Protein AF-0000000067173099 (afdb_homodimer)

Sequence (634 aa):
MKAISVEQFGGPDVLELSEVPDPRPAPGEVLISIEASGVGYVDVMAREGHYHAFTEAGFVPGLEIAGVVSELGDGVDAGWLGRRVFAMPMTGGGYAEYVAVSSDQLIPLPDGVSARSAVALGMNALVAKIAVERMGSAPGESVYVRGAGGGIGIMAVQICNARGAHVTATTSSALRGERLRALGAEHVVDRHASGESDSRSYDLIVDTVAGPQLGSYVAKLKPNGRYILCGGVGGAPAEDFGRVLLENFHRSPTFSAFSLNSVENPAIVTTGTELFAGADRGAITPVVHCELPLADAASAHAELEAGRVFGKVVLIPMKAISVEQFGGPDVLELSEVPDPRPAPGEVLISIEASGVGYVDVMAREGHYHAFTEAGFVPGLEIAGVVSELGDGVDAGWLGRRVFAMPMTGGGYAEYVAVSSDQLIPLPDGVSARSAVALGMNALVAKIAVERMGSAPGESVYVRGAGGGIGIMAVQICNARGAHVTATTSSALRGERLRALGAEHVVDRHASGESDSRSYDLIVDTVAGPQLGSYVAKLKPNGRYILCGGVGGAPAEDFGRVLLENFHRSPTFSAFSLNSVENPAIVTTGTELFAGADRGAITPVVHCELPLADAASAHAELEAGRVFGKVVLIP

Organism: Mycolicibacterium smegmatis (strain ATCC 700084 / mc(2)155) (NCBI:txid246196)

Foldseek 3Di:
DWAWFQQDADALVSTAIDDDDDDDAAAQKFKFQFFKFWDDVLQVCLSNCNHPLRNHGTATATFKTWGAGDGHHPPDDPVRHGFIWIFGNVNGDRLGRMDMDGPLQTAGFDPQADGLLCRLCAPLLLLLQVQCVVLPQAAAFEEEEEPLQESNNVNNQLNSQLRHYAYEYEDQDPVSVVVSVVSRHPHYHYPPPPDDDPLAAGQEYEYAAEAQCNLVNQLRHAQQHEYEYAHHVRHHYHPCSVVSCVVCVVSPYYYYYDDCVVPDSVVSNVVSNVSSVCVSVVSHGRDEQDEDESRCSSVLSVCVNVVPGRTIYMYGD/DWAWFQQDADALVSTAIDDDDDDDAAAQKFKFQFFKFWDDVLQVCLSNCNHPLRNHGTATATFKTWGAGDGHHPPDDPVRHGFIWIFGNVNGDRLGRMDMDGPLQTAGFDPQQDGLLCRLCAPLLLLLQVQCVVLPQAAAFEEEEEPLQESNNVNNQLNSQLRHYAYEYEDQDPVSVVVSVVSRHPHYHYPPPPDDDPLAAGQEYEYAAEAQCNLVNQLRHAQQHEYEYAHHVRHHYHPCSVVSCVVCVVSPYYYYYDDCVVPDSVVSNVVSNVSSVCVSVVSHGRDEQDEDESRCSSVLSVCVNVVPGRTIYMYGD

Solvent-accessible surface area (backbone atoms only — not comparable to full-atom values): 31133 Å² total; per-residue (Å²): 69,57,27,34,35,30,70,44,64,46,64,45,82,39,51,36,72,40,80,44,81,72,79,72,38,48,73,44,14,24,23,28,43,39,54,18,20,28,60,51,68,68,45,54,30,36,44,52,53,72,27,88,80,34,84,63,60,64,43,34,48,27,46,26,29,10,26,29,27,71,44,73,12,57,89,45,69,73,81,48,61,70,34,45,30,35,38,61,40,76,82,32,33,30,41,22,40,54,36,58,42,57,55,78,54,53,21,67,50,50,90,74,48,49,38,64,44,42,37,28,31,45,69,28,36,49,50,27,51,53,49,45,56,73,71,59,75,45,62,72,35,36,32,36,32,39,49,24,48,32,40,39,23,43,34,34,39,34,53,43,29,74,49,44,27,47,26,34,28,44,28,91,43,71,69,57,33,54,53,40,41,75,48,38,25,73,38,72,43,55,73,76,59,80,71,82,70,79,81,64,59,21,45,31,36,44,28,40,29,52,6,57,61,38,47,67,56,59,71,30,42,34,70,60,8,36,36,37,31,63,48,44,81,54,41,60,45,36,53,58,33,38,51,49,54,57,75,40,26,56,29,18,39,33,42,31,30,48,35,71,78,54,51,57,55,69,57,50,32,53,52,47,36,50,50,44,52,35,33,54,73,63,75,47,81,57,38,68,53,47,78,39,51,47,80,41,48,27,58,52,47,49,43,54,74,68,67,72,54,50,29,20,45,34,30,31,90,68,56,29,34,36,30,70,44,62,46,63,45,83,39,52,35,72,40,81,43,82,71,78,71,38,48,72,44,13,24,24,29,42,39,54,17,19,27,59,52,68,68,45,54,30,36,44,52,53,70,25,87,81,33,84,63,59,64,43,33,49,26,46,26,28,10,25,29,26,72,44,74,12,56,90,46,69,73,81,48,62,68,35,46,31,35,40,60,40,77,84,32,33,31,40,22,40,54,38,60,42,56,56,79,54,54,22,67,50,49,90,75,48,49,38,64,43,41,35,29,30,45,69,28,37,50,50,27,51,54,49,45,56,73,71,60,73,44,63,70,36,37,32,36,30,40,49,25,47,33,39,39,23,43,34,35,38,34,54,43,30,74,50,45,27,47,26,33,28,45,28,90,43,69,70,57,35,54,53,40,40,76,49,39,26,73,39,71,44,55,73,75,60,82,70,82,70,78,82,64,60,21,46,32,35,43,29,40,30,52,7,57,61,38,48,68,57,59,72,30,42,34,68,61,7,38,36,38,31,62,47,44,82,54,41,60,46,35,54,58,34,39,51,48,54,58,74,40,26,58,30,18,38,32,42,31,30,48,35,70,77,54,52,57,56,69,58,50,33,54,50,46,37,50,51,43,52,34,35,54,72,63,75,46,80,59,38,69,52,47,80,39,51,47,79,42,49,25,58,52,49,48,43,54,73,68,68,71,54,51,29,20,43,34,30,31,92

Radius of gyration: 28.91 Å; Cα contacts (8 Å, |Δi|>4): 1625; chains: 2; bounding box: 58×81×70 Å

Nearest PDB structures (foldseek):
  4dup-assembly1_A  TM=9.008E-01  e=8.040E-29  Rhizobium etli CFN 42
  2j8z-assembly1_A-2  TM=8.956E-01  e=5.243E-28  Homo sapiens
  5bp4-assembly6_L  TM=8.425E-01  e=7.941E-26  Mycolicibacterium smegmatis MC2 155
  5bp4-assembly3_F  TM=8.409E-01  e=2.349E-24  Mycolicibacterium smegmatis MC2 155
  5bp4-assembly4_H  TM=8.399E-01  e=4.569E-24  Mycolicibacterium smegmatis MC2 155

Secondary structure (DSSP, 8-state):
-EEEEESS--SGGGEEEEE-PPP-PPTTEEEEEEEEEEE-HHHHHHHHT-STT--SS-B-----EEEEEEEE-TT--GGGTT-EEEE--TTS--SBSEEEEEGGG-EEPPTT--HHHHHHHHHHHHHHHHHHHHHT--TT-EEEEETTTSHHHHHHHHHHHHTT-EEEEEESSHHHHHHHHHHT-SEEEETT--S------EEEEEES--STTHHHHHTTEEEEEEEEE---TT-PPPTTHHHHHHHTGGG--EEEE--GGGS-HHHHHHHHHHHHHHHHTTSS---EEEEEEGGGHHHHHHHHHTT--SSEEEEE-/-EEEEESS-SSGGGEEEEE-PPP-PPTTEEEEEEEEEEE-HHHHHHHHT-STT--SS-B-----EEEEEEEE-TT--GGGTT-EEEE--TTS--SBSEEEEEGGG-EEPPTTS-HHHHHHHHHHHHHHHHHHHHHT--TT-EEEEETTTSHHHHHHHHHHHHTT-EEEEEESSHHHHHHHHHTT-SEEEETT--S------EEEEEES--STTHHHHHTTEEEEEEEEE---TT-PPPTTHHHHHHHTGGG--EEEE--GGGS-HHHHHHHHHHHHHHHHTTSS---EEEEEEGGGHHHHHHHHHTT--SSEEEEE-

Structure (mmCIF, N/CA/C/O backbone):
data_AF-0000000067173099-model_v1
#
loop_
_entity.id
_entity.type
_entity.pdbx_description
1 polymer Oxidoreductase
#
loop_
_atom_site.group_PDB
_atom_site.id
_atom_site.type_symbol
_atom_site.label_atom_id
_atom_site.label_alt_id
_atom_site.label_comp_id
_atom_site.label_asym_id
_atom_site.label_entity_id
_atom_site.label_seq_id
_atom_site.pdbx_PDB_ins_code
_atom_site.Cartn_x
_atom_site.Cartn_y
_atom_site.Cartn_z
_atom_site.occupancy
_atom_site.B_iso_or_equiv
_atom_site.auth_seq_id
_atom_site.auth_comp_id
_atom_site.auth_asym_id
_atom_site.auth_atom_id
_atom_site.pdbx_PDB_model_num
ATOM 1 N N . MET A 1 1 ? -12.492 39.031 21.172 1 96.94 1 MET A N 1
ATOM 2 C CA . MET A 1 1 ? -11.117 38.781 20.75 1 96.94 1 MET A CA 1
ATOM 3 C C . MET A 1 1 ? -10.969 39 19.25 1 96.94 1 MET A C 1
ATOM 5 O O . MET A 1 1 ? -11.961 38.969 18.516 1 96.94 1 MET A O 1
ATOM 9 N N . LYS A 1 2 ? -9.773 39.281 18.875 1 98.12 2 LYS A N 1
ATOM 10 C CA . LYS A 1 2 ? -9.477 39.344 17.453 1 98.12 2 LYS A CA 1
ATOM 11 C C . LYS A 1 2 ? -9.406 37.938 16.844 1 98.12 2 LYS A C 1
ATOM 13 O O . LYS A 1 2 ? -8.867 37 17.453 1 98.12 2 LYS A O 1
ATOM 18 N N . ALA A 1 3 ? -10.008 37.812 15.664 1 98.5 3 ALA A N 1
ATOM 19 C CA . ALA A 1 3 ? -9.961 36.562 14.906 1 98.5 3 ALA A CA 1
ATOM 20 C C . ALA A 1 3 ? -10.172 36.812 13.414 1 98.5 3 ALA A C 1
ATOM 22 O O . ALA A 1 3 ? -10.633 37.875 13.023 1 98.5 3 ALA A O 1
ATOM 23 N N . ILE A 1 4 ? -9.734 35.938 12.664 1 98.56 4 ILE A N 1
ATOM 24 C CA . ILE A 1 4 ? -10.055 35.938 11.234 1 98.56 4 ILE A CA 1
ATOM 25 C C . ILE A 1 4 ? -11.375 35.219 10.992 1 98.56 4 ILE A C 1
ATOM 27 O O . ILE A 1 4 ? -11.57 34.094 11.469 1 98.56 4 ILE A O 1
ATOM 31 N N . SER A 1 5 ? -12.219 35.844 10.273 1 96.94 5 SER A N 1
ATOM 32 C CA . SER A 1 5 ? -13.5 35.219 9.938 1 96.94 5 SER A CA 1
ATOM 33 C C . SER A 1 5 ? -13.617 34.969 8.438 1 96.94 5 SER A C 1
ATOM 35 O O . SER A 1 5 ? -13.148 35.781 7.629 1 96.94 5 SER A O 1
ATOM 37 N N . VAL A 1 6 ? -14.203 33.812 8.086 1 97.25 6 VAL A N 1
ATOM 38 C CA . VAL A 1 6 ? -14.602 33.469 6.715 1 97.25 6 VAL A CA 1
ATOM 39 C C . VAL A 1 6 ? -16.125 33.5 6.602 1 97.25 6 VAL A C 1
ATOM 41 O O . VAL A 1 6 ? -16.781 32.469 6.883 1 97.25 6 VAL A O 1
ATOM 44 N N . GLU A 1 7 ? -16.656 34.531 6.121 1 96.5 7 GLU A N 1
ATOM 45 C CA . GLU A 1 7 ? -18.109 34.688 6.07 1 96.5 7 GLU A CA 1
ATOM 46 C C . GLU A 1 7 ? -18.672 34.188 4.742 1 96.5 7 GLU A C 1
ATOM 48 O O . GLU A 1 7 ? -19.875 33.969 4.617 1 96.5 7 GLU A O 1
ATOM 53 N N . GLN A 1 8 ? -17.859 34.062 3.836 1 96.5 8 GLN A N 1
ATOM 54 C CA . GLN A 1 8 ? -18.156 33.469 2.537 1 96.5 8 GLN A CA 1
ATOM 55 C C . GLN A 1 8 ? -16.922 32.75 1.983 1 96.5 8 GLN A C 1
ATOM 57 O O . GLN A 1 8 ? -15.797 33.188 2.182 1 96.5 8 GLN A O 1
ATOM 62 N N . PHE A 1 9 ? -17.281 31.609 1.406 1 97 9 PHE A N 1
ATOM 63 C CA . PHE A 1 9 ? -16.172 30.906 0.771 1 97 9 PHE A CA 1
ATOM 64 C C . PHE A 1 9 ? -15.602 31.703 -0.39 1 97 9 PHE A C 1
ATOM 66 O O . PHE A 1 9 ? -16.328 32.5 -1.022 1 97 9 PHE A O 1
ATOM 73 N N . GLY A 1 10 ? -14.281 31.578 -0.67 1 96.5 10 GLY A N 1
ATOM 74 C CA . GLY A 1 10 ? -13.688 32.312 -1.771 1 96.5 10 GLY A CA 1
ATOM 75 C C . GLY A 1 10 ? -12.18 32.406 -1.69 1 96.5 10 GLY A C 1
ATOM 76 O O . GLY A 1 10 ? -11.531 31.516 -1.128 1 96.5 10 GLY A O 1
ATOM 77 N N . GLY A 1 11 ? -11.641 33.438 -2.367 1 96.94 11 GLY A N 1
ATOM 78 C CA . GLY A 1 11 ? -10.203 33.656 -2.371 1 96.94 11 GLY A CA 1
ATOM 79 C C . GLY A 1 11 ? -9.688 34.25 -1.078 1 96.94 11 GLY A C 1
ATOM 80 O O . GLY A 1 11 ? -10.43 34.375 -0.1 1 96.94 11 GLY A O 1
ATOM 81 N N . PRO A 1 12 ? -8.438 34.562 -1.061 1 97.62 12 PRO A N 1
ATOM 82 C CA . PRO A 1 12 ? -7.824 35.062 0.168 1 97.62 12 PRO A CA 1
ATOM 83 C C . PRO A 1 12 ? -8.539 36.312 0.712 1 97.62 12 PRO A C 1
ATOM 85 O O . PRO A 1 12 ? -8.523 36.562 1.922 1 97.62 12 PRO A O 1
ATOM 88 N N . ASP A 1 13 ? -9.148 37.062 -0.121 1 96.38 13 ASP A N 1
ATOM 89 C CA . ASP A 1 13 ? -9.773 38.312 0.243 1 96.38 13 ASP A CA 1
ATOM 90 C C . ASP A 1 13 ? -10.93 38.094 1.218 1 96.38 13 ASP A C 1
ATOM 92 O O . ASP A 1 13 ? -11.383 39.031 1.876 1 96.38 13 ASP A O 1
ATOM 96 N N . VAL A 1 14 ? -11.414 36.906 1.368 1 97.62 14 VAL A N 1
ATOM 97 C CA . VAL A 1 14 ? -12.555 36.656 2.234 1 97.62 14 VAL A CA 1
ATOM 98 C C . VAL A 1 14 ? -12.094 36.562 3.688 1 97.62 14 VAL A C 1
ATOM 100 O O . VAL A 1 14 ? -12.914 36.562 4.605 1 97.62 14 VAL A O 1
ATOM 103 N N . LEU A 1 15 ? -10.812 36.406 3.902 1 98.25 15 LEU A N 1
ATOM 104 C CA . LEU A 1 15 ? -10.258 36.375 5.25 1 98.25 15 LEU A CA 1
ATOM 105 C C . LEU A 1 15 ? -10.258 37.781 5.859 1 98.25 15 LEU A C 1
ATOM 107 O O . LEU A 1 15 ? -9.461 38.625 5.457 1 98.25 15 LEU A O 1
ATOM 111 N N . GLU A 1 16 ? -11.047 37.938 6.891 1 97.12 16 GLU A N 1
ATOM 112 C CA . GLU A 1 16 ? -11.203 39.281 7.453 1 97.12 16 GLU A CA 1
ATOM 113 C C . GLU A 1 16 ? -10.969 39.281 8.961 1 97.12 16 GLU A C 1
ATOM 115 O O . GLU A 1 16 ? -11.492 38.438 9.672 1 97.12 16 GLU A O 1
ATOM 120 N N . LEU A 1 17 ? -10.172 40.219 9.414 1 97.94 17 LEU A N 1
ATOM 121 C CA . LEU A 1 17 ? -10.016 40.406 10.852 1 97.94 17 LEU A CA 1
ATOM 122 C C . LEU A 1 17 ? -11.297 40.969 11.469 1 97.94 17 LEU A C 1
ATOM 124 O O . LEU A 1 17 ? -11.867 41.938 10.953 1 97.94 17 LEU A O 1
ATOM 128 N N . SER A 1 18 ? -11.719 40.312 12.438 1 96.38 18 SER A N 1
ATOM 129 C CA . SER A 1 18 ? -12.938 40.75 13.109 1 96.38 18 SER A CA 1
ATOM 130 C C . SER A 1 18 ? -12.836 40.562 14.617 1 96.38 18 SER A C 1
ATOM 132 O O . SER A 1 18 ? -11.898 39.906 15.109 1 96.38 18 SER A O 1
ATOM 134 N N . GLU A 1 19 ? -13.734 41.25 15.25 1 97.12 19 GLU A N 1
ATOM 135 C CA . GLU A 1 19 ? -13.891 41.031 16.688 1 97.12 19 GLU A CA 1
ATOM 136 C C . GLU A 1 19 ? -15.008 40.031 16.969 1 97.12 19 GLU A C 1
ATOM 138 O O . GLU A 1 19 ? -16.141 40.219 16.531 1 97.12 19 GLU A O 1
ATOM 143 N N . VAL A 1 20 ? -14.641 39 17.688 1 96.12 20 VAL A N 1
ATOM 144 C CA . VAL A 1 20 ? -15.617 37.969 18.031 1 96.12 20 VAL A CA 1
ATOM 145 C C . VAL A 1 20 ? -15.602 37.719 19.531 1 96.12 20 VAL A C 1
ATOM 147 O O . VAL A 1 20 ? -14.664 38.125 20.234 1 96.12 20 VAL A O 1
ATOM 150 N N . PRO A 1 21 ? -16.625 37.125 20.047 1 95.38 21 PRO A N 1
ATOM 151 C CA . PRO A 1 21 ? -16.641 36.875 21.5 1 95.38 21 PRO A CA 1
ATOM 152 C C . PRO A 1 21 ? -15.5 35.938 21.938 1 95.38 21 PRO A C 1
ATOM 154 O O . PRO A 1 21 ? -15.117 35.031 21.188 1 95.38 21 PRO A O 1
ATOM 157 N N . ASP A 1 22 ? -15.008 36.156 23.109 1 95.19 22 ASP A N 1
ATOM 158 C CA . ASP A 1 22 ? -14.023 35.25 23.672 1 95.19 22 ASP A CA 1
ATOM 159 C C . ASP A 1 22 ? -14.609 33.844 23.891 1 95.19 22 ASP A C 1
ATOM 161 O O . ASP A 1 22 ? -15.719 33.719 24.406 1 95.19 22 ASP A O 1
ATOM 165 N N . PRO A 1 23 ? -13.906 32.875 23.531 1 96.5 23 PRO A N 1
ATOM 166 C CA . PRO A 1 23 ? -14.391 31.531 23.844 1 96.5 23 PRO A CA 1
ATOM 167 C C . PRO A 1 23 ? -14.195 31.156 25.312 1 96.5 23 PRO A C 1
ATOM 169 O O . PRO A 1 23 ? -13.297 31.688 25.969 1 96.5 23 PRO A O 1
ATOM 172 N N . ARG A 1 24 ? -15.023 30.359 25.797 1 96.88 24 ARG A N 1
ATOM 173 C CA . ARG A 1 24 ? -14.898 29.75 27.109 1 96.88 24 ARG A CA 1
ATOM 174 C C . ARG A 1 24 ? -14.758 28.234 26.984 1 96.88 24 ARG A C 1
ATOM 176 O O . ARG A 1 24 ? -15.469 27.594 26.203 1 96.88 24 ARG A O 1
ATOM 183 N N . PRO A 1 25 ? -13.867 27.672 27.734 1 97.94 25 PRO A N 1
ATOM 184 C CA . PRO A 1 25 ? -13.711 26.219 27.625 1 97.94 25 PRO A CA 1
ATOM 185 C C . PRO A 1 25 ? -14.867 25.453 28.25 1 97.94 25 PRO A C 1
ATOM 187 O O . PRO A 1 25 ? -15.25 25.719 29.391 1 97.94 25 PRO A O 1
ATOM 190 N N . ALA A 1 26 ? -15.414 24.562 27.5 1 97.88 26 ALA A N 1
ATOM 191 C CA . ALA A 1 26 ? -16.406 23.625 28.031 1 97.88 26 ALA A CA 1
ATOM 192 C C . ALA A 1 26 ? -15.758 22.578 28.922 1 97.88 26 ALA A C 1
ATOM 194 O O . ALA A 1 26 ? -14.531 22.531 29.031 1 97.88 26 ALA A O 1
ATOM 195 N N . PRO A 1 27 ? -16.641 21.781 29.641 1 98.31 27 PRO A N 1
ATOM 196 C CA . PRO A 1 27 ? -16.047 20.656 30.375 1 98.31 27 PRO A CA 1
ATOM 197 C C . PRO A 1 27 ? -15.148 19.781 29.516 1 98.31 27 PRO A C 1
ATOM 199 O O . PRO A 1 27 ? -15.531 19.422 28.391 1 98.31 27 PRO A O 1
ATOM 202 N N . GLY A 1 28 ? -13.945 19.5 29.984 1 98.38 28 GLY A N 1
ATOM 203 C CA . GLY A 1 28 ? -13.016 18.656 29.234 1 98.38 28 GLY A CA 1
ATOM 204 C C . GLY A 1 28 ? -12.148 19.453 28.266 1 98.38 28 GLY A C 1
ATOM 205 O O . GLY A 1 28 ? -11.25 18.891 27.641 1 98.38 28 GLY A O 1
ATOM 206 N N . GLU A 1 29 ? -12.359 20.766 28.234 1 98.56 29 GLU A N 1
ATOM 207 C CA . GLU A 1 29 ? -11.625 21.609 27.312 1 98.56 29 GLU A CA 1
ATOM 208 C C . GLU A 1 29 ? -10.695 22.578 28.047 1 98.56 29 GLU A C 1
ATOM 210 O O . GLU A 1 29 ? -10.797 22.719 29.281 1 98.56 29 GLU A O 1
ATOM 215 N N . VAL A 1 30 ? -9.789 23.156 27.344 1 98.69 30 VAL A N 1
ATOM 216 C CA . VAL A 1 30 ? -8.945 24.234 27.844 1 98.69 30 VAL A CA 1
ATOM 217 C C . VAL A 1 30 ? -9.008 25.438 26.891 1 98.69 30 VAL A C 1
ATOM 219 O O . VAL A 1 30 ? -9.359 25.281 25.719 1 98.69 30 VAL A O 1
ATOM 222 N N . LEU A 1 31 ? -8.734 26.516 27.438 1 98.69 31 LEU A N 1
ATOM 223 C CA . LEU A 1 31 ? -8.516 27.703 26.625 1 98.69 31 LEU A CA 1
ATOM 224 C C . LEU A 1 31 ? -7.031 27.938 26.391 1 98.69 31 LEU A C 1
ATOM 226 O O . LEU A 1 31 ? -6.246 27.953 27.344 1 98.69 31 LEU A O 1
ATOM 230 N N . ILE A 1 32 ? -6.676 28.078 25.188 1 98.81 32 ILE A N 1
ATOM 231 C CA . ILE A 1 32 ? -5.281 28.328 24.859 1 98.81 32 ILE A CA 1
ATOM 232 C C . ILE A 1 32 ? -5.125 29.781 24.391 1 98.81 32 ILE A C 1
ATOM 234 O O . ILE A 1 32 ? -5.852 30.234 23.5 1 98.81 32 ILE A O 1
ATOM 238 N N . SER A 1 33 ? -4.27 30.516 25.047 1 98.88 33 SER A N 1
ATOM 239 C CA . SER A 1 33 ? -3.783 31.766 24.484 1 98.88 33 SER A CA 1
ATOM 240 C C . SER A 1 33 ? -2.793 31.516 23.344 1 98.88 33 SER A C 1
ATOM 242 O O . SER A 1 33 ? -1.66 31.094 23.578 1 98.88 33 SER A O 1
ATOM 244 N N . ILE A 1 34 ? -3.238 31.797 22.141 1 98.88 34 ILE A N 1
ATOM 245 C CA . ILE A 1 34 ? -2.467 31.406 20.969 1 98.88 34 ILE A CA 1
ATOM 246 C C . ILE A 1 34 ? -1.267 32.344 20.797 1 98.88 34 ILE A C 1
ATOM 248 O O . ILE A 1 34 ? -1.409 33.562 20.859 1 98.88 34 ILE A O 1
ATOM 252 N N . GLU A 1 35 ? -0.143 31.734 20.625 1 98.81 35 GLU A N 1
ATOM 253 C CA . GLU A 1 35 ? 1.074 32.5 20.344 1 98.81 35 GLU A CA 1
ATOM 254 C C . GLU A 1 35 ? 1.445 32.438 18.875 1 98.81 35 GLU A C 1
ATOM 256 O O . GLU A 1 35 ? 2.066 33.344 18.344 1 98.81 35 GLU A O 1
ATOM 261 N N . ALA A 1 36 ? 1.122 31.375 18.219 1 98.88 36 ALA A N 1
ATOM 262 C CA . ALA A 1 36 ? 1.413 31.172 16.797 1 98.88 36 ALA A CA 1
ATOM 263 C C . ALA A 1 36 ? 0.415 30.219 16.156 1 98.88 36 ALA A C 1
ATOM 265 O O . ALA A 1 36 ? -0.011 29.25 16.781 1 98.88 36 ALA A O 1
ATOM 266 N N . SER A 1 37 ? 0.015 30.469 14.961 1 98.75 37 SER A N 1
ATOM 267 C CA . SER A 1 37 ? -0.797 29.594 14.125 1 98.75 37 SER A CA 1
ATOM 268 C C . SER A 1 37 ? -0.082 29.25 12.82 1 98.75 37 SER A C 1
ATOM 270 O O . SER A 1 37 ? 0.483 30.141 12.172 1 98.75 37 SER A O 1
ATOM 272 N N . GLY A 1 38 ? -0.05 28 12.523 1 98.38 38 GLY A N 1
ATOM 273 C CA . GLY A 1 38 ? 0.516 27.594 11.242 1 98.38 38 GLY A CA 1
ATOM 274 C C . GLY A 1 38 ? -0.485 27.641 10.109 1 98.38 38 GLY A C 1
ATOM 275 O O . GLY A 1 38 ? -1.656 27.312 10.289 1 98.38 38 GLY A O 1
ATOM 276 N N . VAL A 1 39 ? 0.012 28.078 8.953 1 97.56 39 VAL A N 1
ATOM 277 C CA . VAL A 1 39 ? -0.835 28.141 7.77 1 97.56 39 VAL A CA 1
ATOM 278 C C . VAL A 1 39 ? -0.508 26.969 6.844 1 97.56 39 VAL A C 1
ATOM 280 O O . VAL A 1 39 ? 0.656 26.75 6.504 1 97.56 39 VAL A O 1
ATOM 283 N N . GLY A 1 40 ? -1.492 26.172 6.516 1 94.06 40 GLY A N 1
ATOM 284 C CA . GLY A 1 40 ? -1.327 25.047 5.598 1 94.06 40 GLY A CA 1
ATOM 285 C C . GLY A 1 40 ? -2.363 25.031 4.492 1 94.06 40 GLY A C 1
ATOM 286 O O . GLY A 1 40 ? -3.328 25.797 4.523 1 94.06 40 GLY A O 1
ATOM 287 N N . TYR A 1 41 ? -2.129 24.188 3.57 1 91.94 41 TYR A N 1
ATOM 288 C CA . TYR A 1 41 ? -3.043 24.125 2.436 1 91.94 41 TYR A CA 1
ATOM 289 C C . TYR A 1 41 ? -4.43 23.672 2.879 1 91.94 41 TYR A C 1
ATOM 291 O O . TYR A 1 41 ? -5.426 23.969 2.221 1 91.94 41 TYR A O 1
ATOM 299 N N . VAL A 1 42 ? -4.484 22.938 3.936 1 91.12 42 VAL A N 1
ATOM 300 C CA . VAL A 1 42 ? -5.773 22.531 4.484 1 91.12 42 VAL A CA 1
ATOM 301 C C . VAL A 1 42 ? -6.59 23.766 4.852 1 91.12 42 VAL A C 1
ATOM 303 O O . VAL A 1 42 ? -7.816 23.766 4.73 1 91.12 42 VAL A O 1
ATOM 306 N N . ASP A 1 43 ? -5.965 24.797 5.246 1 95.06 43 ASP A N 1
ATOM 307 C CA . ASP A 1 43 ? -6.648 26.062 5.543 1 95.06 43 ASP A CA 1
ATOM 308 C C . ASP A 1 43 ? -7.207 26.688 4.273 1 95.06 43 ASP A C 1
ATOM 310 O O . ASP A 1 43 ? -8.289 27.281 4.293 1 95.06 43 ASP A O 1
ATOM 314 N N . VAL A 1 44 ? -6.406 26.609 3.221 1 94.19 44 VAL A N 1
ATOM 315 C CA . VAL A 1 44 ? -6.848 27.109 1.924 1 94.19 44 VAL A CA 1
ATOM 316 C C . VAL A 1 44 ? -8.086 26.344 1.465 1 94.19 44 VAL A C 1
ATOM 318 O O . VAL A 1 44 ? -9.07 26.953 1.03 1 94.19 44 VAL A O 1
ATOM 321 N N . MET A 1 45 ? -8.039 25.047 1.633 1 90.81 45 MET A N 1
ATOM 322 C CA . MET A 1 45 ? -9.18 24.234 1.261 1 90.81 45 MET A CA 1
ATOM 323 C C . MET A 1 45 ? -10.406 24.594 2.086 1 90.81 45 MET A C 1
ATOM 325 O O . MET A 1 45 ? -11.523 24.641 1.563 1 90.81 45 MET A O 1
ATOM 329 N N . ALA A 1 46 ? -10.219 24.828 3.316 1 92.88 46 ALA A N 1
ATOM 330 C CA . ALA A 1 46 ? -11.312 25.234 4.203 1 92.88 46 ALA A CA 1
ATOM 331 C C . ALA A 1 46 ? -11.922 26.547 3.756 1 92.88 46 ALA A C 1
ATOM 333 O O . ALA A 1 46 ? -13.141 26.672 3.625 1 92.88 46 ALA A O 1
ATOM 334 N N . ARG A 1 47 ? -11.078 27.438 3.496 1 95.5 47 ARG A N 1
ATOM 335 C CA . ARG A 1 47 ? -11.516 28.766 3.086 1 95.5 47 ARG A CA 1
ATOM 336 C C . ARG A 1 47 ? -12.305 28.703 1.779 1 95.5 47 ARG A C 1
ATOM 338 O O . ARG A 1 47 ? -13.273 29.438 1.599 1 95.5 47 ARG A O 1
ATOM 345 N N . GLU A 1 48 ? -11.914 27.797 0.947 1 95.06 48 GLU A N 1
ATOM 346 C CA . GLU A 1 48 ? -12.539 27.656 -0.367 1 95.06 48 GLU A CA 1
ATOM 347 C C . GLU A 1 48 ? -13.805 26.812 -0.29 1 95.06 48 GLU A C 1
ATOM 349 O O . GLU A 1 48 ? -14.562 26.719 -1.261 1 95.06 48 GLU A O 1
ATOM 354 N N . GLY A 1 49 ? -14.016 26.141 0.755 1 91.31 49 GLY A N 1
ATOM 355 C CA . GLY A 1 49 ? -15.195 25.312 0.924 1 91.31 49 GLY A CA 1
ATOM 356 C C . GLY A 1 49 ? -14.984 23.875 0.465 1 91.31 49 GLY A C 1
ATOM 357 O O . GLY A 1 49 ? -15.938 23.188 0.115 1 91.31 49 GLY A O 1
ATOM 358 N N . HIS A 1 50 ? -13.75 23.453 0.43 1 85.56 50 HIS A N 1
ATOM 359 C CA . HIS A 1 50 ? -13.445 22.125 -0.093 1 85.56 50 HIS A CA 1
ATOM 360 C C . HIS A 1 50 ? -12.977 21.188 1.018 1 85.56 50 HIS A C 1
ATOM 362 O O . HIS A 1 50 ? -12.531 20.078 0.747 1 85.56 50 HIS A O 1
ATOM 368 N N . TYR A 1 51 ? -12.977 21.609 2.188 1 82.88 51 TYR A N 1
ATOM 369 C CA . TYR A 1 51 ? -12.594 20.766 3.318 1 82.88 51 TYR A CA 1
ATOM 370 C C . TYR A 1 51 ? -13.828 20.234 4.039 1 82.88 51 TYR A C 1
ATOM 372 O O . TYR A 1 51 ? -14.734 21 4.383 1 82.88 51 TYR A O 1
ATOM 380 N N . HIS A 1 52 ? -13.859 19 4.316 1 78.56 52 HIS A N 1
ATOM 381 C CA . HIS A 1 52 ? -15.062 18.281 4.742 1 78.56 52 HIS A CA 1
ATOM 382 C C . HIS A 1 52 ? -15.555 18.797 6.094 1 78.56 52 HIS A C 1
ATOM 384 O O . HIS A 1 52 ? -16.75 18.719 6.387 1 78.56 52 HIS A O 1
ATOM 390 N N . ALA A 1 53 ? -14.656 19.328 6.898 1 78.25 53 ALA A N 1
ATOM 391 C CA . ALA A 1 53 ? -15.055 19.75 8.234 1 78.25 53 ALA A CA 1
ATOM 392 C C . ALA A 1 53 ? -15.719 21.125 8.195 1 78.25 53 ALA A C 1
ATOM 394 O O . ALA A 1 53 ? -16.344 21.547 9.172 1 78.25 53 ALA A O 1
ATOM 395 N N . PHE A 1 54 ? -15.555 21.812 7.074 1 85.31 54 PHE A N 1
ATOM 396 C CA . PHE A 1 54 ? -16.141 23.156 6.938 1 85.31 54 PHE A CA 1
ATOM 397 C C . PHE A 1 54 ? -17.141 23.188 5.793 1 85.31 54 PHE A C 1
ATOM 399 O O . PHE A 1 54 ? -16.781 23.5 4.656 1 85.31 54 PHE A O 1
ATOM 406 N N . THR A 1 55 ? -18.344 22.969 6.125 1 83.38 55 THR A N 1
ATOM 407 C CA . THR A 1 55 ? -19.375 22.844 5.098 1 83.38 55 THR A CA 1
ATOM 408 C C . THR A 1 55 ? -20.141 24.156 4.938 1 83.38 55 THR A C 1
ATOM 410 O O . THR A 1 55 ? -20.828 24.359 3.936 1 83.38 55 THR A O 1
ATOM 413 N N . GLU A 1 56 ? -20.031 25 5.91 1 90.19 56 GLU A N 1
ATOM 414 C CA . GLU A 1 56 ? -20.703 26.312 5.859 1 90.19 56 GLU A CA 1
ATOM 415 C C . GLU A 1 56 ? -19.734 27.422 6.242 1 90.19 56 GLU A C 1
ATOM 417 O O . GLU A 1 56 ? -18.812 27.219 7.043 1 90.19 56 GLU A O 1
ATOM 422 N N . ALA A 1 57 ? -20.016 28.578 5.625 1 93.12 57 ALA A N 1
ATOM 423 C CA . ALA A 1 57 ? -19.234 29.75 6.004 1 93.12 57 ALA A CA 1
ATOM 424 C C . ALA A 1 57 ? -19.594 30.219 7.41 1 93.12 57 ALA A C 1
ATOM 426 O O . ALA A 1 57 ? -20.453 29.625 8.07 1 93.12 57 ALA A O 1
ATOM 427 N N . GLY A 1 58 ? -18.797 31.188 7.809 1 93.25 58 GLY A N 1
ATOM 428 C CA . GLY A 1 58 ? -19.031 31.688 9.148 1 93.25 58 GLY A CA 1
ATOM 429 C C . GLY A 1 58 ? -18.203 30.984 10.203 1 93.25 58 GLY A C 1
ATOM 430 O O . GLY A 1 58 ? -18.734 30.516 11.211 1 93.25 58 GLY A O 1
ATOM 431 N N . PHE A 1 59 ? -16.984 30.859 9.914 1 94.94 59 PHE A N 1
ATOM 432 C CA . PHE A 1 59 ? -16.109 30.188 10.859 1 94.94 59 PHE A CA 1
ATOM 433 C C . PHE A 1 59 ? -14.766 30.906 10.969 1 94.94 59 PHE A C 1
ATOM 435 O O . PHE A 1 59 ? -14.469 31.797 10.172 1 94.94 59 PHE A O 1
ATOM 442 N N . VAL A 1 60 ? -14.031 30.594 11.984 1 96.88 60 VAL A N 1
ATOM 443 C CA . VAL A 1 60 ? -12.648 31.016 12.156 1 96.88 60 VAL A CA 1
ATOM 444 C C . VAL A 1 60 ? -11.711 29.891 11.711 1 96.88 60 VAL A C 1
ATOM 446 O O . VAL A 1 60 ? -11.719 28.797 12.289 1 96.88 60 VAL A O 1
ATOM 449 N N . PRO A 1 61 ? -10.883 30.109 10.688 1 97 61 PRO A N 1
ATOM 450 C CA . PRO A 1 61 ? -9.969 29.062 10.211 1 97 61 PRO A CA 1
ATOM 451 C C . PRO A 1 61 ? -8.766 28.875 11.133 1 97 61 PRO A C 1
ATOM 453 O O . PRO A 1 61 ? -8.695 29.484 12.203 1 97 61 PRO A O 1
ATOM 456 N N . GLY A 1 62 ? -7.867 28 10.672 1 97.25 62 GLY A N 1
ATOM 457 C CA . GLY A 1 62 ? -6.672 27.672 11.43 1 97.25 62 GLY A CA 1
ATOM 458 C C . GLY A 1 62 ? -6.754 26.328 12.125 1 97.25 62 GLY A C 1
ATOM 459 O O . GLY A 1 62 ? -7.543 26.156 13.055 1 97.25 62 GLY A O 1
ATOM 460 N N . LEU A 1 63 ? -5.883 25.453 11.773 1 96.69 63 LEU A N 1
ATOM 461 C CA . LEU A 1 63 ? -6.004 24.078 12.25 1 96.69 63 LEU A CA 1
ATOM 462 C C . LEU A 1 63 ? -4.758 23.672 13.023 1 96.69 63 LEU A C 1
ATOM 464 O O . LEU A 1 63 ? -4.629 22.5 13.414 1 96.69 63 LEU A O 1
ATOM 468 N N . GLU A 1 64 ? -3.895 24.531 13.258 1 97.31 64 GLU A N 1
ATOM 469 C CA . GLU A 1 64 ? -2.625 24.25 13.922 1 97.31 64 GLU A CA 1
ATOM 470 C C . GLU A 1 64 ? -2.166 25.438 14.766 1 97.31 64 GLU A C 1
ATOM 472 O O . GLU A 1 64 ? -1.947 26.531 14.234 1 97.31 64 GLU A O 1
ATOM 477 N N . ILE A 1 65 ? -1.969 25.156 16.078 1 98.69 65 ILE A N 1
ATOM 478 C CA . ILE A 1 65 ? -1.632 26.297 16.938 1 98.69 65 ILE A CA 1
ATOM 479 C C . ILE A 1 65 ? -0.634 25.844 18 1 98.69 65 ILE A C 1
ATOM 481 O O . ILE A 1 65 ? -0.503 24.656 18.281 1 98.69 65 ILE A O 1
ATOM 485 N N . ALA A 1 66 ? 0.063 26.812 18.516 1 98.88 66 ALA A N 1
ATOM 486 C CA . ALA A 1 66 ? 0.867 26.688 19.734 1 98.88 66 ALA A CA 1
ATOM 487 C C . ALA A 1 66 ? 0.656 27.875 20.656 1 98.88 66 ALA A C 1
ATOM 489 O O . ALA A 1 66 ? 0.467 29 20.188 1 98.88 66 ALA A O 1
ATOM 490 N N . GLY A 1 67 ? 0.632 27.625 21.875 1 98.75 67 GLY A N 1
ATOM 491 C CA . GLY A 1 67 ? 0.419 28.672 22.859 1 98.75 67 GLY A CA 1
ATOM 492 C C . GLY A 1 67 ? 0.448 28.172 24.281 1 98.75 67 GLY A C 1
ATOM 493 O O . GLY A 1 67 ? 1.151 27.219 24.609 1 98.75 67 GLY A O 1
ATOM 494 N N . VAL A 1 68 ? -0.284 28.938 25.109 1 98.81 68 VAL A N 1
ATOM 495 C CA . VAL A 1 68 ? -0.271 28.656 26.547 1 98.81 68 VAL A CA 1
ATOM 496 C C . VAL A 1 68 ? -1.696 28.406 27.031 1 98.81 68 VAL A C 1
ATOM 498 O O . VAL A 1 68 ? -2.619 29.141 26.672 1 98.81 68 VAL A O 1
ATOM 501 N N . VAL A 1 69 ? -1.821 27.375 27.844 1 98.88 69 VAL A N 1
ATOM 502 C CA . VAL A 1 69 ? -3.123 27.125 28.453 1 98.88 69 VAL A CA 1
ATOM 503 C C . VAL A 1 69 ? -3.441 28.219 29.469 1 98.88 69 VAL A C 1
ATOM 505 O O . VAL A 1 69 ? -2.713 28.406 30.453 1 98.88 69 VAL A O 1
ATOM 508 N N . SER A 1 70 ? -4.547 28.875 29.266 1 98.69 70 SER A N 1
ATOM 509 C CA . SER A 1 70 ? -4.84 30.047 30.094 1 98.69 70 SER A CA 1
ATOM 510 C C . SER A 1 70 ? -6.039 29.797 31.016 1 98.69 70 SER A C 1
ATOM 512 O O . SER A 1 70 ? -6.199 30.453 32.031 1 98.69 70 SER A O 1
ATOM 514 N N . GLU A 1 71 ? -6.918 28.922 30.594 1 98.56 71 GLU A N 1
ATOM 515 C CA . GLU A 1 71 ? -8.086 28.562 31.391 1 98.56 71 GLU A CA 1
ATOM 516 C C . GLU A 1 71 ? -8.406 27.078 31.25 1 98.56 71 GLU A C 1
ATOM 518 O O . GLU A 1 71 ? -8.109 26.469 30.219 1 98.56 71 GLU A O 1
ATOM 523 N N . LEU A 1 72 ? -9.008 26.516 32.312 1 98.56 72 LEU A N 1
ATOM 524 C CA . LEU A 1 72 ? -9.391 25.109 32.344 1 98.56 72 LEU A CA 1
ATOM 525 C C . LEU A 1 72 ? -10.906 24.969 32.438 1 98.56 72 LEU A C 1
ATOM 527 O O . LEU A 1 72 ? -11.562 25.703 33.156 1 98.56 72 LEU A O 1
ATOM 531 N N . GLY A 1 73 ? -11.398 24.125 31.609 1 98.38 73 GLY A N 1
ATOM 532 C CA . GLY A 1 73 ? -12.773 23.703 31.844 1 98.38 73 GLY A CA 1
ATOM 533 C C . GLY A 1 73 ? -12.906 22.688 32.969 1 98.38 73 GLY A C 1
ATOM 534 O O . GLY A 1 73 ? -11.906 22.203 33.5 1 98.38 73 GLY A O 1
ATOM 535 N N . ASP A 1 74 ? -14.188 22.375 33.25 1 97.94 74 ASP A N 1
ATOM 536 C CA . ASP A 1 74 ? -14.461 21.438 34.312 1 97.94 74 ASP A CA 1
ATOM 537 C C . ASP A 1 74 ? -13.852 20.078 34.031 1 97.94 74 ASP A C 1
ATOM 539 O O . ASP A 1 74 ? -13.922 19.578 32.906 1 97.94 74 ASP A O 1
ATOM 543 N N . GLY A 1 75 ? -13.18 19.531 35.031 1 98.06 75 GLY A N 1
ATOM 544 C CA . GLY A 1 75 ? -12.695 18.172 34.938 1 98.06 75 GLY A CA 1
ATOM 545 C C . GLY A 1 75 ? -11.312 18.047 34.344 1 98.06 75 GLY A C 1
ATOM 546 O O . GLY A 1 75 ? -10.758 16.953 34.25 1 98.06 75 GLY A O 1
ATOM 547 N N . VAL A 1 76 ? -10.75 19.109 33.906 1 98.31 76 VAL A N 1
ATOM 548 C CA . VAL A 1 76 ? -9.43 19.078 33.281 1 98.31 76 VAL A CA 1
ATOM 549 C C . VAL A 1 76 ? -8.344 19.109 34.344 1 98.31 76 VAL A C 1
ATOM 551 O O . VAL A 1 76 ? -8.477 19.828 35.344 1 98.31 76 VAL A O 1
ATOM 554 N N . ASP A 1 77 ? -7.312 18.328 34.219 1 98.06 77 ASP A N 1
ATOM 555 C CA . ASP A 1 77 ? -6.16 18.297 35.125 1 98.06 77 ASP A CA 1
ATOM 556 C C . ASP A 1 77 ? -5.574 19.703 35.312 1 98.06 77 ASP A C 1
ATOM 558 O O . ASP A 1 77 ? -5.199 20.359 34.344 1 98.06 77 ASP A O 1
ATOM 562 N N . ALA A 1 78 ? -5.379 20.188 36.5 1 97.94 78 ALA A N 1
ATOM 563 C CA . ALA A 1 78 ? -4.887 21.516 36.812 1 97.94 78 ALA A CA 1
ATOM 564 C C . ALA A 1 78 ? -3.451 21.703 36.344 1 97.94 78 ALA A C 1
ATOM 566 O O . ALA A 1 78 ? -2.992 22.844 36.188 1 97.94 78 ALA A O 1
ATOM 567 N N . GLY A 1 79 ? -2.75 20.625 36.125 1 98 79 GLY A N 1
ATOM 568 C CA . GLY A 1 79 ? -1.366 20.688 35.688 1 98 79 GLY A CA 1
ATOM 569 C C . GLY A 1 79 ? -1.207 21.297 34.312 1 98 79 GLY A C 1
ATOM 570 O O . GLY A 1 79 ? -0.1 21.672 33.906 1 98 79 GLY A O 1
ATOM 571 N N . TRP A 1 80 ? -2.277 21.438 33.562 1 98.5 80 TRP A N 1
ATOM 572 C CA . TRP A 1 80 ? -2.219 22 32.219 1 98.5 80 TRP A CA 1
ATOM 573 C C . TRP A 1 80 ? -2.146 23.531 32.281 1 98.5 80 TRP A C 1
ATOM 575 O O . TRP A 1 80 ? -1.723 24.172 31.312 1 98.5 80 TRP A O 1
ATOM 585 N N . LEU A 1 81 ? -2.615 24.141 33.375 1 98.69 81 LEU A N 1
ATOM 586 C CA . LEU A 1 81 ? -2.66 25.594 33.438 1 98.69 81 LEU A CA 1
ATOM 587 C C . LEU A 1 81 ? -1.259 26.188 33.344 1 98.69 81 LEU A C 1
ATOM 589 O O . LEU A 1 81 ? -0.358 25.781 34.094 1 98.69 81 LEU A O 1
ATOM 593 N N . GLY A 1 82 ? -1.086 27.062 32.406 1 98.56 82 GLY A N 1
ATOM 594 C CA . GLY A 1 82 ? 0.185 27.75 32.25 1 98.56 82 GLY 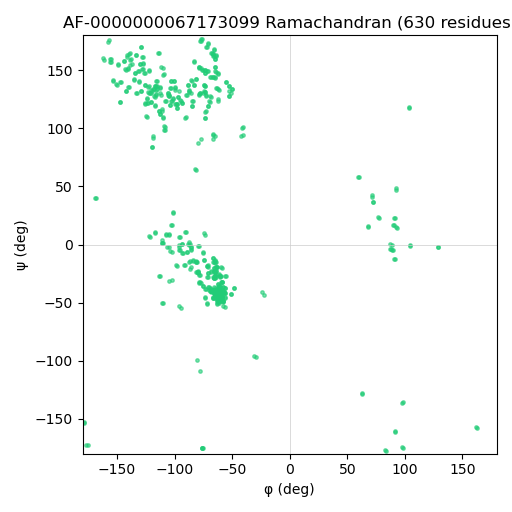A CA 1
ATOM 595 C C . GLY A 1 82 ? 1.174 26.984 31.375 1 98.56 82 GLY A C 1
ATOM 596 O O . GLY A 1 82 ? 2.242 27.5 31.047 1 98.56 82 GLY A O 1
ATOM 597 N N . ARG A 1 83 ? 0.826 25.812 30.938 1 98.44 83 ARG A N 1
ATOM 598 C CA . ARG A 1 83 ? 1.733 25 30.141 1 98.44 83 ARG A CA 1
ATOM 599 C C . ARG A 1 83 ? 1.726 25.438 28.672 1 98.44 83 ARG A C 1
ATOM 601 O O . ARG A 1 83 ? 0.675 25.797 28.141 1 98.44 83 ARG A O 1
ATOM 608 N N . ARG A 1 84 ? 2.881 25.406 28.047 1 98.75 84 ARG A N 1
ATOM 609 C CA . ARG A 1 84 ? 2.986 25.594 26.609 1 98.75 84 ARG A CA 1
ATOM 610 C C . ARG A 1 84 ? 2.596 24.328 25.859 1 98.75 84 ARG A C 1
ATOM 612 O O . ARG A 1 84 ? 3.064 23.234 26.188 1 98.75 84 ARG A O 1
ATOM 619 N N . VAL A 1 85 ? 1.69 24.5 24.844 1 98.88 85 VAL A N 1
ATOM 620 C CA . VAL A 1 85 ? 1.163 23.297 24.188 1 98.88 85 VAL A CA 1
ATOM 621 C C . VAL A 1 85 ? 1.055 23.547 22.688 1 98.88 85 VAL A C 1
ATOM 623 O O . VAL A 1 85 ? 1.053 24.703 22.234 1 98.88 85 VAL A O 1
ATOM 626 N N . PHE A 1 86 ? 1.168 22.531 21.969 1 98.81 86 PHE A N 1
ATOM 627 C CA . PHE A 1 86 ? 0.751 22.438 20.578 1 98.81 86 PHE A CA 1
ATOM 628 C C . PHE A 1 86 ? -0.589 21.719 20.469 1 98.81 86 PHE A C 1
ATOM 630 O O . PHE A 1 86 ? -0.857 20.781 21.203 1 98.81 86 PHE A O 1
ATOM 637 N N . ALA A 1 87 ? -1.411 22.188 19.594 1 98.5 87 ALA A N 1
ATOM 638 C CA . ALA A 1 87 ? -2.703 21.547 19.359 1 98.5 87 ALA A CA 1
ATOM 639 C C . ALA A 1 87 ? -3.145 21.734 17.906 1 98.5 87 ALA A C 1
ATOM 641 O O . ALA A 1 87 ? -2.686 22.641 17.219 1 98.5 87 ALA A O 1
ATOM 642 N N . MET A 1 88 ? -3.967 20.812 17.469 1 97.5 88 MET A N 1
ATOM 643 C CA . MET A 1 88 ? -4.547 20.859 16.125 1 97.5 88 MET A CA 1
ATOM 644 C C . MET A 1 88 ? -6.07 20.922 16.188 1 97.5 88 MET A C 1
ATOM 646 O O . MET A 1 88 ? -6.742 19.891 16.125 1 97.5 88 MET A O 1
ATOM 650 N N . PRO A 1 89 ? -6.57 22.141 16.359 1 94.25 89 PRO A N 1
ATOM 651 C CA . PRO A 1 89 ? -8.031 22.266 16.344 1 94.25 89 PRO A CA 1
ATOM 652 C C . PRO A 1 89 ? -8.633 21.953 14.977 1 94.25 89 PRO A C 1
ATOM 654 O O . PRO A 1 89 ? -8.867 22.859 14.18 1 94.25 89 PRO A O 1
ATOM 657 N N . MET A 1 90 ? -9.047 20.797 14.742 1 86.69 90 MET A N 1
ATOM 658 C CA . MET A 1 90 ? -9.438 20.312 13.422 1 86.69 90 MET A CA 1
ATOM 659 C C . MET A 1 90 ? -10.789 20.875 13.016 1 86.69 90 MET A C 1
ATOM 661 O O . MET A 1 90 ? -11.188 20.766 11.852 1 86.69 90 MET A O 1
ATOM 665 N N . THR A 1 91 ? -11.477 21.578 13.914 1 86.5 91 THR A N 1
ATOM 666 C CA . THR A 1 91 ? -12.727 22.25 13.57 1 86.5 91 THR A CA 1
ATOM 667 C C . THR A 1 91 ? -12.508 23.766 13.445 1 86.5 91 THR A C 1
ATOM 669 O O . THR A 1 91 ? -13.469 24.531 13.375 1 86.5 91 THR A O 1
ATOM 672 N N . GLY A 1 92 ? -11.297 24.125 13.484 1 93.44 92 GLY A N 1
ATOM 673 C CA . GLY A 1 92 ? -10.969 25.531 13.281 1 93.44 92 GLY A CA 1
ATOM 674 C C . GLY A 1 92 ? -10.766 26.297 14.578 1 93.44 92 GLY A C 1
ATOM 675 O O . GLY A 1 92 ? -10.641 25.688 15.648 1 93.44 92 GLY A O 1
ATOM 676 N N . GLY A 1 93 ? -10.578 27.641 14.406 1 96.12 93 GLY A N 1
ATOM 677 C CA . GLY A 1 93 ? -10.445 28.531 15.547 1 96.12 93 GLY A CA 1
ATOM 678 C C . GLY A 1 93 ? -9.016 28.984 15.781 1 96.12 93 GLY A C 1
ATOM 679 O O . GLY A 1 93 ? -8.758 29.812 16.656 1 96.12 93 GLY A O 1
ATOM 680 N N . GLY A 1 94 ? -8.133 28.516 14.984 1 98.12 94 GLY A N 1
ATOM 681 C CA . GLY A 1 94 ? -6.723 28.766 15.242 1 98.12 94 GLY A CA 1
ATOM 682 C C . GLY A 1 94 ? -6.27 30.156 14.836 1 98.12 94 GLY A C 1
ATOM 683 O O . GLY A 1 94 ? -5.25 30.656 15.312 1 98.12 94 GLY A O 1
ATOM 684 N N . TYR A 1 95 ? -6.957 30.75 13.875 1 98.62 95 TYR A N 1
ATOM 685 C CA . TYR A 1 95 ? -6.637 32.125 13.484 1 98.62 95 TYR A CA 1
ATOM 686 C C . TYR A 1 95 ? -7.289 33.125 14.422 1 98.62 95 TYR A C 1
ATOM 688 O O . TYR A 1 95 ? -8.141 33.906 14 1 98.62 95 TYR A O 1
ATOM 696 N N . ALA A 1 96 ? -6.867 33.094 15.656 1 98.75 96 ALA A N 1
ATOM 697 C CA . ALA A 1 96 ? -7.457 33.938 16.703 1 98.75 96 ALA A CA 1
ATOM 698 C C . ALA A 1 96 ? -6.48 34.156 17.859 1 98.75 96 ALA A C 1
ATOM 700 O O . ALA A 1 96 ? -5.367 33.625 17.844 1 98.75 96 ALA A O 1
ATOM 701 N N . GLU A 1 97 ? -6.883 34.938 18.781 1 98.81 97 GLU A N 1
ATOM 702 C CA . GLU A 1 97 ? -6.074 35.188 19.969 1 98.81 97 GLU A CA 1
ATOM 703 C C . GLU A 1 97 ? -6.207 34.031 20.953 1 98.81 97 GLU A C 1
ATOM 705 O O . GLU A 1 97 ? -5.266 33.688 21.688 1 98.81 97 GLU A O 1
ATOM 710 N N . TYR A 1 98 ? -7.434 33.406 20.969 1 98.56 98 TYR A N 1
ATOM 711 C CA . TYR A 1 98 ? -7.727 32.312 21.875 1 98.56 98 TYR A CA 1
ATOM 712 C C . TYR A 1 98 ? -8.516 31.219 21.156 1 98.56 98 TYR A C 1
ATOM 714 O O . TYR A 1 98 ? -9.25 31.5 20.203 1 98.56 98 TYR A O 1
ATOM 722 N N . VAL A 1 99 ? -8.406 30 21.641 1 98.38 99 VAL A N 1
ATOM 723 C CA . VAL A 1 99 ? -9.219 28.906 21.125 1 98.38 99 VAL A CA 1
ATOM 724 C C . VAL A 1 99 ? -9.469 27.875 22.219 1 98.38 99 VAL A C 1
ATOM 726 O O . VAL A 1 99 ? -8.594 27.609 23.047 1 98.38 99 VAL A O 1
ATOM 729 N N . ALA A 1 100 ? -10.648 27.391 22.312 1 98.25 100 ALA A N 1
ATOM 730 C CA . ALA A 1 100 ? -10.969 26.281 23.203 1 98.25 100 ALA A CA 1
ATOM 731 C C . ALA A 1 100 ? -10.781 24.938 22.484 1 98.25 100 ALA A C 1
ATOM 733 O O . ALA A 1 100 ? -11.266 24.75 21.375 1 98.25 100 ALA A O 1
ATOM 734 N N . VAL A 1 101 ? -10.031 24.047 23.141 1 97.75 101 VAL A N 1
ATOM 735 C CA . VAL A 1 101 ? -9.812 22.734 22.547 1 97.75 101 VAL A CA 1
ATOM 736 C C . VAL A 1 101 ? -9.914 21.656 23.625 1 97.75 101 VAL A C 1
ATOM 738 O O . VAL A 1 101 ? -9.766 21.953 24.812 1 97.75 101 VAL A O 1
ATOM 741 N N . SER A 1 102 ? -10.164 20.438 23.172 1 97.75 102 SER A N 1
ATOM 742 C CA . SER A 1 102 ? -10.203 19.328 24.125 1 97.75 102 SER A CA 1
ATOM 743 C C . SER A 1 102 ? -8.836 19.094 24.75 1 97.75 102 SER A C 1
ATOM 745 O O . SER A 1 102 ? -7.805 19.188 24.078 1 97.75 102 SER A O 1
ATOM 747 N N . SER A 1 103 ? -8.852 18.734 26.016 1 97.81 103 SER A N 1
ATOM 748 C CA . SER A 1 103 ? -7.598 18.531 26.734 1 97.81 103 SER A CA 1
ATOM 749 C C . SER A 1 103 ? -6.883 17.266 26.266 1 97.81 103 SER A C 1
ATOM 751 O O . SER A 1 103 ? -5.676 17.125 26.438 1 97.81 103 SER A O 1
ATOM 753 N N . ASP A 1 104 ? -7.586 16.375 25.609 1 96 104 ASP A N 1
ATOM 754 C CA . ASP A 1 104 ? -7.008 15.109 25.172 1 96 104 ASP A CA 1
ATOM 755 C C . ASP A 1 104 ? -6.172 15.281 23.906 1 96 104 ASP A C 1
ATOM 757 O O . ASP A 1 104 ? -5.48 14.352 23.484 1 96 104 ASP A O 1
ATOM 761 N N . GLN A 1 105 ? -6.117 16.484 23.391 1 95.44 105 GLN A N 1
ATOM 762 C CA . GLN A 1 105 ? -5.367 16.688 22.156 1 95.44 105 GLN A CA 1
ATOM 763 C C . GLN A 1 105 ? -4.105 17.516 22.406 1 95.44 105 GLN A C 1
ATOM 765 O O . GLN A 1 105 ? -3.361 17.812 21.469 1 95.44 105 GLN A O 1
ATOM 770 N N . LEU A 1 106 ? -3.895 17.859 23.625 1 98.38 106 LEU A N 1
ATOM 771 C CA . LEU A 1 106 ? -2.783 18.734 23.969 1 98.38 106 LEU A CA 1
ATOM 772 C C . LEU A 1 106 ? -1.454 17.984 23.875 1 98.38 106 LEU A C 1
ATOM 774 O O . LEU A 1 106 ? -1.315 16.891 24.438 1 98.38 106 LEU A O 1
ATOM 778 N N . ILE A 1 107 ? -0.522 18.547 23.234 1 98.69 107 ILE A N 1
ATOM 779 C CA . ILE A 1 107 ? 0.853 18.062 23.203 1 98.69 107 ILE A CA 1
ATOM 780 C C . ILE A 1 107 ? 1.769 19.062 23.906 1 98.69 107 ILE A C 1
ATOM 782 O O . ILE A 1 107 ? 1.928 20.203 23.438 1 98.69 107 ILE A O 1
ATOM 786 N N . PRO A 1 108 ? 2.344 18.688 24.969 1 98.62 108 PRO A N 1
ATOM 787 C CA . PRO A 1 108 ? 3.217 19.625 25.688 1 98.62 108 PRO A CA 1
ATOM 788 C C . PRO A 1 108 ? 4.473 19.984 24.891 1 98.62 108 PRO A C 1
ATOM 790 O O . PRO A 1 108 ? 5.035 19.125 24.203 1 98.62 108 PRO A O 1
ATOM 793 N N . LEU A 1 109 ? 4.887 21.188 25.016 1 98.69 109 LEU A N 1
ATOM 794 C CA . LEU A 1 109 ? 6.09 21.641 24.328 1 98.69 109 LEU A CA 1
ATOM 795 C C . LEU A 1 109 ? 7.266 21.734 25.297 1 98.69 109 LEU A C 1
ATOM 797 O O . LEU A 1 109 ? 7.125 22.266 26.406 1 98.69 109 LEU A O 1
ATOM 801 N N . PRO A 1 110 ? 8.398 21.234 24.891 1 98.19 110 PRO A N 1
ATOM 802 C CA . PRO A 1 110 ? 9.594 21.484 25.688 1 98.19 110 PRO A CA 1
ATOM 803 C C . PRO A 1 110 ? 10.008 22.953 25.688 1 98.19 110 PRO A C 1
ATOM 805 O O . PRO A 1 110 ? 9.602 23.703 24.797 1 98.19 110 PRO A O 1
ATOM 808 N N . ASP A 1 111 ? 10.836 23.312 26.594 1 96.12 111 ASP A N 1
ATOM 809 C CA . ASP A 1 111 ? 11.211 24.719 26.797 1 96.12 111 ASP A CA 1
ATOM 810 C C . ASP A 1 111 ? 11.977 25.266 25.594 1 96.12 111 ASP A C 1
ATOM 812 O O . ASP A 1 111 ? 11.867 26.453 25.281 1 96.12 111 ASP A O 1
ATOM 816 N N . GLY A 1 112 ? 12.633 24.406 24.953 1 97.19 112 GLY A N 1
ATOM 817 C CA . GLY A 1 112 ? 13.508 24.859 23.875 1 97.19 112 GLY A CA 1
ATOM 818 C C . GLY A 1 112 ? 12.797 25 22.547 1 97.19 112 GLY A C 1
ATOM 819 O O . GLY A 1 112 ? 13.391 25.438 21.562 1 97.19 112 GLY A O 1
ATOM 820 N N . VAL A 1 113 ? 11.539 24.734 22.5 1 98.25 113 VAL A N 1
ATOM 821 C CA . VAL A 1 113 ? 10.789 24.812 21.25 1 98.25 113 VAL A CA 1
ATOM 822 C C . VAL A 1 113 ? 9.82 26 21.297 1 98.25 113 VAL A C 1
ATOM 824 O O . VAL A 1 113 ? 8.828 25.953 22.031 1 98.25 113 VAL A O 1
ATOM 827 N N . SER A 1 114 ? 10.086 27.031 20.562 1 98.5 114 SER A N 1
ATOM 828 C CA . SER A 1 114 ? 9.219 28.203 20.516 1 98.5 114 SER A CA 1
ATOM 829 C C . SER A 1 114 ? 7.883 27.875 19.859 1 98.5 114 SER A C 1
ATOM 831 O O . SER A 1 114 ? 7.742 26.844 19.203 1 98.5 114 SER A O 1
ATOM 833 N N . ALA A 1 115 ? 6.93 28.719 20.031 1 98.69 115 ALA A N 1
ATOM 834 C CA . ALA A 1 115 ? 5.617 28.516 19.422 1 98.69 115 ALA A CA 1
ATOM 835 C C . ALA A 1 115 ? 5.715 28.5 17.906 1 98.69 115 ALA A C 1
ATOM 837 O O . ALA A 1 115 ? 5.086 27.672 17.25 1 98.69 115 ALA A O 1
ATOM 838 N N . ARG A 1 116 ? 6.512 29.438 17.375 1 98.06 116 ARG A N 1
ATOM 839 C CA . ARG A 1 116 ? 6.672 29.469 15.922 1 98.06 116 ARG A CA 1
ATOM 840 C C . ARG A 1 116 ? 7.312 28.188 15.414 1 98.06 116 ARG A C 1
ATOM 842 O O . ARG A 1 116 ? 6.922 27.656 14.375 1 98.06 116 ARG A O 1
ATOM 849 N N . SER A 1 117 ? 8.312 27.672 16.156 1 98.25 117 SER A N 1
ATOM 850 C CA . SER A 1 117 ? 8.953 26.422 15.781 1 98.25 117 SER A CA 1
ATOM 851 C C . SER A 1 117 ? 7.977 25.25 15.883 1 98.25 117 SER A C 1
ATOM 853 O O . SER A 1 117 ? 8 24.344 15.047 1 98.25 117 SER A O 1
ATOM 855 N N . ALA A 1 118 ? 7.125 25.297 16.859 1 98.75 118 ALA A N 1
ATOM 856 C CA . ALA A 1 118 ? 6.164 24.219 17.094 1 98.75 118 ALA A CA 1
ATOM 857 C C . ALA A 1 118 ? 5.203 24.094 15.914 1 98.75 118 ALA A C 1
ATOM 859 O O . ALA A 1 118 ? 4.949 22.984 15.43 1 98.75 118 ALA A O 1
ATOM 860 N N . VAL A 1 119 ? 4.707 25.203 15.375 1 98.62 119 VAL A N 1
ATOM 861 C CA . VAL A 1 119 ? 3.738 25.109 14.289 1 98.62 119 VAL A CA 1
ATOM 862 C C . VAL A 1 119 ? 4.461 24.844 12.977 1 98.62 119 VAL A C 1
ATOM 864 O O . VAL A 1 119 ? 3.867 24.312 12.031 1 98.62 119 VAL A O 1
ATOM 867 N N . ALA A 1 120 ? 5.758 25.203 12.914 1 98 120 ALA A N 1
ATOM 868 C CA . ALA A 1 120 ? 6.547 24.891 11.719 1 98 120 ALA A CA 1
ATOM 869 C C . ALA A 1 120 ? 6.836 23.391 11.633 1 98 120 ALA A C 1
ATOM 871 O O . ALA A 1 120 ? 7.004 22.859 10.539 1 98 120 ALA A O 1
ATOM 872 N N . LEU A 1 121 ? 6.895 22.688 12.75 1 97.44 121 LEU A N 1
ATOM 873 C CA . LEU A 1 121 ? 7.188 21.25 12.828 1 97.44 121 LEU A CA 1
ATOM 874 C C . LEU A 1 121 ? 5.898 20.438 12.867 1 97.44 121 LEU A C 1
ATOM 876 O O . LEU A 1 121 ? 5.727 19.5 12.086 1 97.44 121 LEU A O 1
ATOM 880 N N . GLY A 1 122 ? 5 20.734 13.805 1 95.88 122 GLY A N 1
ATOM 881 C CA . GLY A 1 122 ? 3.861 20.016 14.344 1 95.88 122 GLY A CA 1
ATOM 882 C C . GLY A 1 122 ? 3.223 19.062 13.344 1 95.88 122 GLY A C 1
ATOM 883 O O . GLY A 1 122 ? 3.676 17.938 13.18 1 95.88 122 GLY A O 1
ATOM 884 N N . MET A 1 123 ? 2.18 19.562 12.734 1 96.81 123 MET A N 1
ATOM 885 C CA . MET A 1 123 ? 1.369 18.719 11.852 1 96.81 123 MET A CA 1
ATOM 886 C C . MET A 1 123 ? 2.221 18.125 10.742 1 96.81 123 MET A C 1
ATOM 888 O O . MET A 1 123 ? 2.1 16.938 10.43 1 96.81 123 MET A O 1
ATOM 892 N N . ASN A 1 124 ? 3.146 18.891 10.172 1 97.81 124 ASN A N 1
ATOM 893 C CA . ASN A 1 124 ? 3.977 18.453 9.055 1 97.81 124 ASN A CA 1
ATOM 894 C C . ASN A 1 124 ? 4.887 17.297 9.453 1 97.81 124 ASN A C 1
ATOM 896 O O . ASN A 1 124 ? 4.973 16.297 8.742 1 97.81 124 ASN A O 1
ATOM 900 N N . ALA A 1 125 ? 5.512 17.438 10.586 1 98.25 125 ALA A N 1
ATOM 901 C CA . ALA A 1 125 ? 6.41 16.391 11.055 1 98.25 125 ALA A CA 1
ATOM 902 C C . ALA A 1 125 ? 5.633 15.125 11.438 1 98.25 125 ALA A C 1
ATOM 904 O O . ALA A 1 125 ? 6.102 14.008 11.203 1 98.25 125 ALA A O 1
ATOM 905 N N . LEU A 1 126 ? 4.488 15.352 12.055 1 98.19 126 LEU A N 1
ATOM 906 C CA . LEU A 1 126 ? 3.635 14.227 12.406 1 98.19 126 LEU A CA 1
ATOM 907 C C . LEU A 1 126 ? 3.254 13.422 11.164 1 98.19 126 LEU A C 1
ATOM 909 O O . LEU A 1 126 ? 3.418 12.195 11.141 1 98.19 126 LEU A O 1
ATOM 913 N N . VAL A 1 127 ? 2.805 14.086 10.125 1 97.81 127 VAL A N 1
ATOM 914 C CA . VAL A 1 127 ? 2.391 13.438 8.883 1 97.81 127 VAL A CA 1
ATOM 915 C C . VAL A 1 127 ? 3.58 12.703 8.266 1 97.81 127 VAL A C 1
ATOM 917 O O . VAL A 1 127 ? 3.492 11.516 7.949 1 97.81 127 VAL A O 1
ATOM 920 N N . ALA A 1 128 ? 4.684 13.383 8.141 1 98.25 128 ALA A N 1
ATOM 921 C CA . ALA A 1 128 ? 5.863 12.805 7.508 1 98.25 128 ALA A CA 1
ATOM 922 C C . ALA A 1 128 ? 6.355 11.586 8.273 1 98.25 128 ALA A C 1
ATOM 924 O O . ALA A 1 128 ? 6.629 10.539 7.676 1 98.25 128 ALA A O 1
ATOM 925 N N . LYS A 1 129 ? 6.453 11.727 9.578 1 98.25 129 LYS A N 1
ATOM 926 C CA . LYS A 1 129 ? 7 10.648 10.391 1 98.25 129 LYS A CA 1
ATOM 927 C C . LYS A 1 129 ? 6.121 9.398 10.312 1 98.25 129 LYS A C 1
ATOM 929 O O . LYS A 1 129 ? 6.617 8.305 10.055 1 98.25 129 LYS A O 1
ATOM 934 N N . ILE A 1 130 ? 4.84 9.602 10.539 1 97.94 130 ILE A N 1
ATOM 935 C CA . ILE A 1 130 ? 3.938 8.453 10.555 1 97.94 130 ILE A CA 1
ATOM 936 C C . ILE A 1 130 ? 3.877 7.82 9.172 1 97.94 130 ILE A C 1
ATOM 938 O O . ILE A 1 130 ? 3.883 6.594 9.039 1 97.94 130 ILE A O 1
ATOM 942 N N . ALA A 1 131 ? 3.85 8.625 8.133 1 97.94 131 ALA A N 1
ATOM 943 C CA . ALA A 1 131 ? 3.818 8.117 6.762 1 97.94 131 ALA A CA 1
ATOM 944 C C . ALA A 1 131 ? 5.059 7.281 6.457 1 97.94 131 ALA A C 1
ATOM 946 O O . ALA A 1 131 ? 4.949 6.164 5.945 1 97.94 131 ALA A O 1
ATOM 947 N N . VAL A 1 132 ? 6.227 7.805 6.789 1 97.5 132 VAL A N 1
ATOM 948 C CA . VAL A 1 132 ? 7.488 7.129 6.5 1 97.5 132 VAL A CA 1
ATOM 949 C C . VAL A 1 132 ? 7.578 5.836 7.305 1 97.5 132 VAL A C 1
ATOM 951 O O . VAL A 1 132 ? 8.016 4.805 6.785 1 97.5 132 VAL A O 1
ATOM 954 N N . GLU A 1 133 ? 7.148 5.895 8.516 1 96.12 133 GLU A N 1
ATOM 955 C CA . GLU A 1 133 ? 7.168 4.703 9.359 1 96.12 133 GLU A CA 1
ATOM 956 C C . GLU A 1 133 ? 6.223 3.633 8.828 1 96.12 133 GLU A C 1
ATOM 958 O O . GLU A 1 133 ? 6.555 2.445 8.828 1 96.12 133 GLU A O 1
ATOM 963 N N . ARG A 1 134 ? 5.09 4.062 8.391 1 94.94 134 ARG A N 1
ATOM 964 C CA . ARG A 1 134 ? 4.105 3.146 7.82 1 94.94 134 ARG A CA 1
ATOM 965 C C . ARG A 1 134 ? 4.684 2.398 6.621 1 94.94 134 ARG A C 1
ATOM 967 O O . ARG A 1 134 ? 4.34 1.239 6.383 1 94.94 134 ARG A O 1
ATOM 974 N N . MET A 1 135 ? 5.566 3.029 5.871 1 96.06 135 MET A N 1
ATOM 975 C CA . MET A 1 135 ? 6.125 2.441 4.656 1 96.06 135 MET A CA 1
ATOM 976 C C . MET A 1 135 ? 7.375 1.628 4.973 1 96.06 135 MET A C 1
ATOM 978 O O . MET A 1 135 ? 7.938 0.974 4.094 1 96.06 135 MET A O 1
ATOM 982 N N . GLY A 1 136 ? 7.879 1.643 6.211 1 91.44 136 GLY A N 1
ATOM 983 C CA . GLY A 1 136 ? 9.008 0.833 6.645 1 91.44 136 GLY A CA 1
ATOM 984 C C . GLY A 1 136 ? 10.336 1.307 6.078 1 91.44 136 GLY A C 1
ATOM 985 O O . GLY A 1 136 ? 11.164 0.495 5.66 1 91.44 136 GLY A O 1
ATOM 986 N N . SER A 1 137 ? 10.523 2.521 5.945 1 86.56 137 SER A N 1
ATOM 987 C CA . SER A 1 137 ? 11.8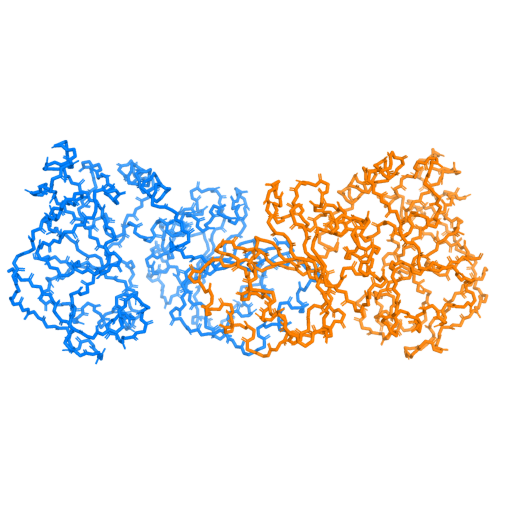05 3.039 5.477 1 86.56 137 SER A CA 1
ATOM 988 C C . SER A 1 137 ? 12.961 2.494 6.309 1 86.56 137 SER A C 1
ATOM 990 O O . SER A 1 137 ? 12.875 2.441 7.535 1 86.56 137 SER A O 1
ATOM 992 N N . ALA A 1 138 ? 13.992 2.105 5.66 1 90.75 138 ALA A N 1
ATOM 993 C CA . ALA A 1 138 ? 15.141 1.473 6.305 1 90.75 138 ALA A CA 1
ATOM 994 C C . ALA A 1 138 ? 16.453 2.137 5.879 1 90.75 138 ALA A C 1
ATOM 996 O O . ALA A 1 138 ? 16.516 2.781 4.832 1 90.75 138 ALA A O 1
ATOM 997 N N . PRO A 1 139 ? 17.406 1.96 6.797 1 96.75 139 PRO A N 1
ATOM 998 C CA . PRO A 1 139 ? 18.703 2.496 6.41 1 96.75 139 PRO A CA 1
ATOM 999 C C . PRO A 1 139 ? 19.203 1.942 5.074 1 96.75 139 PRO A C 1
ATOM 1001 O O . PRO A 1 139 ? 19 0.762 4.777 1 96.75 139 PRO A O 1
ATOM 1004 N N . GLY A 1 140 ? 19.781 2.844 4.316 1 97.69 140 GLY A N 1
ATOM 1005 C CA . GLY A 1 140 ? 20.391 2.424 3.061 1 97.69 140 GLY A CA 1
ATOM 1006 C C . GLY A 1 140 ? 19.422 2.504 1.885 1 97.69 140 GLY A C 1
ATOM 1007 O O . GLY A 1 140 ? 19.859 2.455 0.729 1 97.69 140 GLY A O 1
ATOM 1008 N N . GLU A 1 141 ? 18.141 2.68 2.07 1 97.75 141 GLU A N 1
ATOM 1009 C CA . GLU A 1 141 ? 17.172 2.754 0.982 1 97.75 141 GLU A CA 1
ATOM 1010 C C . GLU A 1 141 ? 17.266 4.082 0.241 1 97.75 141 GLU A C 1
ATOM 1012 O O . GLU A 1 141 ? 17.625 5.105 0.833 1 97.75 141 GLU A O 1
ATOM 1017 N N . SER A 1 142 ? 16.984 4.023 -1.025 1 97.81 142 SER A N 1
ATOM 1018 C CA . SER A 1 142 ? 16.844 5.23 -1.829 1 97.81 142 SER A CA 1
ATOM 1019 C C . SER A 1 142 ? 15.43 5.797 -1.718 1 97.81 142 SER A C 1
ATOM 1021 O O . SER A 1 142 ? 14.453 5.09 -1.968 1 97.81 142 SER A O 1
ATOM 1023 N N . VAL A 1 143 ? 15.359 7.07 -1.296 1 98.06 143 VAL A N 1
ATOM 1024 C CA . VAL A 1 143 ? 14.07 7.719 -1.092 1 98.06 143 VAL A CA 1
ATOM 1025 C C . VAL A 1 143 ? 13.977 8.977 -1.955 1 98.06 143 VAL A C 1
ATOM 1027 O O . VAL A 1 143 ? 14.922 9.758 -2.023 1 98.06 143 VAL A O 1
ATOM 1030 N N . TYR A 1 144 ? 12.891 9.125 -2.695 1 97 144 TYR A N 1
ATOM 1031 C CA . TYR A 1 144 ? 12.586 10.352 -3.434 1 97 144 TYR A CA 1
ATOM 1032 C C . TYR A 1 144 ? 11.484 11.141 -2.74 1 97 144 TYR A C 1
ATOM 1034 O O . TYR A 1 144 ? 10.43 10.594 -2.414 1 97 144 TYR A O 1
ATOM 1042 N N . VAL A 1 145 ? 11.727 12.406 -2.51 1 97.12 145 VAL A N 1
ATOM 1043 C CA . VAL A 1 145 ? 10.719 13.266 -1.911 1 97.12 145 VAL A CA 1
ATOM 1044 C C . VAL A 1 145 ? 10.25 14.305 -2.934 1 97.12 145 VAL A C 1
ATOM 1046 O O . VAL A 1 145 ? 11 15.211 -3.299 1 97.12 145 VAL A O 1
ATOM 1049 N N . ARG A 1 146 ? 9.023 14.172 -3.332 1 94.38 146 ARG A N 1
ATOM 1050 C CA . ARG A 1 146 ? 8.383 15.164 -4.191 1 94.38 146 ARG A CA 1
ATOM 1051 C C . ARG A 1 146 ? 7.723 16.266 -3.367 1 94.38 146 ARG A C 1
ATOM 1053 O O . ARG A 1 146 ? 7.027 15.977 -2.389 1 94.38 146 ARG A O 1
ATOM 1060 N N . GLY A 1 147 ? 7.902 17.5 -3.824 1 93.75 147 GLY A N 1
ATOM 1061 C CA . GLY A 1 147 ? 7.438 18.609 -3.012 1 93.75 147 GLY A CA 1
ATOM 1062 C C . GLY A 1 147 ? 8.273 18.844 -1.765 1 93.75 147 GLY A C 1
ATOM 1063 O O . GLY A 1 147 ? 7.73 19.125 -0.693 1 93.75 147 GLY A O 1
ATOM 1064 N N . ALA A 1 148 ? 9.562 18.75 -1.859 1 95.44 148 ALA A N 1
ATOM 1065 C CA . ALA A 1 148 ? 10.5 18.703 -0.734 1 95.44 148 ALA A CA 1
ATOM 1066 C C . ALA A 1 148 ? 10.586 20.062 -0.043 1 95.44 148 ALA A C 1
ATOM 1068 O O . ALA A 1 148 ? 11.023 20.156 1.107 1 95.44 148 ALA A O 1
ATOM 1069 N N . GLY A 1 149 ? 10.188 21.094 -0.701 1 94.44 149 GLY A N 1
ATOM 1070 C CA . GLY A 1 149 ? 10.305 22.438 -0.125 1 94.44 149 GLY A CA 1
ATOM 1071 C C . GLY A 1 149 ? 9.117 22.828 0.731 1 94.44 149 GLY A C 1
ATOM 1072 O O . GLY A 1 149 ? 9.18 23.797 1.478 1 94.44 149 GLY A O 1
ATOM 1073 N N . GLY A 1 150 ? 8.047 22.062 0.611 1 94.38 150 GLY A N 1
ATOM 1074 C CA . GLY A 1 150 ? 6.875 22.328 1.432 1 94.38 150 GLY A CA 1
ATOM 1075 C C . GLY A 1 150 ? 7.027 21.844 2.861 1 94.38 150 GLY A C 1
ATOM 1076 O O . GLY A 1 150 ? 8.055 21.266 3.221 1 94.38 150 GLY A O 1
ATOM 1077 N N . GLY A 1 151 ? 6.043 22.109 3.68 1 95.25 151 GLY A N 1
ATOM 1078 C CA . GLY A 1 151 ? 6.086 21.75 5.09 1 95.25 151 GLY A CA 1
ATOM 1079 C C . GLY A 1 151 ? 6.316 20.281 5.328 1 95.25 151 GLY A C 1
ATOM 1080 O O . GLY A 1 151 ? 7.277 19.891 5.996 1 95.25 151 GLY A O 1
ATOM 1081 N N . ILE A 1 152 ? 5.504 19.453 4.727 1 97.06 152 ILE A N 1
ATOM 1082 C CA . ILE A 1 152 ? 5.621 18.016 4.918 1 97.06 152 ILE A CA 1
ATOM 1083 C C . ILE A 1 152 ? 6.891 17.5 4.238 1 97.06 152 ILE A C 1
ATOM 1085 O O . ILE A 1 152 ? 7.594 16.641 4.773 1 97.06 152 ILE A O 1
ATOM 1089 N N . GLY A 1 153 ? 7.199 18.047 3.066 1 96.94 153 GLY A N 1
ATOM 1090 C CA . GLY A 1 153 ? 8.367 17.625 2.309 1 96.94 153 GLY A CA 1
ATOM 1091 C C . GLY A 1 153 ? 9.672 17.844 3.053 1 96.94 153 GLY A C 1
ATOM 1092 O O . GLY A 1 153 ? 10.516 16.953 3.104 1 96.94 153 GLY A O 1
ATOM 1093 N N . ILE A 1 154 ? 9.812 19 3.629 1 9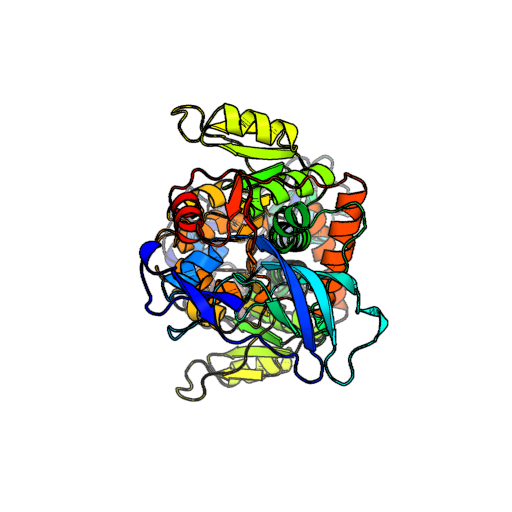7.56 154 ILE A N 1
ATOM 1094 C CA . ILE A 1 154 ? 11.023 19.328 4.379 1 97.56 154 ILE A CA 1
ATOM 1095 C C . ILE A 1 154 ? 11.195 18.359 5.543 1 97.56 154 ILE A C 1
ATOM 1097 O O . ILE A 1 154 ? 12.312 17.906 5.828 1 97.56 154 ILE A O 1
ATOM 1101 N N . MET A 1 155 ? 10.094 18.031 6.191 1 98.19 155 MET A N 1
ATOM 1102 C CA . MET A 1 155 ? 10.148 17.078 7.305 1 98.19 155 MET A CA 1
ATOM 1103 C C . MET A 1 155 ? 10.484 15.68 6.812 1 98.19 155 MET A C 1
ATOM 1105 O O . MET A 1 155 ? 11.258 14.961 7.449 1 98.19 155 MET A O 1
ATOM 1109 N N . ALA A 1 156 ? 9.938 15.281 5.684 1 98.06 156 ALA A N 1
ATOM 1110 C CA . ALA A 1 156 ? 10.211 13.969 5.109 1 98.06 156 ALA A CA 1
ATOM 1111 C C . ALA A 1 156 ? 11.695 13.82 4.781 1 98.06 156 ALA A C 1
ATOM 1113 O O . ALA A 1 156 ? 12.289 12.766 5.039 1 98.06 156 ALA A O 1
ATOM 1114 N N . VAL A 1 157 ? 12.305 14.883 4.203 1 98.12 157 VAL A N 1
ATOM 1115 C CA . VAL A 1 157 ? 13.727 14.859 3.885 1 98.12 157 VAL A CA 1
ATOM 1116 C C . VAL A 1 157 ? 14.539 14.602 5.152 1 98.12 157 VAL A C 1
ATOM 1118 O O . VAL A 1 157 ? 15.375 13.695 5.188 1 98.12 157 VAL A O 1
ATOM 1121 N N . GLN A 1 158 ? 14.242 15.32 6.16 1 98.38 158 GLN A N 1
ATOM 1122 C CA . GLN A 1 158 ? 15 15.219 7.402 1 98.38 158 GLN A CA 1
ATOM 1123 C C . GLN A 1 158 ? 14.797 13.852 8.055 1 98.38 158 GLN A C 1
ATOM 1125 O O . GLN A 1 158 ? 15.758 13.227 8.508 1 98.38 158 GLN A O 1
ATOM 1130 N N . ILE A 1 159 ? 13.562 13.398 8.133 1 98.06 159 ILE A N 1
ATOM 1131 C CA . ILE A 1 159 ? 13.219 12.164 8.82 1 98.06 159 ILE A CA 1
ATOM 1132 C C . ILE A 1 159 ? 13.836 10.977 8.086 1 98.06 159 ILE A C 1
ATOM 1134 O O . ILE A 1 159 ? 14.414 10.086 8.711 1 98.06 159 ILE A O 1
ATOM 1138 N N . CYS A 1 160 ? 13.719 10.93 6.742 1 98.19 160 CYS A N 1
ATOM 1139 C CA . CYS A 1 160 ? 14.312 9.844 5.969 1 98.19 160 CYS A CA 1
ATOM 1140 C C . CYS A 1 160 ? 15.828 9.844 6.105 1 98.19 160 CYS A C 1
ATOM 1142 O O . CYS A 1 160 ? 16.438 8.781 6.242 1 98.19 160 CYS A O 1
ATOM 1144 N N . ASN A 1 161 ? 16.422 11.039 6.074 1 98 161 ASN A N 1
ATOM 1145 C CA . ASN A 1 161 ? 17.859 11.141 6.285 1 98 161 ASN A CA 1
ATOM 1146 C C . ASN A 1 161 ? 18.266 10.609 7.656 1 98 161 ASN A C 1
ATOM 1148 O O . ASN A 1 161 ? 19.219 9.844 7.773 1 98 161 ASN A O 1
ATOM 1152 N N . ALA A 1 162 ? 17.578 10.992 8.664 1 97.06 162 ALA A N 1
ATOM 1153 C CA . ALA A 1 162 ? 17.859 10.57 10.031 1 97.06 162 ALA A CA 1
ATOM 1154 C C . ALA A 1 162 ? 17.75 9.055 10.164 1 97.06 162 ALA A C 1
ATOM 1156 O O . ALA A 1 162 ? 18.422 8.453 11.008 1 97.06 162 ALA A O 1
ATOM 1157 N N . ARG A 1 163 ? 16.969 8.453 9.344 1 96.81 163 ARG A N 1
ATOM 1158 C CA . ARG A 1 163 ? 16.781 7.008 9.367 1 96.81 163 ARG A CA 1
ATOM 1159 C C . ARG A 1 163 ? 17.844 6.297 8.547 1 96.81 163 ARG A C 1
ATOM 1161 O O . ARG A 1 163 ? 17.828 5.074 8.414 1 96.81 163 ARG A O 1
ATOM 1168 N N . GLY A 1 164 ? 18.703 7.07 7.938 1 97.62 164 GLY A N 1
ATOM 1169 C CA . GLY A 1 164 ? 19.828 6.496 7.234 1 97.62 164 GLY A CA 1
ATOM 1170 C C . GLY A 1 164 ? 19.562 6.262 5.758 1 97.62 164 GLY A C 1
ATOM 1171 O O . GLY A 1 164 ? 20.297 5.527 5.094 1 97.62 164 GLY A O 1
ATOM 1172 N N . ALA A 1 165 ? 18.516 6.828 5.191 1 97.88 165 ALA A N 1
ATOM 1173 C CA . ALA A 1 165 ? 18.188 6.668 3.777 1 97.88 165 ALA A CA 1
ATOM 1174 C C . ALA A 1 165 ? 18.984 7.645 2.914 1 97.88 165 ALA A C 1
ATOM 1176 O O . ALA A 1 165 ? 19.484 8.656 3.41 1 97.88 165 ALA A O 1
ATOM 1177 N N . HIS A 1 166 ? 19.125 7.316 1.652 1 97.62 166 HIS A N 1
ATOM 1178 C CA . HIS A 1 166 ? 19.656 8.227 0.639 1 97.62 166 HIS A CA 1
ATOM 1179 C C . HIS A 1 166 ? 18.531 9.016 -0.022 1 97.62 166 HIS A C 1
ATOM 1181 O O . HIS A 1 166 ? 17.781 8.469 -0.836 1 97.62 166 HIS A O 1
ATOM 1187 N N . VAL A 1 167 ? 18.469 10.289 0.272 1 97.94 167 VAL A N 1
ATOM 1188 C CA . VAL A 1 167 ? 17.297 11.078 -0.088 1 97.94 167 VAL A CA 1
ATOM 1189 C C . VAL A 1 167 ? 17.594 11.906 -1.337 1 97.94 167 VAL A C 1
ATOM 1191 O O . VAL A 1 167 ? 18.594 12.617 -1.394 1 97.94 167 VAL A O 1
ATOM 1194 N N . THR A 1 168 ? 16.781 11.773 -2.34 1 96.69 168 THR A N 1
ATOM 1195 C CA . THR A 1 168 ? 16.734 12.641 -3.512 1 96.69 168 THR A CA 1
ATOM 1196 C C . THR A 1 168 ? 15.523 13.57 -3.445 1 96.69 168 THR A C 1
ATOM 1198 O O . THR A 1 168 ? 14.414 13.125 -3.162 1 96.69 168 THR A O 1
ATOM 1201 N N . ALA A 1 169 ? 15.742 14.828 -3.604 1 95 169 ALA A N 1
ATOM 1202 C CA . ALA A 1 169 ? 14.672 15.82 -3.584 1 95 169 ALA A CA 1
ATOM 1203 C C . ALA A 1 169 ? 14.641 16.625 -4.887 1 95 169 ALA A C 1
ATOM 1205 O O . ALA A 1 169 ? 15.672 16.797 -5.539 1 95 169 ALA A O 1
ATOM 1206 N N . THR A 1 170 ? 13.422 17.031 -5.211 1 86.75 170 THR A N 1
ATOM 1207 C CA . THR A 1 170 ? 13.273 17.922 -6.355 1 86.75 170 THR A CA 1
ATOM 1208 C C . THR A 1 170 ? 13.047 19.359 -5.898 1 86.75 170 THR A C 1
ATOM 1210 O O . THR A 1 170 ? 12.375 19.609 -4.891 1 86.75 170 THR A O 1
ATOM 1213 N N . THR A 1 171 ? 13.68 20.281 -6.652 1 85.94 171 THR A N 1
ATOM 1214 C CA . THR A 1 171 ? 13.57 21.688 -6.285 1 85.94 171 THR A CA 1
ATOM 1215 C C . THR A 1 171 ? 13.258 22.547 -7.512 1 85.94 171 THR A C 1
ATOM 1217 O O . THR A 1 171 ? 13.328 22.062 -8.641 1 85.94 171 THR A O 1
ATOM 1220 N N . SER A 1 172 ? 12.812 23.703 -7.234 1 84.19 172 SER A N 1
ATOM 1221 C CA . SER A 1 172 ? 12.484 24.641 -8.305 1 84.19 172 SER A CA 1
ATOM 1222 C C . SER A 1 172 ? 13.57 25.688 -8.477 1 84.19 172 SER A C 1
ATOM 1224 O O . SER A 1 172 ? 13.484 26.547 -9.359 1 84.19 172 SER A O 1
ATOM 1226 N N . SER A 1 173 ? 14.578 25.734 -7.598 1 86.5 173 SER A N 1
ATOM 1227 C CA . SER A 1 173 ? 15.664 26.703 -7.695 1 86.5 173 SER A CA 1
ATOM 1228 C C . SER A 1 173 ? 16.922 26.203 -7 1 86.5 173 SER A C 1
ATOM 1230 O O . SER A 1 173 ? 16.844 25.328 -6.137 1 86.5 173 SER A O 1
ATOM 1232 N N . ALA A 1 174 ? 18 26.797 -7.402 1 87.5 174 ALA A N 1
ATOM 1233 C CA . ALA A 1 174 ? 19.281 26.406 -6.816 1 87.5 174 ALA A CA 1
ATOM 1234 C C . ALA A 1 174 ? 19.328 26.719 -5.328 1 87.5 174 ALA A C 1
ATOM 1236 O O . ALA A 1 174 ? 19.875 25.953 -4.535 1 87.5 174 ALA A O 1
ATOM 1237 N N . LEU A 1 175 ? 18.797 27.844 -5.02 1 91.06 175 LEU A N 1
ATOM 1238 C CA . LEU A 1 175 ? 18.797 28.25 -3.619 1 91.06 175 LEU A CA 1
ATOM 1239 C C . LEU A 1 175 ? 18.016 27.281 -2.758 1 91.06 175 LEU A C 1
ATOM 1241 O O . LEU A 1 175 ? 18.469 26.875 -1.684 1 91.06 175 LEU A O 1
ATOM 1245 N N . ARG A 1 176 ? 16.891 26.891 -3.17 1 92.75 176 ARG A N 1
ATOM 1246 C CA . ARG A 1 176 ? 16.078 25.906 -2.457 1 92.75 176 ARG A CA 1
ATOM 1247 C C . ARG A 1 176 ? 16.812 24.578 -2.369 1 92.75 176 ARG A C 1
ATOM 1249 O O . ARG A 1 176 ? 16.719 23.875 -1.356 1 92.75 176 ARG A O 1
ATOM 1256 N N . GLY A 1 177 ? 17.516 24.297 -3.451 1 93.94 177 GLY A N 1
ATOM 1257 C CA . GLY A 1 177 ? 18.297 23.078 -3.459 1 93.94 177 GLY A CA 1
ATOM 1258 C C . GLY A 1 177 ? 19.375 23.047 -2.396 1 93.94 177 GLY A C 1
ATOM 1259 O O . GLY A 1 177 ? 19.578 22.016 -1.735 1 93.94 177 GLY A O 1
ATOM 1260 N N . GLU A 1 178 ? 20.062 24.109 -2.275 1 95.81 178 GLU A N 1
ATOM 1261 C CA . GLU A 1 178 ? 21.094 24.219 -1.249 1 95.81 178 GLU A CA 1
ATOM 1262 C C . GLU A 1 178 ? 20.516 24.031 0.147 1 95.81 178 GLU A C 1
ATOM 1264 O O . GLU A 1 178 ? 21.094 23.359 0.996 1 95.81 178 GLU A O 1
ATOM 1269 N N . ARG A 1 179 ? 19.375 24.594 0.313 1 96.5 179 ARG A N 1
ATOM 1270 C CA . ARG A 1 179 ? 18.719 24.469 1.61 1 96.5 179 ARG A CA 1
ATOM 1271 C C . ARG A 1 179 ? 18.312 23.031 1.874 1 96.5 179 ARG A C 1
ATOM 1273 O O . ARG A 1 179 ? 18.422 22.531 3 1 96.5 179 ARG A O 1
ATOM 1280 N N . LEU A 1 180 ? 17.844 22.375 0.886 1 97.5 180 LEU A N 1
ATOM 1281 C CA . LEU A 1 180 ? 17.438 20.984 1.026 1 97.5 180 LEU A CA 1
ATOM 1282 C C . LEU A 1 180 ? 18.625 20.094 1.328 1 97.5 180 LEU A C 1
ATOM 1284 O O . LEU A 1 180 ? 18.531 19.156 2.125 1 97.5 180 LEU A O 1
ATOM 1288 N N . ARG A 1 181 ? 19.781 20.359 0.691 1 97.5 181 ARG A N 1
ATOM 1289 C CA . ARG A 1 181 ? 21 19.609 0.998 1 97.5 181 ARG A CA 1
ATOM 1290 C C . ARG A 1 181 ? 21.391 19.781 2.463 1 97.5 181 ARG A C 1
ATOM 1292 O O . ARG A 1 181 ? 21.75 18.812 3.129 1 97.5 181 ARG A O 1
ATOM 1299 N N . ALA A 1 182 ? 21.234 20.984 2.902 1 97.44 182 ALA A N 1
ATOM 1300 C CA . ALA A 1 182 ? 21.578 21.266 4.293 1 97.44 182 ALA A CA 1
ATOM 1301 C C . ALA A 1 182 ? 20.641 20.516 5.246 1 97.44 182 ALA A C 1
ATOM 1303 O O . ALA A 1 182 ? 21.016 20.234 6.387 1 97.44 182 ALA A O 1
ATOM 1304 N N . LEU A 1 183 ? 19.484 20.172 4.758 1 97.69 183 LEU A N 1
ATOM 1305 C CA . LEU A 1 183 ? 18.5 19.5 5.594 1 97.69 183 LEU A CA 1
ATOM 1306 C C . LEU A 1 183 ? 18.609 17.984 5.449 1 97.69 183 LEU A C 1
ATOM 1308 O O . LEU A 1 183 ? 17.906 17.234 6.125 1 97.69 183 LEU A O 1
ATOM 1312 N N . GLY A 1 184 ? 19.438 17.531 4.504 1 97.69 184 GLY A N 1
ATOM 1313 C CA . GLY A 1 184 ? 19.703 16.094 4.492 1 97.69 184 GLY A CA 1
ATOM 1314 C C . GLY A 1 184 ? 19.484 15.461 3.135 1 97.69 184 GLY A C 1
ATOM 1315 O O . GLY A 1 184 ? 19.688 14.258 2.969 1 97.69 184 GLY A O 1
ATOM 1316 N N . ALA A 1 185 ? 19.062 16.203 2.16 1 97.5 185 ALA A N 1
ATOM 1317 C CA . ALA A 1 185 ? 18.922 15.648 0.816 1 97.5 185 ALA A CA 1
ATOM 1318 C C . ALA A 1 185 ? 20.297 15.391 0.192 1 97.5 185 ALA A C 1
ATOM 1320 O O . ALA A 1 185 ? 21.062 16.328 -0.054 1 97.5 185 ALA A O 1
ATOM 1321 N N . GLU A 1 186 ? 20.516 14.211 -0.089 1 95.75 186 GLU A N 1
ATOM 1322 C CA . GLU A 1 186 ? 21.797 13.844 -0.688 1 95.75 186 GLU A CA 1
ATOM 1323 C C . GLU A 1 186 ? 21.875 14.297 -2.143 1 95.75 186 GLU A C 1
ATOM 1325 O O . GLU A 1 186 ? 22.906 14.82 -2.58 1 95.75 186 GLU A O 1
ATOM 1330 N N . HIS A 1 187 ? 20.812 14.039 -2.863 1 93.56 187 HIS A N 1
ATOM 1331 C CA . HIS A 1 187 ? 20.703 14.445 -4.262 1 93.56 187 HIS A CA 1
ATOM 1332 C C . HIS A 1 187 ? 19.547 15.414 -4.473 1 93.56 187 HIS A C 1
ATOM 1334 O O . HIS A 1 187 ? 18.469 15.219 -3.914 1 93.56 187 HIS A O 1
ATOM 1340 N N . VAL A 1 188 ? 19.828 16.484 -5.211 1 93.06 188 VAL A N 1
ATOM 1341 C CA . VAL A 1 188 ? 18.797 17.484 -5.516 1 93.06 188 VAL A CA 1
ATOM 1342 C C . VAL A 1 188 ? 18.672 17.641 -7.027 1 93.06 188 VAL A C 1
ATOM 1344 O O . VAL A 1 188 ? 19.656 17.922 -7.711 1 93.06 188 VAL A O 1
ATOM 1347 N N . VAL A 1 189 ? 17.453 17.391 -7.469 1 86.31 189 VAL A N 1
ATOM 1348 C CA . VAL A 1 189 ? 17.172 17.484 -8.898 1 86.31 189 VAL A CA 1
ATOM 1349 C C . VAL A 1 189 ? 16.375 18.75 -9.18 1 86.31 189 VAL A C 1
ATOM 1351 O O . VAL A 1 189 ? 15.375 19.031 -8.508 1 86.31 189 VAL A O 1
ATOM 1354 N N . ASP A 1 190 ? 16.828 19.484 -10.148 1 80.5 190 ASP A N 1
ATOM 1355 C CA . ASP A 1 190 ? 16.109 20.688 -10.562 1 80.5 190 ASP A CA 1
ATOM 1356 C C . ASP A 1 190 ? 15.008 20.344 -11.562 1 80.5 190 ASP A C 1
ATOM 1358 O O . ASP A 1 190 ? 15.297 19.859 -12.664 1 80.5 190 ASP A O 1
ATOM 1362 N N . ARG A 1 191 ? 13.805 20.609 -11.266 1 73.81 191 ARG A N 1
ATOM 1363 C CA . ARG A 1 191 ? 12.656 20.219 -12.078 1 73.81 191 ARG A CA 1
ATOM 1364 C C . ARG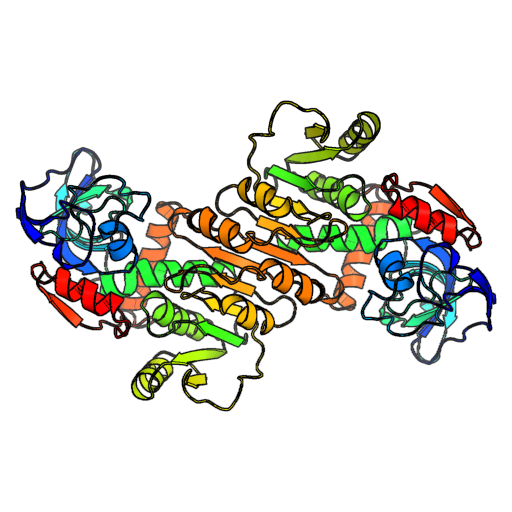 A 1 191 ? 12.664 20.938 -13.422 1 73.81 191 ARG A C 1
ATOM 1366 O O . ARG A 1 191 ? 12 20.5 -14.367 1 73.81 191 ARG A O 1
ATOM 1373 N N . HIS A 1 192 ? 13.219 22.141 -13.547 1 67.88 192 HIS A N 1
ATOM 1374 C CA . HIS A 1 192 ? 13.242 22.922 -14.773 1 67.88 192 HIS A CA 1
ATOM 1375 C C . HIS A 1 192 ? 14.438 22.547 -15.641 1 67.88 192 HIS A C 1
ATOM 1377 O O . HIS A 1 192 ? 14.531 22.969 -16.797 1 67.88 192 HIS A O 1
ATOM 1383 N N . ALA A 1 193 ? 15.352 22.016 -15.055 1 57.78 193 ALA A N 1
ATOM 1384 C CA . ALA A 1 193 ? 16.531 21.672 -15.844 1 57.78 193 ALA A CA 1
ATOM 1385 C C . ALA A 1 193 ? 16.219 20.609 -16.891 1 57.78 193 ALA A C 1
ATOM 1387 O O . ALA A 1 193 ? 15.531 19.625 -16.594 1 57.78 193 ALA A O 1
ATOM 1388 N N . SER A 1 194 ? 15.891 20.969 -18.078 1 52.59 194 SER A N 1
ATOM 1389 C CA . SER A 1 194 ? 15.508 20.219 -19.281 1 52.59 194 SER A CA 1
ATOM 1390 C C . SER A 1 194 ? 16.062 18.797 -19.25 1 52.59 194 SER A C 1
ATOM 1392 O O . SER A 1 194 ? 15.594 17.938 -19.984 1 52.59 194 SER A O 1
ATOM 1394 N N . GLY A 1 195 ? 17.25 18.609 -18.828 1 48.56 195 GLY A N 1
ATOM 1395 C CA . GLY A 1 195 ? 18.078 17.5 -19.281 1 48.56 195 GLY A CA 1
ATOM 1396 C C . GLY A 1 195 ? 17.703 16.188 -18.625 1 48.56 195 GLY A C 1
ATOM 1397 O O . GLY A 1 195 ? 16.641 15.633 -18.906 1 48.56 195 GLY A O 1
ATOM 1398 N N . GLU A 1 196 ? 18.562 15.617 -17.688 1 50.81 196 GLU A N 1
ATOM 1399 C CA . GLU A 1 196 ? 18.875 14.234 -17.344 1 50.81 196 GLU A CA 1
ATOM 1400 C C . GLU A 1 196 ? 17.766 13.617 -16.5 1 50.81 196 GLU A C 1
ATOM 1402 O O . GLU A 1 196 ? 17.453 14.117 -15.414 1 50.81 196 GLU A O 1
ATOM 1407 N N . SER A 1 197 ? 16.891 13.047 -17.141 1 57.34 197 SER A N 1
ATOM 1408 C CA . SER A 1 197 ? 15.898 12.195 -16.484 1 57.34 197 SER A CA 1
ATOM 1409 C C . SER A 1 197 ? 16.531 11.344 -15.383 1 57.34 197 SER A C 1
ATOM 1411 O O . SER A 1 197 ? 17.562 10.719 -15.602 1 57.34 197 SER A O 1
ATOM 1413 N N . ASP A 1 198 ? 16.328 11.828 -14.141 1 64.69 198 ASP A N 1
ATOM 1414 C CA . ASP A 1 198 ? 16.766 10.938 -13.062 1 64.69 198 ASP A CA 1
ATOM 1415 C C . ASP A 1 198 ? 16.422 9.484 -13.375 1 64.69 198 ASP A C 1
ATOM 1417 O O . ASP A 1 198 ? 15.258 9.117 -13.461 1 64.69 198 ASP A O 1
ATOM 1421 N N . SER A 1 199 ? 17.328 8.789 -13.93 1 76.56 199 SER A N 1
ATOM 1422 C CA . SER A 1 199 ? 17.156 7.387 -14.297 1 76.56 199 SER A CA 1
ATOM 1423 C C . SER A 1 199 ? 17.188 6.48 -13.07 1 76.56 199 SER A C 1
ATOM 1425 O O . SER A 1 199 ? 17.125 5.258 -13.195 1 76.56 199 SER A O 1
ATOM 1427 N N . ARG A 1 200 ? 17.188 7.121 -11.961 1 87.19 200 ARG A N 1
ATOM 1428 C CA . ARG A 1 200 ? 17.25 6.328 -10.734 1 87.19 200 ARG A CA 1
ATOM 1429 C C . ARG A 1 200 ? 15.898 5.715 -10.406 1 87.19 200 ARG A C 1
ATOM 1431 O O . ARG A 1 200 ? 14.859 6.262 -10.789 1 87.19 200 ARG A O 1
ATOM 1438 N N . SER A 1 201 ? 15.945 4.633 -9.75 1 95.44 201 SER A N 1
ATOM 1439 C CA . SER A 1 201 ? 14.781 3.992 -9.148 1 95.44 201 SER A CA 1
ATOM 1440 C C . SER A 1 201 ? 14.82 4.07 -7.629 1 95.44 201 SER A C 1
ATOM 1442 O O . SER A 1 201 ? 15.891 4.23 -7.039 1 95.44 201 SER A O 1
ATOM 1444 N N . TYR A 1 202 ? 13.711 4.062 -7.086 1 97.25 202 TYR A N 1
ATOM 1445 C CA . TYR A 1 202 ? 13.641 4.352 -5.656 1 97.25 202 TYR A CA 1
ATOM 1446 C C . TYR A 1 202 ? 12.906 3.246 -4.91 1 97.25 202 TYR A C 1
ATOM 1448 O O . TYR A 1 202 ? 11.969 2.648 -5.441 1 97.25 202 TYR A O 1
ATOM 1456 N N . ASP A 1 203 ? 13.336 3.018 -3.664 1 98.25 203 ASP A N 1
ATOM 1457 C CA . ASP A 1 203 ? 12.641 2.1 -2.771 1 98.25 203 ASP A CA 1
ATOM 1458 C C . ASP A 1 203 ? 11.352 2.729 -2.238 1 98.25 203 ASP A C 1
ATOM 1460 O O . ASP A 1 203 ? 10.359 2.031 -2.021 1 98.25 203 ASP A O 1
ATOM 1464 N N . LEU A 1 204 ? 11.422 4.02 -2.014 1 98.5 204 LEU A N 1
ATOM 1465 C CA . LEU A 1 204 ? 10.312 4.766 -1.436 1 98.5 204 LEU A CA 1
ATOM 1466 C C . LEU A 1 204 ? 10.195 6.145 -2.074 1 98.5 204 LEU A C 1
ATOM 1468 O O . LEU A 1 204 ? 11.195 6.828 -2.279 1 98.5 204 LEU A O 1
ATOM 1472 N N . ILE A 1 205 ? 9 6.5 -2.459 1 98.06 205 ILE A N 1
ATOM 1473 C CA . ILE A 1 205 ? 8.688 7.859 -2.896 1 98.06 205 ILE A CA 1
ATOM 1474 C C . ILE A 1 205 ? 7.664 8.484 -1.952 1 98.06 205 ILE A C 1
ATOM 1476 O O . ILE A 1 205 ? 6.586 7.922 -1.738 1 98.06 205 ILE A O 1
ATOM 1480 N N . VAL A 1 206 ? 8.008 9.547 -1.318 1 98.06 206 VAL A N 1
ATOM 1481 C CA . VAL A 1 206 ? 7.105 10.367 -0.518 1 98.06 206 VAL A CA 1
ATOM 1482 C C . VAL A 1 206 ? 6.621 11.562 -1.342 1 98.06 206 VAL A C 1
ATOM 1484 O O . VAL A 1 206 ? 7.426 12.391 -1.776 1 98.06 206 VAL A O 1
ATOM 1487 N N . ASP A 1 207 ? 5.328 11.648 -1.504 1 97.12 207 ASP A N 1
ATOM 1488 C CA . ASP A 1 207 ? 4.777 12.625 -2.436 1 97.12 207 ASP A CA 1
ATOM 1489 C C . ASP A 1 207 ? 3.744 13.516 -1.75 1 97.12 207 ASP A C 1
ATOM 1491 O O . ASP A 1 207 ? 2.736 13.023 -1.237 1 97.12 207 ASP A O 1
ATOM 1495 N N . THR A 1 208 ? 3.977 14.797 -1.764 1 95.38 208 THR A N 1
ATOM 1496 C CA . THR A 1 208 ? 3.023 15.742 -1.198 1 95.38 208 THR A CA 1
ATOM 1497 C C . THR A 1 208 ? 2.312 16.516 -2.305 1 95.38 208 THR A C 1
ATOM 1499 O O . THR A 1 208 ? 1.526 17.422 -2.025 1 95.38 208 THR A O 1
ATOM 1502 N N . VAL A 1 209 ? 2.5 16.156 -3.545 1 92.75 209 VAL A N 1
ATOM 1503 C CA . VAL A 1 209 ? 2.064 16.953 -4.68 1 92.75 209 VAL A CA 1
ATOM 1504 C C . VAL A 1 209 ? 0.898 16.266 -5.387 1 92.75 209 VAL A C 1
ATOM 1506 O O . VAL A 1 209 ? -0.161 16.875 -5.578 1 92.75 209 VAL A O 1
ATOM 1509 N N . ALA A 1 210 ? 1.062 14.922 -5.727 1 93.81 210 ALA A N 1
ATOM 1510 C CA . ALA A 1 210 ? 0.158 14.156 -6.578 1 93.81 210 ALA A CA 1
ATOM 1511 C C . ALA A 1 210 ? 0.117 14.727 -7.992 1 93.81 210 ALA A C 1
ATOM 1513 O O . ALA A 1 210 ? 1.149 14.828 -8.656 1 93.81 210 ALA A O 1
ATOM 1514 N N . GLY A 1 211 ? -1.109 15.016 -8.531 1 92.62 211 GLY A N 1
ATOM 1515 C CA . GLY A 1 211 ? -1.238 15.648 -9.836 1 92.62 211 GLY A CA 1
ATOM 1516 C C . GLY A 1 211 ? -1.144 14.672 -10.992 1 92.62 211 GLY A C 1
ATOM 1517 O O . GLY A 1 211 ? -0.977 13.469 -10.781 1 92.62 211 GLY A O 1
ATOM 1518 N N . PRO A 1 212 ? -1.19 15.18 -12.18 1 92.69 212 PRO A N 1
ATOM 1519 C CA . PRO A 1 212 ? -1.277 14.344 -13.383 1 92.69 212 PRO A CA 1
ATOM 1520 C C . PRO A 1 212 ? -0.005 13.539 -13.633 1 92.69 212 PRO A C 1
ATOM 1522 O O . PRO A 1 212 ? -0.047 12.508 -14.312 1 92.69 212 PRO A O 1
ATOM 1525 N N . GLN A 1 213 ? 1.118 13.977 -13.117 1 91.06 213 GLN A N 1
ATOM 1526 C CA . GLN A 1 213 ? 2.387 13.312 -13.383 1 91.06 213 GLN A CA 1
ATOM 1527 C C . GLN A 1 213 ? 2.639 12.188 -12.375 1 91.06 213 GLN A C 1
ATOM 1529 O O . GLN A 1 213 ? 3.664 11.508 -12.445 1 91.06 213 GLN A O 1
ATOM 1534 N N . LEU A 1 214 ? 1.774 11.977 -11.484 1 93.75 214 LEU A N 1
ATOM 1535 C CA . LEU A 1 214 ? 1.938 11.016 -10.398 1 93.75 214 LEU A CA 1
ATOM 1536 C C . LEU A 1 214 ? 2.352 9.648 -10.938 1 93.75 214 LEU A C 1
ATOM 1538 O O . LEU A 1 214 ? 3.271 9.023 -10.406 1 93.75 214 LEU A O 1
ATOM 1542 N N . GLY A 1 215 ? 1.746 9.172 -12.031 1 92.44 215 GLY A N 1
ATOM 1543 C CA . GLY A 1 215 ? 2.025 7.871 -12.609 1 92.44 215 GLY A CA 1
ATOM 1544 C C . GLY A 1 215 ? 3.465 7.711 -13.062 1 92.44 215 GLY A C 1
ATOM 1545 O O . GLY A 1 215 ? 4.039 6.629 -12.953 1 92.44 215 GLY A O 1
ATOM 1546 N N . SER A 1 216 ? 4.055 8.789 -13.578 1 91.38 216 SER A N 1
ATOM 1547 C CA . SER A 1 216 ? 5.434 8.734 -14.047 1 91.38 216 SER A CA 1
ATOM 1548 C C . SER A 1 216 ? 6.398 8.477 -12.898 1 91.38 216 SER A C 1
ATOM 1550 O O . SER A 1 216 ? 7.465 7.887 -13.086 1 91.38 216 SER A O 1
ATOM 1552 N N . TYR A 1 217 ? 6.066 8.898 -11.7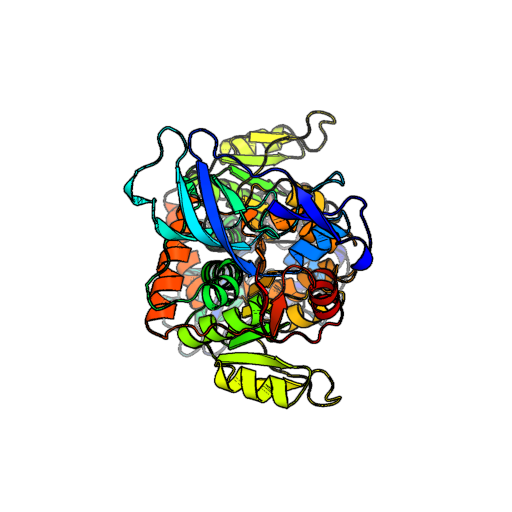03 1 92.94 217 TYR A N 1
ATOM 1553 C CA . TYR A 1 217 ? 6.898 8.648 -10.531 1 92.94 217 TYR A CA 1
ATOM 1554 C C . TYR A 1 217 ? 6.719 7.223 -10.023 1 92.94 217 TYR A C 1
ATOM 1556 O O . TYR A 1 217 ? 7.664 6.605 -9.539 1 92.94 217 TYR A O 1
ATOM 1564 N N . VAL A 1 218 ? 5.535 6.688 -10.18 1 93.94 218 VAL A N 1
ATOM 1565 C CA . VAL A 1 218 ? 5.297 5.297 -9.805 1 93.94 218 VAL A CA 1
ATOM 1566 C C . VAL A 1 218 ? 6.191 4.379 -10.633 1 93.94 218 VAL A C 1
ATOM 1568 O O . VAL A 1 218 ? 6.723 3.391 -10.117 1 93.94 218 VAL A O 1
ATOM 1571 N N . ALA A 1 219 ? 6.359 4.738 -11.852 1 92.62 219 ALA A N 1
ATOM 1572 C CA . ALA A 1 219 ? 7.168 3.941 -12.773 1 92.62 219 ALA A CA 1
ATOM 1573 C C . ALA A 1 219 ? 8.633 3.943 -12.352 1 92.62 219 ALA A C 1
ATOM 1575 O O . ALA A 1 219 ? 9.43 3.137 -12.844 1 92.62 219 ALA A O 1
ATOM 1576 N N . LYS A 1 220 ? 9.039 4.801 -11.414 1 94.44 220 LYS A N 1
ATOM 1577 C CA . LYS A 1 220 ? 10.422 4.906 -10.961 1 94.44 220 LYS A CA 1
ATOM 1578 C C . LYS A 1 220 ? 10.664 4.035 -9.727 1 94.44 220 LYS A C 1
ATOM 1580 O O . LYS A 1 220 ? 11.773 3.988 -9.203 1 94.44 220 LYS A O 1
ATOM 1585 N N . LEU A 1 221 ? 9.68 3.35 -9.281 1 96.94 221 LEU A N 1
ATOM 1586 C CA . LEU A 1 221 ? 9.828 2.49 -8.109 1 96.94 221 LEU A CA 1
ATOM 1587 C C . LEU A 1 221 ? 10.633 1.24 -8.453 1 96.94 221 LEU A C 1
ATOM 1589 O O . LEU A 1 221 ? 10.453 0.661 -9.531 1 96.94 221 LEU A O 1
ATOM 1593 N N . LYS A 1 222 ? 11.547 0.878 -7.594 1 97 222 LYS A N 1
ATOM 1594 C CA . LYS A 1 222 ? 12.172 -0.44 -7.645 1 97 222 LYS A CA 1
ATOM 1595 C C . LYS A 1 222 ? 11.148 -1.544 -7.387 1 97 222 LYS A C 1
ATOM 1597 O O . LYS A 1 222 ? 10.039 -1.274 -6.926 1 97 222 LYS A O 1
ATOM 1602 N N . PRO A 1 223 ? 11.523 -2.803 -7.762 1 96 223 PRO A N 1
ATOM 1603 C CA . PRO A 1 223 ? 10.656 -3.898 -7.32 1 96 223 PRO A CA 1
ATOM 1604 C C . PRO A 1 223 ? 10.344 -3.838 -5.828 1 96 223 PRO A C 1
ATOM 1606 O O . PRO A 1 223 ? 11.227 -3.555 -5.016 1 96 223 PRO A O 1
ATOM 1609 N N . ASN A 1 224 ? 9.055 -4.02 -5.543 1 96.81 224 ASN A N 1
ATOM 1610 C CA . ASN A 1 224 ? 8.547 -3.955 -4.18 1 96.81 224 ASN A CA 1
ATOM 1611 C C . ASN A 1 224 ? 8.625 -2.539 -3.615 1 96.81 224 ASN A C 1
ATOM 1613 O O . ASN A 1 224 ? 8.609 -2.35 -2.398 1 96.81 224 ASN A O 1
ATOM 1617 N N . GLY A 1 225 ? 8.82 -1.574 -4.523 1 97.56 225 GLY A N 1
ATOM 1618 C CA . GLY A 1 225 ? 8.859 -0.184 -4.098 1 97.56 225 GLY A CA 1
ATOM 1619 C C . GLY A 1 225 ? 7.547 0.309 -3.531 1 97.56 225 GLY A C 1
ATOM 1620 O O . GLY A 1 225 ? 6.492 -0.275 -3.797 1 97.56 225 GLY A O 1
ATOM 1621 N N . ARG A 1 226 ? 7.621 1.39 -2.766 1 97.88 226 ARG A N 1
ATOM 1622 C CA . ARG A 1 226 ? 6.461 1.968 -2.092 1 97.88 226 ARG A CA 1
ATOM 1623 C C . ARG A 1 226 ? 6.309 3.445 -2.436 1 97.88 226 ARG A C 1
ATOM 1625 O O . ARG A 1 226 ? 7.305 4.168 -2.549 1 97.88 226 ARG A O 1
ATOM 1632 N N . TYR A 1 227 ? 5.121 3.801 -2.664 1 97.69 227 TYR A N 1
ATOM 1633 C CA . TYR A 1 227 ? 4.723 5.176 -2.938 1 97.69 227 TYR A CA 1
ATOM 1634 C C . TYR A 1 227 ? 3.711 5.664 -1.907 1 97.69 227 TYR A C 1
ATOM 1636 O O . TYR A 1 227 ? 2.633 5.082 -1.762 1 97.69 227 TYR A O 1
ATOM 1644 N N . ILE A 1 228 ? 3.994 6.754 -1.201 1 98.12 228 ILE A N 1
ATOM 1645 C CA . ILE A 1 228 ? 3.047 7.246 -0.205 1 98.12 228 ILE A CA 1
ATOM 1646 C C . ILE A 1 228 ? 2.693 8.703 -0.501 1 98.12 228 ILE A C 1
ATOM 1648 O O . ILE A 1 228 ? 3.58 9.547 -0.637 1 98.12 228 ILE A O 1
ATOM 1652 N N . LEU A 1 229 ? 1.43 8.906 -0.601 1 97 229 LEU A N 1
ATOM 1653 C CA . LEU A 1 229 ? 0.875 10.234 -0.817 1 97 229 LEU A CA 1
ATOM 1654 C C . LEU A 1 229 ? 0.499 10.891 0.507 1 97 229 LEU A C 1
ATOM 1656 O O . LEU A 1 229 ? -0.325 10.359 1.256 1 97 229 LEU A O 1
ATOM 1660 N N . CYS A 1 230 ? 1.059 12.016 0.792 1 96.19 230 CYS A N 1
ATOM 1661 C CA . CYS A 1 230 ? 0.821 12.727 2.045 1 96.19 230 CYS A CA 1
ATOM 1662 C C . CYS A 1 230 ? 0.163 14.078 1.789 1 96.19 230 CYS A C 1
ATOM 1664 O O . CYS A 1 230 ? 0.1 14.922 2.684 1 96.19 230 CYS A O 1
ATOM 1666 N N . GLY A 1 231 ? -0.267 14.32 0.66 1 91.62 231 GLY A N 1
ATO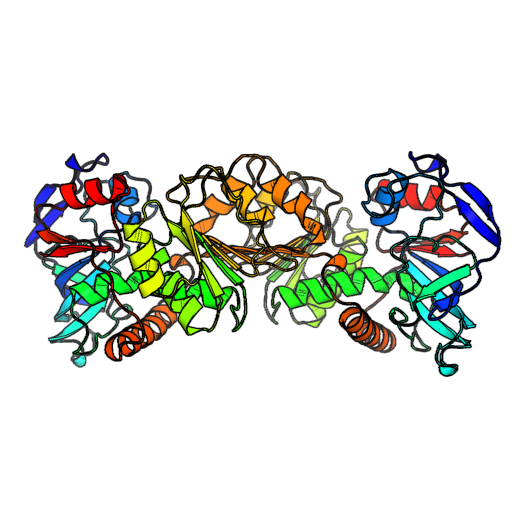M 1667 C CA . GLY A 1 231 ? -0.905 15.539 0.184 1 91.62 231 GLY A CA 1
ATOM 1668 C C . GLY A 1 231 ? -1.378 15.438 -1.255 1 91.62 231 GLY A C 1
ATOM 1669 O O . GLY A 1 231 ? -1.392 14.352 -1.837 1 91.62 231 GLY A O 1
ATOM 1670 N N . GLY A 1 232 ? -1.85 16.594 -1.827 1 88.56 232 GLY A N 1
ATOM 1671 C CA . GLY A 1 232 ? -2.391 16.547 -3.176 1 88.56 232 GLY A CA 1
ATOM 1672 C C . GLY A 1 232 ? -2.627 17.922 -3.762 1 88.56 232 GLY A C 1
ATOM 1673 O O . GLY A 1 232 ? -3.652 18.172 -4.402 1 88.56 232 GLY A O 1
ATOM 1674 N N . VAL A 1 233 ? -1.652 18.766 -3.457 1 84.25 233 VAL A N 1
ATOM 1675 C CA . VAL A 1 233 ? -1.826 20.156 -3.879 1 84.25 233 VAL A CA 1
ATOM 1676 C C . VAL A 1 233 ? -1.868 20.234 -5.402 1 84.25 233 VAL A C 1
ATOM 1678 O O . VAL A 1 233 ? -2.465 21.156 -5.969 1 84.25 233 VAL A O 1
ATOM 1681 N N . GLY A 1 234 ? -1.294 19.219 -6.055 1 86.12 234 GLY A N 1
ATOM 1682 C CA . GLY A 1 234 ? -1.242 19.203 -7.508 1 86.12 234 GLY A CA 1
ATOM 1683 C C . GLY A 1 234 ? -2.49 18.609 -8.148 1 86.12 234 GLY A C 1
ATOM 1684 O O . GLY A 1 234 ? -2.602 18.562 -9.367 1 86.12 234 GLY A O 1
ATOM 1685 N N . GLY A 1 235 ? -3.398 18.125 -7.312 1 86.44 235 GLY A N 1
ATOM 1686 C CA . GLY A 1 235 ? -4.648 17.578 -7.832 1 86.44 235 GLY A CA 1
ATOM 1687 C C . GLY A 1 235 ? -4.594 16.094 -8.109 1 86.44 235 GLY A C 1
ATOM 1688 O O . GLY A 1 235 ? -3.719 15.398 -7.598 1 86.44 235 GLY A O 1
ATOM 1689 N N . ALA A 1 236 ? -5.582 15.664 -8.953 1 87.5 236 ALA A N 1
ATOM 1690 C CA . ALA A 1 236 ? -5.77 14.242 -9.211 1 87.5 236 ALA A CA 1
ATOM 1691 C C . ALA A 1 236 ? -4.742 13.719 -10.211 1 87.5 236 ALA A C 1
ATOM 1693 O O . ALA A 1 236 ? -4.242 14.477 -11.047 1 87.5 236 ALA A O 1
ATOM 1694 N N . PRO A 1 237 ? -4.449 12.43 -10.078 1 91.19 237 PRO A N 1
ATOM 1695 C CA . PRO A 1 237 ? -3.633 11.82 -11.133 1 91.19 237 PRO A CA 1
ATOM 1696 C C . PRO A 1 237 ? -4.344 11.781 -12.477 1 91.19 237 PRO A C 1
ATOM 1698 O O . PRO A 1 237 ? -5.559 11.984 -12.547 1 91.19 237 PRO A O 1
ATOM 1701 N N . ALA A 1 238 ? -3.559 11.484 -13.477 1 92.19 238 ALA A N 1
ATOM 1702 C CA . ALA A 1 238 ? -4.129 11.312 -14.812 1 92.19 238 ALA A CA 1
ATOM 1703 C C . ALA A 1 238 ? -5.043 10.094 -14.867 1 92.19 238 ALA A C 1
ATOM 1705 O O . ALA A 1 238 ? -4.965 9.211 -14.008 1 92.19 238 ALA A O 1
ATOM 1706 N N . GLU A 1 239 ? -5.879 10.008 -15.859 1 91.25 239 GLU A N 1
ATOM 1707 C CA . GLU A 1 239 ? -6.902 8.977 -15.984 1 91.25 239 GLU A CA 1
ATOM 1708 C C . GLU A 1 239 ? -6.27 7.598 -16.172 1 91.25 239 GLU A C 1
ATOM 1710 O O . GLU A 1 239 ? -6.883 6.582 -15.836 1 91.25 239 GLU A O 1
ATOM 1715 N N . ASP A 1 240 ? -5.102 7.543 -16.625 1 90 240 ASP A N 1
ATOM 1716 C CA . ASP A 1 240 ? -4.473 6.258 -16.922 1 90 240 ASP A CA 1
ATOM 1717 C C . ASP A 1 240 ? -3.705 5.734 -15.719 1 90 240 ASP A C 1
ATOM 1719 O O . ASP A 1 240 ? -2.98 4.738 -15.82 1 90 240 ASP A O 1
ATOM 1723 N N . PHE A 1 241 ? -3.883 6.355 -14.562 1 91.75 241 PHE A N 1
ATOM 1724 C CA . PHE A 1 241 ? -3.129 5.98 -13.367 1 91.75 241 PHE A CA 1
ATOM 1725 C C . PHE A 1 241 ? -3.316 4.504 -13.055 1 91.75 241 PHE A C 1
ATOM 1727 O O . PHE A 1 241 ? -2.348 3.795 -12.766 1 91.75 241 PHE A O 1
ATOM 1734 N N . GLY A 1 242 ? -4.531 4.023 -13.102 1 88.94 242 GLY A N 1
ATOM 1735 C CA . GLY A 1 242 ? -4.785 2.609 -12.867 1 88.94 242 GLY A CA 1
ATOM 1736 C C . GLY A 1 242 ? -4.023 1.7 -13.812 1 88.94 242 GLY A C 1
ATOM 1737 O O . GLY A 1 242 ? -3.514 0.656 -13.406 1 88.94 242 GLY A O 1
ATOM 1738 N N . ARG A 1 243 ? -3.941 2.061 -15.031 1 88.31 243 ARG A N 1
ATOM 1739 C CA . ARG A 1 243 ? -3.201 1.297 -16.031 1 88.31 243 ARG A CA 1
ATOM 1740 C C . ARG A 1 243 ? -1.711 1.271 -15.703 1 88.31 243 ARG A C 1
ATOM 1742 O O . ARG A 1 243 ? -1.052 0.242 -15.875 1 88.31 243 ARG A O 1
ATOM 1749 N N . VAL A 1 244 ? -1.241 2.365 -15.242 1 90.19 244 VAL A N 1
ATOM 1750 C CA . VAL A 1 244 ? 0.169 2.461 -14.883 1 90.19 244 VAL A CA 1
ATOM 1751 C C . VAL A 1 244 ? 0.482 1.48 -13.758 1 90.19 244 VAL A C 1
ATOM 1753 O O . VAL A 1 244 ? 1.499 0.784 -13.797 1 90.19 244 VAL A O 1
ATOM 1756 N N . LEU A 1 245 ? -0.382 1.408 -12.805 1 89.75 245 LEU A N 1
ATOM 1757 C CA . LEU A 1 245 ? -0.178 0.481 -11.695 1 89.75 245 LEU A CA 1
ATOM 1758 C C . LEU A 1 245 ? -0.16 -0.961 -12.188 1 89.75 245 LEU A C 1
ATOM 1760 O O . LEU A 1 245 ? 0.693 -1.752 -11.781 1 89.75 245 LEU A O 1
ATOM 1764 N N . LEU A 1 246 ? -0.99 -1.279 -13.133 1 87.88 246 LEU A N 1
ATOM 1765 C CA . LEU A 1 246 ? -1.076 -2.639 -13.656 1 87.88 246 LEU A CA 1
ATOM 1766 C C . LEU A 1 246 ? 0.131 -2.961 -14.523 1 87.88 246 LEU A C 1
ATOM 1768 O O . LEU A 1 246 ? 0.61 -4.098 -14.539 1 87.88 246 LEU A O 1
ATOM 1772 N N . GLU A 1 247 ? 0.529 -1.956 -15.273 1 88.44 247 GLU A N 1
ATOM 1773 C CA . GLU A 1 247 ? 1.706 -2.146 -16.109 1 88.44 247 GLU A CA 1
ATOM 1774 C C . GLU A 1 247 ? 2.941 -2.457 -15.273 1 88.44 247 GLU A C 1
ATOM 1776 O O . GLU A 1 247 ? 3.887 -3.084 -15.758 1 88.44 247 GLU A O 1
ATOM 1781 N N . ASN A 1 248 ? 2.9 -2.023 -14.07 1 92.25 248 ASN A N 1
ATOM 1782 C CA . ASN A 1 248 ? 4.027 -2.268 -13.18 1 92.25 248 ASN A CA 1
ATOM 1783 C C . ASN A 1 248 ? 3.727 -3.395 -12.195 1 92.25 248 ASN A C 1
ATOM 1785 O O . ASN A 1 248 ? 4.469 -3.602 -11.234 1 92.25 248 ASN A O 1
ATOM 1789 N N . PHE A 1 249 ? 2.742 -4.168 -12.484 1 92.19 249 PHE A N 1
ATOM 1790 C CA . PHE A 1 249 ? 2.236 -5.211 -11.602 1 92.19 249 PHE A CA 1
ATOM 1791 C C . PHE A 1 249 ? 3.346 -6.184 -11.219 1 92.19 249 PHE A C 1
ATOM 1793 O O . PHE A 1 249 ? 3.506 -6.52 -10.039 1 92.19 249 PHE A O 1
ATOM 1800 N N . HIS A 1 250 ? 4.191 -6.559 -12.164 1 91.56 250 HIS A N 1
ATOM 1801 C CA . HIS A 1 250 ? 5.211 -7.586 -11.953 1 91.56 250 HIS A CA 1
ATOM 1802 C C . HIS A 1 250 ? 6.254 -7.129 -10.938 1 91.56 250 HIS A C 1
ATOM 1804 O O . HIS A 1 250 ? 6.992 -7.953 -10.398 1 91.56 250 HIS A O 1
ATOM 1810 N N . ARG A 1 251 ? 6.289 -5.84 -10.648 1 95.25 251 ARG A N 1
ATOM 1811 C CA . ARG A 1 251 ? 7.262 -5.297 -9.703 1 95.25 251 ARG A CA 1
ATOM 1812 C C . ARG A 1 251 ? 6.668 -5.18 -8.305 1 95.25 251 ARG A C 1
ATOM 1814 O O . ARG A 1 251 ? 7.352 -4.766 -7.367 1 95.25 251 ARG A O 1
ATOM 1821 N N . SER A 1 252 ? 5.453 -5.465 -8.164 1 97.19 252 SER A N 1
ATOM 1822 C CA . SER A 1 252 ? 4.758 -5.492 -6.883 1 97.19 252 SER A CA 1
ATOM 1823 C C . SER A 1 252 ? 4.809 -4.133 -6.191 1 97.19 252 SER A C 1
ATOM 1825 O O . SER A 1 252 ? 5.191 -4.039 -5.023 1 97.19 252 SER A O 1
ATOM 1827 N N . PRO A 1 253 ? 4.293 -3.096 -6.883 1 96.69 253 PRO A N 1
ATOM 1828 C CA . PRO A 1 253 ? 4.281 -1.775 -6.246 1 96.69 253 PRO A CA 1
ATOM 1829 C C . PRO A 1 253 ? 3.225 -1.656 -5.148 1 96.69 253 PRO A C 1
ATOM 1831 O O . PRO A 1 253 ? 2.193 -2.332 -5.207 1 96.69 253 PRO A O 1
ATOM 1834 N N . THR A 1 254 ? 3.51 -0.833 -4.172 1 96.81 254 THR A N 1
ATOM 1835 C CA . THR A 1 254 ? 2.541 -0.426 -3.162 1 96.81 254 THR A CA 1
ATOM 1836 C C . THR A 1 254 ? 2.301 1.08 -3.217 1 96.81 254 THR A C 1
ATOM 1838 O O . THR A 1 254 ? 3.252 1.864 -3.268 1 96.81 254 THR A O 1
ATOM 1841 N N . PHE A 1 255 ? 1.082 1.43 -3.307 1 96.38 255 PHE A N 1
ATOM 1842 C CA . PHE A 1 255 ? 0.655 2.824 -3.266 1 96.38 255 PHE A CA 1
ATOM 1843 C C . PHE A 1 255 ? -0.217 3.086 -2.043 1 96.38 255 PHE A C 1
ATOM 1845 O O . PHE A 1 255 ? -1.192 2.371 -1.805 1 96.38 255 PHE A O 1
ATOM 1852 N N . SER A 1 256 ? 0.131 4.152 -1.267 1 96.62 256 SER A N 1
ATOM 1853 C CA . SER A 1 256 ? -0.64 4.492 -0.075 1 96.62 256 SER A CA 1
ATOM 1854 C C . SER A 1 256 ? -0.921 5.992 -0.007 1 96.62 256 SER A C 1
ATOM 1856 O O . SER A 1 256 ? -0.163 6.797 -0.552 1 96.62 256 SER A O 1
ATOM 1858 N N . ALA A 1 257 ? -2.031 6.289 0.542 1 96.12 257 ALA A N 1
ATOM 1859 C CA . ALA A 1 257 ? -2.314 7.645 1.005 1 96.12 257 ALA A CA 1
ATOM 1860 C C . ALA A 1 257 ? -2.342 7.711 2.529 1 96.12 257 ALA A C 1
ATOM 1862 O O . ALA A 1 257 ? -2.777 6.762 3.189 1 96.12 257 ALA A O 1
ATOM 1863 N N . PHE A 1 258 ? -1.902 8.82 3.074 1 97.25 258 PHE A N 1
ATOM 1864 C CA . PHE A 1 258 ? -1.903 8.938 4.527 1 97.25 258 PHE A CA 1
ATOM 1865 C C . PHE A 1 258 ? -2.5 10.266 4.965 1 97.25 258 PHE A C 1
ATOM 1867 O O . PHE A 1 258 ? -2.109 11.32 4.457 1 97.25 258 PHE A O 1
ATOM 1874 N N . SER A 1 259 ? -3.389 10.188 5.863 1 95.62 259 SER A N 1
ATOM 1875 C CA . SER A 1 259 ? -4 11.32 6.539 1 95.62 259 SER A CA 1
ATOM 1876 C C . SER A 1 259 ? -3.99 11.141 8.055 1 95.62 259 SER A C 1
ATOM 1878 O O . SER A 1 259 ? -4.266 10.047 8.555 1 95.62 259 SER A O 1
ATOM 1880 N N . LEU A 1 260 ? -3.736 12.164 8.727 1 94.94 260 LEU A N 1
ATOM 1881 C CA . LEU A 1 260 ? -3.764 12.102 10.188 1 94.94 260 LEU A CA 1
ATOM 1882 C C . LEU A 1 260 ? -5.164 11.773 10.688 1 94.94 260 LEU A C 1
ATOM 1884 O O . LEU A 1 260 ? -5.336 11.359 11.836 1 94.94 260 LEU A O 1
ATOM 1888 N N . ASN A 1 261 ? -6.156 11.992 9.828 1 92.19 261 ASN A N 1
ATOM 1889 C CA . ASN A 1 261 ? -7.535 11.688 10.195 1 92.19 261 ASN A CA 1
ATOM 1890 C C . ASN A 1 261 ? -7.711 10.211 10.539 1 92.19 261 ASN A C 1
ATOM 1892 O O . ASN A 1 261 ? -8.672 9.836 11.211 1 92.19 261 ASN A O 1
ATOM 1896 N N . SER A 1 262 ? -6.805 9.438 10.102 1 95.25 262 SER A N 1
ATOM 1897 C CA . SER A 1 262 ? -6.926 7.996 10.289 1 95.25 262 SER A CA 1
ATOM 1898 C C . SER A 1 262 ? -6.156 7.535 11.523 1 95.25 262 SER A C 1
ATOM 1900 O O . SER A 1 262 ? -6.031 6.336 11.766 1 95.25 262 SER A O 1
ATOM 1902 N N . VAL A 1 263 ? -5.613 8.445 12.305 1 96.06 263 VAL A N 1
ATOM 1903 C CA . VAL A 1 263 ? -4.797 8.117 13.469 1 96.06 263 VAL A CA 1
ATOM 1904 C C . VAL A 1 263 ? -5.527 8.539 14.742 1 96.06 263 VAL A C 1
ATOM 1906 O O . VAL A 1 263 ? -6.055 9.648 14.828 1 96.06 263 VAL A O 1
ATOM 1909 N N . GLU A 1 264 ? -5.52 7.707 15.688 1 95.31 264 GLU A N 1
ATOM 1910 C CA . GLU A 1 264 ? -6.172 8.016 16.953 1 95.31 264 GLU A CA 1
ATOM 1911 C C . GLU A 1 264 ? -5.387 9.07 17.734 1 95.31 264 GLU A C 1
ATOM 1913 O O . GLU A 1 264 ? -4.156 9.07 17.719 1 95.31 264 GLU A O 1
ATOM 1918 N N . ASN A 1 265 ? -6.066 9.844 18.484 1 95.31 265 ASN A N 1
ATOM 1919 C CA . ASN A 1 265 ? -5.504 10.992 19.172 1 95.31 265 ASN A CA 1
ATOM 1920 C C . ASN A 1 265 ? -4.367 10.586 20.109 1 95.31 265 ASN A C 1
ATOM 1922 O O . ASN A 1 265 ? -3.322 11.234 20.141 1 95.31 265 ASN A O 1
ATOM 1926 N N . PRO A 1 266 ? -4.539 9.5 20.906 1 96.94 266 PRO A N 1
ATOM 1927 C CA . PRO A 1 266 ? -3.439 9.148 21.797 1 96.94 266 PRO A CA 1
ATOM 1928 C C . PRO A 1 266 ? -2.127 8.891 21.062 1 96.94 266 PRO A C 1
ATOM 1930 O O . PRO A 1 266 ? -1.057 9.258 21.547 1 96.94 266 PRO A O 1
ATOM 1933 N N . ALA A 1 267 ? -2.24 8.297 19.891 1 97 267 ALA A N 1
ATOM 1934 C CA . ALA A 1 267 ? -1.045 8.047 19.094 1 97 267 ALA A CA 1
ATOM 1935 C C . ALA A 1 267 ? -0.457 9.359 18.562 1 97 267 ALA A C 1
ATOM 1937 O O . ALA A 1 267 ? 0.765 9.516 18.516 1 97 267 ALA A O 1
ATOM 1938 N N . ILE A 1 268 ? -1.29 10.266 18.203 1 97.69 268 ILE A N 1
ATOM 1939 C CA . ILE A 1 268 ? -0.853 11.578 17.734 1 97.69 268 ILE A CA 1
ATOM 1940 C C . ILE A 1 268 ? -0.111 12.305 18.859 1 97.69 268 ILE A C 1
ATOM 1942 O O . ILE A 1 268 ? 0.984 12.836 18.641 1 97.69 268 ILE A O 1
ATOM 1946 N N . VAL A 1 269 ? -0.671 12.273 20.031 1 98.06 269 VAL A N 1
ATOM 1947 C CA . VAL A 1 269 ? -0.091 12.977 21.188 1 98.06 269 VAL A CA 1
ATOM 1948 C C . VAL A 1 269 ? 1.263 12.367 21.531 1 98.06 269 VAL A C 1
ATOM 1950 O O . VAL A 1 269 ? 2.244 13.086 21.734 1 98.06 269 VAL A O 1
ATOM 1953 N N . THR A 1 270 ? 1.324 11.047 21.531 1 98.06 270 THR A N 1
ATOM 1954 C CA . THR A 1 270 ? 2.566 10.352 21.859 1 98.06 270 THR A CA 1
ATOM 1955 C C . THR A 1 270 ? 3.645 10.672 20.828 1 98.06 270 THR A C 1
ATOM 1957 O O . THR A 1 270 ? 4.762 11.047 21.188 1 98.06 270 THR A O 1
ATOM 1960 N N . THR A 1 271 ? 3.283 10.562 19.594 1 98.12 271 THR A N 1
ATOM 1961 C CA . THR A 1 271 ? 4.23 10.812 18.516 1 98.12 271 THR A CA 1
ATOM 1962 C C . THR A 1 271 ? 4.676 12.273 18.5 1 98.12 271 THR A C 1
ATOM 1964 O O . THR A 1 271 ? 5.859 12.57 18.328 1 98.12 271 THR A O 1
ATOM 1967 N N . GLY A 1 272 ? 3.723 13.172 18.672 1 98.31 272 GLY A N 1
ATOM 1968 C CA . GLY A 1 272 ? 4.047 14.594 18.719 1 98.31 272 GLY A CA 1
ATOM 1969 C C . GLY A 1 272 ? 4.988 14.945 19.859 1 98.31 272 GLY A C 1
ATOM 1970 O O . GLY A 1 272 ? 5.922 15.727 19.672 1 98.31 272 GLY A O 1
ATOM 1971 N N . THR A 1 273 ? 4.734 14.352 20.984 1 98.31 273 THR A N 1
ATOM 1972 C CA . THR A 1 273 ? 5.59 14.586 22.156 1 98.31 273 THR A CA 1
ATOM 1973 C C . THR A 1 273 ? 7.027 14.156 21.859 1 98.31 273 THR A C 1
ATOM 1975 O O . THR A 1 273 ? 7.973 14.883 22.172 1 98.31 273 THR A O 1
ATOM 1978 N N . GLU A 1 274 ? 7.137 13.055 21.219 1 97.69 274 GLU A N 1
ATOM 1979 C CA . GLU A 1 274 ? 8.461 12.562 20.844 1 97.69 274 GLU A CA 1
ATOM 1980 C C . GLU A 1 274 ? 9.125 13.477 19.828 1 97.69 274 GLU A C 1
ATOM 1982 O O . GLU A 1 274 ? 10.328 13.734 19.922 1 97.69 274 GLU A O 1
ATOM 1987 N N . LEU A 1 275 ? 8.406 13.922 18.906 1 98.06 275 LEU A N 1
ATOM 1988 C CA . LEU A 1 275 ? 8.938 14.781 17.859 1 98.06 275 LEU A CA 1
ATOM 1989 C C . LEU A 1 275 ? 9.445 16.094 18.438 1 98.06 275 LEU A C 1
ATOM 1991 O O . LEU A 1 275 ? 10.539 16.547 18.078 1 98.06 275 LEU A O 1
ATOM 1995 N N . PHE A 1 276 ? 8.688 16.672 19.328 1 98.5 276 PHE A N 1
ATOM 1996 C CA . PHE A 1 276 ? 9.094 17.938 19.906 1 98.5 276 PHE A CA 1
ATOM 1997 C C . PHE A 1 276 ? 10.289 17.766 20.828 1 98.5 276 PHE A C 1
ATOM 1999 O O . PHE A 1 276 ? 11.156 18.625 20.922 1 98.5 276 PHE A O 1
ATOM 2006 N N . ALA A 1 277 ? 10.312 16.656 21.531 1 97.94 277 ALA A N 1
ATOM 2007 C CA . ALA A 1 277 ? 11.5 16.344 22.328 1 97.94 277 ALA A CA 1
ATOM 2008 C C . ALA A 1 277 ? 12.742 16.234 21.453 1 97.94 277 ALA A C 1
ATOM 2010 O O . ALA A 1 277 ? 13.812 16.719 21.812 1 97.94 277 ALA A O 1
ATOM 2011 N N . GLY A 1 278 ? 12.586 15.594 20.344 1 97.06 278 GLY A N 1
ATOM 2012 C CA . GLY A 1 278 ? 13.672 15.508 19.375 1 97.06 278 GLY A CA 1
ATOM 2013 C C . GLY A 1 278 ? 14.102 16.859 18.828 1 97.06 278 GLY A C 1
ATOM 2014 O O . GLY A 1 278 ? 15.297 17.125 18.672 1 97.06 278 GLY A O 1
ATOM 2015 N N . ALA A 1 279 ? 13.148 17.641 18.547 1 97.25 279 ALA A N 1
ATOM 2016 C CA . ALA A 1 279 ? 13.453 18.984 18.062 1 97.25 279 ALA A CA 1
ATOM 2017 C C . ALA A 1 279 ? 14.234 19.781 19.094 1 97.25 279 ALA A C 1
ATOM 2019 O O . ALA A 1 279 ? 15.156 20.531 18.75 1 97.25 279 ALA A O 1
ATOM 2020 N N . ASP A 1 280 ? 13.828 19.594 20.281 1 97.44 280 ASP A N 1
ATOM 2021 C CA . ASP A 1 280 ? 14.5 20.281 21.391 1 97.44 280 ASP A CA 1
ATOM 2022 C C . ASP A 1 280 ? 15.969 19.875 21.469 1 97.44 280 ASP A C 1
ATOM 2024 O O . ASP A 1 280 ? 16.812 20.672 21.875 1 97.44 280 ASP A O 1
ATOM 2028 N N . ARG A 1 281 ? 16.281 18.703 21.016 1 97 281 ARG A N 1
ATOM 2029 C CA . ARG A 1 281 ? 17.641 18.188 21.047 1 97 281 ARG A CA 1
ATOM 2030 C C . ARG A 1 281 ? 18.344 18.422 19.719 1 97 281 ARG A C 1
ATOM 2032 O O . ARG A 1 281 ? 19.469 17.969 19.516 1 97 281 ARG A O 1
ATOM 2039 N N . GLY A 1 282 ? 17.672 18.969 18.797 1 95.94 282 GLY A N 1
ATOM 2040 C CA . GLY A 1 282 ? 18.281 19.344 17.531 1 95.94 282 GLY A CA 1
ATOM 2041 C C . GLY A 1 282 ? 18.203 18.25 16.484 1 95.94 282 GLY A C 1
ATOM 2042 O O . GLY A 1 282 ? 18.859 18.328 15.445 1 95.94 282 GLY A O 1
ATOM 2043 N N . ALA A 1 283 ? 17.328 17.266 16.688 1 95.94 283 ALA A N 1
ATOM 2044 C CA . ALA A 1 283 ? 17.25 16.125 15.766 1 95.94 283 ALA A CA 1
ATOM 2045 C C . ALA A 1 283 ? 16.438 16.484 14.523 1 95.94 283 ALA A C 1
ATOM 2047 O O . ALA A 1 283 ? 16.562 15.836 13.484 1 95.94 283 ALA A O 1
ATOM 2048 N N . ILE A 1 284 ? 15.586 17.453 14.648 1 97.06 284 ILE A N 1
ATOM 2049 C CA . ILE A 1 284 ? 14.773 17.938 13.539 1 97.06 284 ILE A CA 1
ATOM 2050 C C . ILE A 1 284 ? 14.68 19.469 13.586 1 97.06 284 ILE A C 1
ATOM 2052 O O . ILE A 1 284 ? 14.477 20.047 14.648 1 97.06 284 ILE A O 1
ATOM 2056 N N . THR A 1 285 ? 14.844 20.047 12.43 1 97.44 285 THR A N 1
ATOM 2057 C CA . THR A 1 285 ? 14.93 21.5 12.336 1 97.44 285 THR A CA 1
ATOM 2058 C C . THR A 1 285 ? 13.625 22.078 11.797 1 97.44 285 THR A C 1
ATOM 2060 O O . THR A 1 285 ? 13.18 21.719 10.711 1 97.44 285 THR A O 1
ATOM 2063 N N . PRO A 1 286 ? 13 22.922 12.586 1 97.88 286 PRO A N 1
ATOM 2064 C CA . PRO A 1 286 ? 11.867 23.656 12.016 1 97.88 286 PRO A CA 1
ATOM 2065 C C . PRO A 1 286 ? 12.297 24.672 10.961 1 97.88 286 PRO A C 1
ATOM 2067 O O . PRO A 1 286 ? 13.367 25.281 11.086 1 97.88 286 PRO A O 1
ATOM 2070 N N . VAL A 1 287 ? 11.516 24.859 9.922 1 98.06 287 VAL A N 1
ATOM 2071 C CA . VAL A 1 287 ? 11.797 25.828 8.867 1 98.06 287 VAL A CA 1
ATOM 2072 C C . VAL A 1 287 ? 10.617 26.781 8.719 1 98.06 287 VAL A C 1
ATOM 2074 O O . VAL A 1 287 ? 9.539 26.375 8.281 1 98.06 287 VAL A O 1
ATOM 2077 N N . VAL A 1 288 ? 10.812 27.969 9.109 1 98.12 288 VAL A N 1
ATOM 2078 C CA . VAL A 1 288 ? 9.805 29.016 8.992 1 98.12 288 VAL A CA 1
ATOM 2079 C C . VAL A 1 288 ? 10.102 29.891 7.766 1 98.12 288 VAL A C 1
ATOM 2081 O O . VAL A 1 288 ? 11.203 30.406 7.621 1 98.12 288 VAL A O 1
ATOM 2084 N N . HIS A 1 289 ? 9.109 29.922 6.867 1 97.69 289 HIS A N 1
ATOM 2085 C CA . HIS A 1 289 ? 9.266 30.781 5.695 1 97.69 289 HIS A CA 1
ATOM 2086 C C . HIS A 1 289 ? 9.141 32.25 6.07 1 97.69 289 HIS A C 1
ATOM 2088 O O . HIS A 1 289 ? 10.016 33.062 5.734 1 97.69 289 HIS A O 1
ATOM 2094 N N . CYS A 1 290 ? 8.094 32.594 6.785 1 97.44 290 CYS A N 1
ATOM 2095 C CA . CYS A 1 290 ? 7.895 33.938 7.27 1 97.44 290 CYS A CA 1
ATOM 2096 C C . CYS A 1 290 ? 6.867 33.969 8.398 1 97.44 290 CYS A C 1
ATOM 2098 O O . CYS A 1 290 ? 6.141 33 8.609 1 97.44 290 CYS A O 1
ATOM 2100 N N . GLU A 1 291 ? 6.934 35.062 9.164 1 98.31 291 GLU A N 1
ATOM 2101 C CA . GLU A 1 291 ? 5.949 35.375 10.195 1 98.31 291 GLU A CA 1
ATOM 2102 C C . GLU A 1 291 ? 5.145 36.625 9.82 1 98.31 291 GLU A C 1
ATOM 2104 O O . GLU A 1 291 ? 5.711 37.625 9.391 1 98.31 291 GLU A O 1
ATOM 2109 N N . LEU A 1 292 ? 3.867 36.5 9.914 1 98.5 292 LEU A N 1
ATOM 2110 C CA . LEU A 1 292 ? 2.967 37.625 9.633 1 98.5 292 LEU A CA 1
ATOM 2111 C C . LEU A 1 292 ? 1.99 37.812 10.789 1 98.5 292 LEU A C 1
ATOM 2113 O O . LEU A 1 292 ? 1.639 36.875 11.492 1 98.5 292 LEU A O 1
ATOM 2117 N N . PRO A 1 293 ? 1.567 39.094 10.953 1 98.5 293 PRO A N 1
ATOM 2118 C CA . PRO A 1 293 ? 0.498 39.281 11.938 1 98.5 293 PRO A CA 1
ATOM 2119 C C . PRO A 1 293 ? -0.807 38.594 11.523 1 98.5 293 PRO A C 1
ATOM 2121 O O . PRO A 1 293 ? -1.06 38.406 10.336 1 98.5 293 PRO A O 1
ATOM 2124 N N . LEU A 1 294 ? -1.561 38.25 12.477 1 98.31 294 LEU A N 1
ATOM 2125 C CA . LEU A 1 294 ? -2.857 37.625 12.258 1 98.31 294 LEU A CA 1
ATOM 2126 C C . LEU A 1 294 ? -3.672 38.375 11.227 1 98.31 294 LEU A C 1
ATOM 2128 O O . LEU A 1 294 ? -4.344 37.781 10.383 1 98.31 294 LEU A O 1
ATOM 2132 N N . ALA A 1 295 ? -3.592 39.688 11.227 1 97.94 295 ALA A N 1
ATOM 2133 C CA . ALA A 1 295 ? -4.348 40.562 10.336 1 97.94 295 ALA A CA 1
ATOM 2134 C C . ALA A 1 295 ? -3.971 40.312 8.875 1 97.94 295 ALA A C 1
ATOM 2136 O O . ALA A 1 295 ? -4.723 40.688 7.969 1 97.94 295 ALA A O 1
ATOM 2137 N N . ASP A 1 296 ? -2.846 39.719 8.648 1 98.31 296 ASP A N 1
ATOM 2138 C CA . ASP A 1 296 ? -2.359 39.5 7.289 1 98.31 296 ASP A CA 1
ATOM 2139 C C . ASP A 1 296 ? -2.602 38.062 6.848 1 98.31 296 ASP A C 1
ATOM 2141 O O . ASP A 1 296 ? -1.83 37.5 6.062 1 98.31 296 ASP A O 1
ATOM 2145 N N . ALA A 1 297 ? -3.623 37.438 7.41 1 98.56 297 ALA A N 1
ATOM 2146 C CA . ALA A 1 297 ? -3.959 36.062 7.051 1 98.56 297 ALA A CA 1
ATOM 2147 C C . ALA A 1 297 ? -4.195 35.938 5.551 1 98.56 297 ALA A C 1
ATOM 2149 O O . ALA A 1 297 ? -3.826 34.906 4.945 1 98.56 297 ALA A O 1
ATOM 2150 N N . ALA A 1 298 ? -4.793 36.906 4.949 1 98.31 298 ALA A N 1
ATOM 2151 C CA . ALA A 1 298 ? -5.027 36.875 3.508 1 98.31 298 ALA A CA 1
ATOM 2152 C C . ALA A 1 298 ? -3.711 36.812 2.74 1 98.31 298 ALA A C 1
ATOM 2154 O O . ALA A 1 298 ? -3.58 36 1.798 1 98.31 298 ALA A O 1
ATOM 2155 N N . SER A 1 299 ? -2.809 37.594 3.131 1 97.56 299 SER A N 1
ATOM 2156 C CA . SER A 1 299 ? -1.488 37.594 2.51 1 97.56 299 SER A CA 1
ATOM 2157 C C . SER A 1 299 ? -0.794 36.25 2.703 1 97.56 299 SER A C 1
ATOM 2159 O O . SER A 1 299 ? -0.113 35.75 1.801 1 97.56 299 SER A O 1
ATOM 2161 N N . ALA A 1 300 ? -0.954 35.688 3.857 1 97.81 300 ALA A N 1
ATOM 2162 C CA . ALA A 1 300 ? -0.362 34.375 4.145 1 97.81 300 ALA A CA 1
ATOM 2163 C C . ALA A 1 300 ? -0.894 33.312 3.188 1 97.81 300 ALA A C 1
ATOM 2165 O O . ALA A 1 300 ? -0.123 32.531 2.635 1 97.81 300 ALA A O 1
ATOM 2166 N N . HIS A 1 301 ? -2.209 33.281 3.004 1 97.94 301 HIS A N 1
ATOM 2167 C CA . HIS A 1 301 ? -2.816 32.344 2.088 1 97.94 301 HIS A CA 1
ATOM 2168 C C . HIS A 1 301 ? -2.34 32.562 0.657 1 97.94 301 HIS A C 1
ATOM 2170 O O . HIS A 1 301 ? -2.055 31.609 -0.067 1 97.94 301 HIS A O 1
ATOM 2176 N N . ALA A 1 302 ? -2.262 33.812 0.274 1 96.62 302 ALA A N 1
ATOM 2177 C CA . ALA A 1 302 ? -1.806 34.156 -1.073 1 96.62 302 ALA A CA 1
ATOM 2178 C C . ALA A 1 302 ? -0.381 33.656 -1.307 1 96.62 302 ALA A C 1
ATOM 2180 O O . ALA A 1 302 ? -0.057 33.156 -2.391 1 96.62 302 ALA A O 1
ATOM 2181 N N . GLU A 1 303 ? 0.409 33.812 -0.314 1 94.44 303 GLU A N 1
ATOM 2182 C CA . GLU A 1 303 ? 1.789 33.344 -0.405 1 94.44 303 GLU A CA 1
ATOM 2183 C C . GLU A 1 303 ? 1.846 31.844 -0.598 1 94.44 303 GLU A C 1
ATOM 2185 O O . GLU A 1 303 ? 2.621 31.344 -1.418 1 94.44 303 GLU A O 1
ATOM 2190 N N . LEU A 1 304 ? 1.094 31.172 0.167 1 94.19 304 LEU A N 1
ATOM 2191 C CA . LEU A 1 304 ? 1.036 29.719 0.074 1 94.19 304 LEU A CA 1
ATOM 2192 C C . LEU A 1 304 ? 0.563 29.281 -1.309 1 94.19 304 LEU A C 1
ATOM 2194 O O . LEU A 1 304 ? 1.162 28.391 -1.923 1 94.19 304 LEU A O 1
ATOM 2198 N N . GLU A 1 305 ? -0.426 29.875 -1.818 1 93.31 305 GLU A N 1
ATOM 2199 C CA . GLU A 1 305 ? -1.044 29.5 -3.088 1 93.31 305 GLU A CA 1
ATOM 2200 C C . GLU A 1 305 ? -0.14 29.844 -4.266 1 93.31 305 GLU A C 1
ATOM 2202 O O . GLU A 1 305 ? -0.264 29.266 -5.344 1 93.31 305 GLU A O 1
ATOM 2207 N N . ALA A 1 306 ? 0.74 30.828 -4.043 1 90.25 306 ALA A N 1
ATOM 2208 C CA . ALA A 1 306 ? 1.665 31.234 -5.098 1 90.25 306 ALA A CA 1
ATOM 2209 C C . ALA A 1 306 ? 2.775 30.203 -5.285 1 90.25 306 ALA A C 1
ATOM 2211 O O . ALA A 1 306 ? 3.502 30.234 -6.281 1 90.25 306 ALA A O 1
ATOM 2212 N N . GLY A 1 307 ? 2.938 29.266 -4.352 1 85.69 307 GLY A N 1
ATOM 2213 C CA . GLY A 1 307 ? 3.895 28.172 -4.484 1 85.69 307 GLY A CA 1
ATOM 2214 C C . GLY A 1 307 ? 5.324 28.594 -4.203 1 85.69 307 GLY A C 1
ATOM 2215 O O . GLY A 1 307 ? 6.27 27.953 -4.66 1 85.69 307 GLY A O 1
ATOM 2216 N N . ARG A 1 308 ? 5.539 29.672 -3.465 1 85.75 308 ARG A N 1
ATOM 2217 C CA . ARG A 1 308 ? 6.875 30.203 -3.225 1 85.75 308 ARG A CA 1
ATOM 2218 C C . ARG A 1 308 ? 7.348 29.891 -1.81 1 85.75 308 ARG A C 1
ATOM 2220 O O . ARG A 1 308 ? 8.484 30.203 -1.446 1 85.75 308 ARG A O 1
ATOM 2227 N N . VAL A 1 309 ? 6.551 29.297 -1.109 1 93.94 309 VAL A N 1
ATOM 2228 C CA . VAL A 1 309 ? 6.836 29.109 0.31 1 93.94 309 VAL A CA 1
ATOM 2229 C C . VAL A 1 309 ? 7.828 27.969 0.49 1 93.94 309 VAL A C 1
ATOM 2231 O O . VAL A 1 309 ? 7.691 26.922 -0.132 1 93.94 309 VAL A O 1
ATOM 2234 N N . PHE A 1 310 ? 8.898 28.172 1.226 1 96.5 310 PHE A N 1
ATOM 2235 C CA . PHE A 1 310 ? 9.82 27.141 1.706 1 96.5 310 PHE A CA 1
ATOM 2236 C C . PHE A 1 310 ? 9.68 26.953 3.211 1 96.5 310 PHE A C 1
ATOM 2238 O O . PHE A 1 310 ? 10.18 27.75 3.998 1 96.5 310 PHE A O 1
ATOM 2245 N N . GLY A 1 311 ? 9 25.922 3.58 1 96.75 311 GLY A N 1
ATOM 2246 C CA . GLY A 1 311 ? 8.68 25.688 4.98 1 96.75 311 GLY A CA 1
ATOM 2247 C C . GLY A 1 311 ? 7.285 26.156 5.355 1 96.75 311 GLY A C 1
ATOM 2248 O O . GLY A 1 311 ? 6.312 25.844 4.66 1 96.75 311 GLY A O 1
ATOM 2249 N N . LYS A 1 312 ? 7.168 26.797 6.461 1 97.94 312 LYS A N 1
ATOM 2250 C CA . LYS A 1 312 ? 5.859 27.125 7.023 1 97.94 312 LYS A CA 1
ATOM 2251 C C . LYS A 1 312 ? 5.664 28.641 7.094 1 97.94 312 LYS A C 1
ATOM 2253 O O . LYS A 1 312 ? 6.582 29.375 7.465 1 97.94 312 LYS A O 1
ATOM 2258 N N . VAL A 1 313 ? 4.48 29.094 6.711 1 98.19 313 VAL A N 1
ATOM 2259 C CA . VAL A 1 313 ? 4.043 30.453 7.035 1 98.19 313 VAL A CA 1
ATOM 2260 C C . VAL A 1 313 ? 3.363 30.453 8.406 1 98.19 313 VAL A C 1
ATOM 2262 O O . VAL A 1 313 ? 2.535 29.594 8.695 1 98.19 313 VAL A O 1
ATOM 2265 N N . VAL A 1 314 ? 3.74 31.406 9.242 1 98.69 314 VAL A N 1
ATOM 2266 C CA . VAL A 1 314 ? 3.258 31.453 10.617 1 98.69 314 VAL A CA 1
ATOM 2267 C C . VAL A 1 314 ? 2.516 32.781 10.859 1 98.69 314 VAL A C 1
ATOM 2269 O O . VAL A 1 314 ? 2.988 33.844 10.461 1 98.69 314 VAL A O 1
ATOM 2272 N N . LEU A 1 315 ? 1.373 32.688 11.445 1 98.75 315 LEU A N 1
ATOM 2273 C CA . LEU A 1 315 ? 0.621 33.844 11.875 1 98.75 315 LEU A CA 1
ATOM 2274 C C . LEU A 1 315 ? 0.799 34.094 13.367 1 98.75 315 LEU A C 1
ATOM 2276 O O . LEU A 1 315 ? 0.718 33.156 14.172 1 98.75 315 LEU A O 1
ATOM 2280 N N . ILE A 1 316 ? 1.013 35.281 13.68 1 98.5 316 ILE A N 1
ATOM 2281 C CA . ILE A 1 316 ? 1.172 35.719 15.07 1 98.5 316 ILE A CA 1
ATOM 2282 C C . ILE A 1 316 ? -0.018 36.562 15.492 1 98.5 316 ILE A C 1
ATOM 2284 O O . ILE A 1 316 ? -0.235 37.656 14.938 1 98.5 316 ILE A O 1
ATOM 2288 N N . PRO A 1 317 ? -0.754 36.062 16.422 1 96.69 317 PRO A N 1
ATOM 2289 C CA . PRO A 1 317 ? -1.92 36.844 16.844 1 96.69 317 PRO A CA 1
ATOM 2290 C C . PRO A 1 317 ? -1.539 38.188 17.453 1 96.69 317 PRO A C 1
ATOM 2292 O O . PRO A 1 317 ? -0.435 38.344 17.984 1 96.69 317 PRO A O 1
ATOM 2295 N N . MET B 1 1 ? 10.031 -36.625 -26.875 1 96.94 1 MET B N 1
ATOM 2296 C CA . MET B 1 1 ? 9 -36.656 -25.828 1 96.94 1 MET B CA 1
ATOM 2297 C C . MET B 1 1 ? 7.734 -35.938 -26.297 1 96.94 1 MET B C 1
ATOM 2299 O O . MET B 1 1 ? 7.773 -35.125 -27.234 1 96.94 1 MET B O 1
ATOM 2303 N N . LYS B 1 2 ? 6.668 -36.344 -25.703 1 98.12 2 LYS B N 1
ATOM 2304 C CA . LYS B 1 2 ? 5.418 -35.625 -25.953 1 98.12 2 LYS B CA 1
ATOM 2305 C C . LYS B 1 2 ? 5.398 -34.281 -25.234 1 98.12 2 LYS B C 1
ATOM 2307 O O . LYS B 1 2 ? 5.852 -34.156 -24.094 1 98.12 2 LYS B O 1
ATOM 2312 N N . ALA B 1 3 ? 4.926 -33.281 -25.938 1 98.5 3 ALA B N 1
ATOM 2313 C CA . ALA B 1 3 ? 4.773 -31.922 -25.375 1 98.5 3 ALA B CA 1
ATOM 2314 C C . ALA B 1 3 ? 3.703 -31.141 -26.125 1 98.5 3 ALA B C 1
ATOM 2316 O O . ALA B 1 3 ? 3.309 -31.516 -27.234 1 98.5 3 ALA B O 1
ATOM 2317 N N . ILE B 1 4 ? 3.193 -30.203 -25.5 1 98.56 4 ILE B N 1
ATOM 2318 C CA . ILE B 1 4 ? 2.316 -29.25 -26.172 1 98.56 4 ILE B CA 1
ATOM 2319 C C . ILE B 1 4 ? 3.15 -28.109 -26.781 1 98.56 4 ILE B C 1
ATOM 2321 O O . ILE B 1 4 ? 4.004 -27.531 -26.109 1 98.56 4 ILE B O 1
ATOM 2325 N N . SER B 1 5 ? 2.895 -27.828 -27.984 1 97 5 SER B N 1
ATOM 2326 C CA . SER B 1 5 ? 3.602 -26.734 -28.656 1 97 5 SER B CA 1
ATOM 2327 C C . SER B 1 5 ? 2.645 -25.609 -29.047 1 97 5 SER B C 1
ATOM 2329 O O . SER B 1 5 ? 1.505 -25.875 -29.438 1 97 5 SER B O 1
ATOM 2331 N N . VAL B 1 6 ? 3.129 -24.359 -28.875 1 97.31 6 VAL B N 1
ATOM 2332 C CA . VAL B 1 6 ? 2.457 -23.172 -29.375 1 97.31 6 VAL B CA 1
ATOM 2333 C C . VAL B 1 6 ? 3.252 -22.578 -30.547 1 97.31 6 VAL B C 1
ATOM 2335 O O . VAL B 1 6 ? 4.188 -21.812 -30.328 1 97.31 6 VAL B O 1
ATOM 2338 N N . GLU B 1 7 ? 2.854 -22.859 -31.719 1 96.62 7 GLU B N 1
ATOM 2339 C CA . GLU B 1 7 ? 3.605 -22.438 -32.906 1 96.62 7 GLU B CA 1
ATOM 2340 C C . GLU B 1 7 ? 3.121 -21.078 -33.406 1 96.62 7 GLU B C 1
ATOM 2342 O O . GLU B 1 7 ? 3.797 -20.438 -34.219 1 96.62 7 GLU B O 1
ATOM 2347 N N . GLN B 1 8 ? 2.016 -20.719 -33 1 96.56 8 GLN B N 1
ATOM 2348 C CA . GLN B 1 8 ? 1.43 -19.406 -33.219 1 96.56 8 GLN B CA 1
ATOM 2349 C C . GLN B 1 8 ? 0.567 -18.969 -32.062 1 96.56 8 GLN B C 1
ATOM 2351 O O . GLN B 1 8 ? -0.092 -19.797 -31.422 1 96.56 8 GLN B O 1
ATOM 2356 N N . PHE B 1 9 ? 0.72 -17.688 -31.797 1 97.06 9 PHE B N 1
ATOM 2357 C CA . PHE B 1 9 ? -0.143 -17.172 -30.75 1 97.06 9 PHE B CA 1
ATOM 2358 C C . PHE B 1 9 ? -1.608 -17.25 -31.156 1 97.06 9 PHE B C 1
ATOM 2360 O O . PHE B 1 9 ? -1.928 -17.188 -32.344 1 97.06 9 PHE B O 1
ATOM 2367 N N . GLY B 1 10 ? -2.529 -17.438 -30.188 1 96.5 10 GLY B N 1
ATOM 2368 C CA . GLY B 1 10 ? -3.941 -17.516 -30.516 1 96.5 10 GLY B CA 1
ATOM 2369 C C . GLY B 1 10 ? -4.785 -18.141 -29.422 1 96.5 10 GLY B C 1
ATOM 2370 O O . GLY B 1 10 ? -4.434 -18.078 -28.25 1 96.5 10 GLY B O 1
ATOM 2371 N N . GLY B 1 11 ? -5.961 -18.656 -29.859 1 96.94 11 GLY B N 1
ATOM 2372 C CA . GLY B 1 11 ? -6.867 -19.312 -28.922 1 96.94 11 GLY B CA 1
ATOM 2373 C C . GLY B 1 11 ? -6.418 -20.703 -28.531 1 96.94 11 GLY B C 1
ATOM 2374 O O . GLY B 1 11 ? -5.309 -21.125 -28.875 1 96.94 11 GLY B O 1
ATOM 2375 N N . PRO B 1 12 ? -7.234 -21.375 -27.781 1 97.62 12 PRO B N 1
ATOM 2376 C CA . PRO B 1 12 ? -6.855 -22.703 -27.281 1 97.62 12 PRO B CA 1
ATOM 2377 C C . PRO B 1 12 ? -6.473 -23.672 -28.391 1 97.62 12 PRO B C 1
ATOM 2379 O O . PRO B 1 12 ? -5.676 -24.578 -28.172 1 97.62 12 PRO B O 1
ATOM 2382 N N . ASP B 1 13 ? -6.988 -23.469 -29.531 1 96.38 13 ASP B N 1
ATOM 2383 C CA . ASP B 1 13 ? -6.793 -24.375 -30.656 1 96.38 13 ASP B CA 1
ATOM 2384 C C . ASP B 1 13 ? -5.328 -24.422 -31.094 1 96.38 13 ASP B C 1
ATOM 2386 O O . ASP B 1 13 ? -4.906 -25.328 -31.797 1 96.38 13 ASP B O 1
ATOM 2390 N N . VAL B 1 14 ? -4.531 -23.484 -30.688 1 97.62 14 VAL B N 1
ATOM 2391 C CA . VAL B 1 14 ? -3.139 -23.438 -31.125 1 97.62 14 VAL B CA 1
ATOM 2392 C C . VAL B 1 14 ? -2.299 -24.406 -30.297 1 97.62 14 VAL B C 1
ATOM 2394 O O . VAL B 1 14 ? -1.142 -24.672 -30.625 1 97.62 14 VAL B O 1
ATOM 2397 N N . LEU B 1 15 ? -2.83 -24.875 -29.188 1 98.25 15 LEU B N 1
ATOM 2398 C CA . LEU B 1 15 ? -2.145 -25.875 -28.359 1 98.25 15 LEU B CA 1
ATOM 2399 C C . LEU B 1 15 ? -2.18 -27.234 -29.031 1 98.25 15 LEU B C 1
ATOM 2401 O O . LEU B 1 15 ? -3.229 -27.891 -29.078 1 98.25 15 LEU B O 1
ATOM 2405 N N . GLU B 1 16 ? -1.016 -27.719 -29.406 1 97.12 16 GLU B N 1
ATOM 2406 C CA . GLU B 1 16 ? -0.972 -28.953 -30.156 1 97.12 16 GLU B CA 1
ATOM 2407 C C . GLU B 1 16 ? 0.007 -29.953 -29.531 1 97.12 16 GLU B C 1
ATOM 2409 O O . GLU B 1 16 ? 1.132 -29.578 -29.188 1 97.12 16 GLU B O 1
ATOM 2414 N N . LEU B 1 17 ? -0.432 -31.172 -29.375 1 97.94 17 LEU B N 1
ATOM 2415 C CA . LEU B 1 17 ? 0.475 -32.25 -28.953 1 97.94 17 LEU B CA 1
ATOM 2416 C C . LEU B 1 17 ? 1.48 -32.562 -30.062 1 97.94 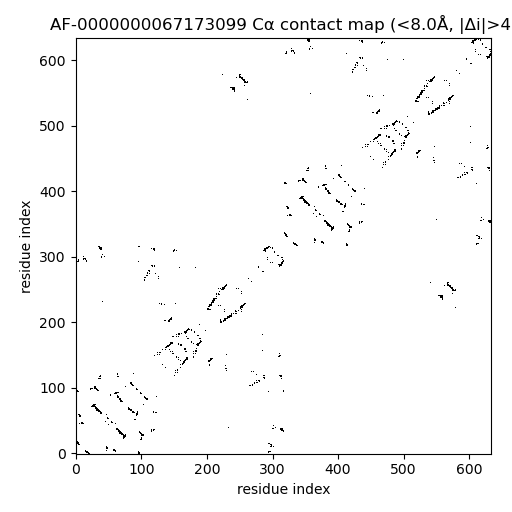17 LEU B C 1
ATOM 2418 O O . LEU B 1 17 ? 1.102 -32.75 -31.219 1 97.94 17 LEU B O 1
ATOM 2422 N N . SER B 1 18 ? 2.668 -32.531 -29.688 1 96.44 18 SER B N 1
ATOM 2423 C CA . SER B 1 18 ? 3.721 -32.812 -30.641 1 96.44 18 SER B CA 1
ATOM 2424 C C . SER B 1 18 ? 4.844 -33.625 -30 1 96.44 18 SER B C 1
ATOM 2426 O O . SER B 1 18 ? 4.879 -33.812 -28.781 1 96.44 18 SER B O 1
ATOM 2428 N N . GLU B 1 19 ? 5.594 -34.219 -30.891 1 97.12 19 GLU B N 1
ATOM 2429 C CA . GLU B 1 19 ? 6.82 -34.875 -30.453 1 97.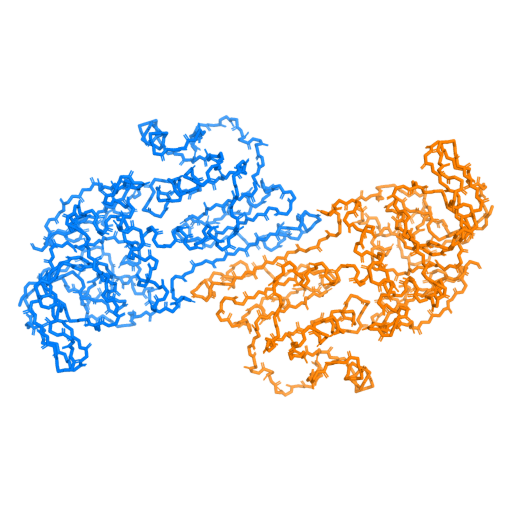12 19 GLU B CA 1
ATOM 2430 C C . GLU B 1 19 ? 8.023 -33.938 -30.594 1 97.12 19 GLU B C 1
ATOM 2432 O O . GLU B 1 19 ? 8.289 -33.406 -31.672 1 97.12 19 GLU B O 1
ATOM 2437 N N . VAL B 1 20 ? 8.688 -33.75 -29.484 1 96.19 20 VAL B N 1
ATOM 2438 C CA . VAL B 1 20 ? 9.867 -32.875 -29.484 1 96.19 20 VAL B CA 1
ATOM 2439 C C . VAL B 1 20 ? 11.055 -33.625 -28.875 1 96.19 20 VAL B C 1
ATOM 2441 O O . VAL B 1 20 ? 10.883 -34.656 -28.219 1 96.19 20 VAL B O 1
ATOM 2444 N N . PRO B 1 21 ? 12.234 -33.156 -29.125 1 95.38 21 PRO B N 1
ATOM 2445 C CA . PRO B 1 21 ? 13.398 -33.844 -28.547 1 95.38 21 PRO B CA 1
ATOM 2446 C C . PRO B 1 21 ? 13.383 -33.812 -27.016 1 95.38 21 PRO B C 1
ATOM 2448 O O . PRO B 1 21 ? 12.922 -32.875 -26.406 1 95.38 21 PRO B O 1
ATOM 2451 N N . ASP B 1 22 ? 13.898 -34.844 -26.453 1 95.19 22 ASP B N 1
ATOM 2452 C CA . ASP B 1 22 ? 14.062 -34.906 -25 1 95.19 22 ASP B CA 1
ATOM 2453 C C . ASP B 1 22 ? 15.039 -33.812 -24.531 1 95.19 22 ASP B C 1
ATOM 2455 O O . ASP B 1 22 ? 16.109 -33.656 -25.109 1 95.19 22 ASP B O 1
ATOM 2459 N N . PRO B 1 23 ? 14.711 -33.125 -23.516 1 96.5 23 PRO B N 1
ATOM 2460 C CA . PRO B 1 23 ? 15.68 -32.188 -22.969 1 96.5 23 PRO B CA 1
ATOM 2461 C C . PRO B 1 23 ? 16.797 -32.875 -22.172 1 96.5 23 PRO B C 1
ATOM 2463 O O . PRO B 1 23 ? 16.578 -33.969 -21.641 1 96.5 23 PRO B O 1
ATOM 2466 N N . ARG B 1 24 ? 17.891 -32.312 -22.172 1 96.81 24 ARG B N 1
ATOM 2467 C CA . ARG B 1 24 ? 19.016 -32.688 -21.312 1 96.81 24 ARG B CA 1
ATOM 2468 C C . ARG B 1 24 ? 19.359 -31.594 -20.328 1 96.81 24 ARG B C 1
ATOM 2470 O O . ARG B 1 24 ? 19.406 -30.422 -20.688 1 96.81 24 ARG B O 1
ATOM 2477 N N . PRO B 1 25 ? 19.594 -31.953 -19.109 1 97.88 25 PRO B N 1
ATOM 2478 C CA . PRO B 1 25 ? 19.922 -30.891 -18.141 1 97.88 25 PRO B CA 1
ATOM 2479 C C . PRO B 1 25 ? 21.312 -30.312 -18.344 1 97.88 25 PRO B C 1
ATOM 2481 O O . PRO B 1 25 ? 22.281 -31.078 -18.469 1 97.88 25 PRO B O 1
ATOM 2484 N N . ALA B 1 26 ? 21.391 -29.031 -18.438 1 97.81 26 ALA B N 1
ATOM 2485 C CA . ALA B 1 26 ? 22.672 -28.328 -18.453 1 97.81 26 ALA B CA 1
ATOM 2486 C C . ALA B 1 26 ? 23.312 -28.344 -17.078 1 97.81 26 ALA B C 1
ATOM 2488 O O . ALA B 1 26 ? 22.703 -28.797 -16.094 1 97.81 26 ALA B O 1
ATOM 2489 N N . PRO B 1 27 ? 24.625 -27.906 -17.016 1 98.31 27 PRO B N 1
ATOM 2490 C CA . PRO B 1 27 ? 25.203 -27.766 -15.688 1 98.31 27 PRO B CA 1
ATOM 2491 C C . PRO B 1 27 ? 24.344 -26.906 -14.75 1 98.31 27 PRO B C 1
ATOM 2493 O O . PRO B 1 27 ? 23.859 -25.844 -15.141 1 98.31 27 PRO B O 1
ATOM 2496 N N . GLY B 1 28 ? 24.109 -27.406 -13.547 1 98.38 28 GLY B N 1
ATOM 2497 C CA . GLY B 1 28 ? 23.297 -26.688 -12.57 1 98.38 28 GLY B CA 1
ATOM 2498 C C . GLY B 1 28 ? 21.812 -26.969 -12.703 1 98.38 28 GLY B C 1
ATOM 2499 O O . GLY B 1 28 ? 21.016 -26.5 -11.883 1 98.38 28 GLY B O 1
ATOM 2500 N N . GLU B 1 29 ? 21.469 -27.812 -13.664 1 98.56 29 GLU B N 1
ATOM 2501 C CA . GLU B 1 29 ? 20.062 -28.109 -13.906 1 98.56 29 GLU B CA 1
ATOM 2502 C C . GLU B 1 29 ? 19.734 -29.578 -13.578 1 98.56 29 GLU B C 1
ATOM 2504 O O . GLU B 1 29 ? 20.656 -30.375 -13.375 1 98.56 29 GLU B O 1
ATOM 2509 N N . VAL B 1 30 ? 18.5 -29.875 -13.469 1 98.69 30 VAL B N 1
ATOM 2510 C CA . VAL B 1 30 ? 18 -31.25 -13.352 1 98.69 30 VAL B CA 1
ATOM 2511 C C . VAL B 1 30 ? 16.922 -31.5 -14.406 1 98.69 30 VAL B C 1
ATOM 2513 O O . VAL B 1 30 ? 16.312 -30.562 -14.914 1 98.69 30 VAL B O 1
ATOM 2516 N N . LEU B 1 31 ? 16.797 -32.719 -14.703 1 98.69 31 LEU B N 1
ATOM 2517 C CA . LEU B 1 31 ? 15.656 -33.156 -15.5 1 98.69 31 LEU B CA 1
ATOM 2518 C C . LEU B 1 31 ? 14.547 -33.688 -14.609 1 98.69 31 LEU B C 1
ATOM 2520 O O . LEU B 1 31 ? 14.789 -34.531 -13.75 1 98.69 31 LEU B O 1
ATOM 2524 N N . ILE B 1 32 ? 13.406 -33.188 -14.781 1 98.81 32 ILE B N 1
ATOM 2525 C CA . ILE B 1 32 ? 12.258 -33.656 -14.008 1 98.81 32 ILE B CA 1
ATOM 2526 C C . ILE B 1 32 ? 11.328 -34.469 -14.906 1 98.81 32 ILE B C 1
ATOM 2528 O O . ILE B 1 32 ? 10.93 -34 -15.977 1 98.81 32 ILE B O 1
ATOM 2532 N N . SER B 1 33 ? 11.062 -35.688 -14.523 1 98.88 33 SER B N 1
ATOM 2533 C CA . SER B 1 33 ? 9.93 -36.406 -15.086 1 98.88 33 SER B CA 1
ATOM 2534 C C . SER B 1 33 ? 8.609 -35.875 -14.539 1 98.88 33 SER B C 1
ATOM 2536 O O . SER B 1 33 ? 8.273 -36.125 -13.375 1 98.88 33 SER B O 1
ATOM 2538 N N . ILE B 1 34 ? 7.879 -35.188 -15.398 1 98.88 34 ILE B N 1
ATOM 2539 C CA . ILE B 1 34 ? 6.703 -34.469 -14.938 1 98.88 34 ILE B CA 1
ATOM 2540 C C . ILE B 1 34 ? 5.566 -35.469 -14.656 1 98.88 34 ILE B C 1
ATOM 2542 O O . ILE B 1 34 ? 5.266 -36.312 -15.492 1 98.88 34 ILE B O 1
ATOM 2546 N N . GLU B 1 35 ? 4.984 -35.281 -13.516 1 98.81 35 GLU B N 1
ATOM 2547 C CA . GLU B 1 35 ? 3.82 -36.094 -13.148 1 98.81 35 GLU B CA 1
ATOM 2548 C C . GLU B 1 35 ? 2.531 -35.281 -13.281 1 98.81 35 GLU B C 1
ATOM 2550 O O . GLU B 1 35 ? 1.464 -35.844 -13.531 1 98.81 35 GLU B O 1
ATOM 2555 N N . ALA B 1 36 ? 2.596 -34.031 -13.07 1 98.88 36 ALA B N 1
ATOM 2556 C CA . ALA B 1 36 ? 1.443 -33.125 -13.156 1 98.88 36 ALA B CA 1
ATOM 2557 C C . ALA B 1 36 ? 1.876 -31.703 -13.5 1 98.88 36 ALA B C 1
ATOM 2559 O O . ALA B 1 36 ? 2.922 -31.234 -13.039 1 98.88 36 ALA B O 1
ATOM 2560 N N . SER B 1 37 ? 1.139 -31.031 -14.312 1 98.75 37 SER B N 1
ATOM 2561 C CA . SER B 1 37 ? 1.293 -29.609 -14.625 1 98.75 37 SER B CA 1
ATOM 2562 C C . SER B 1 37 ? 0.033 -28.828 -14.273 1 98.75 37 SER B C 1
ATOM 2564 O O . SER B 1 37 ? -1.079 -29.266 -14.586 1 98.75 37 SER B O 1
ATOM 2566 N N . GLY B 1 38 ? 0.222 -27.766 -13.57 1 98.38 38 GLY B N 1
ATOM 2567 C CA . GLY B 1 38 ? -0.912 -26.891 -13.281 1 98.38 38 GLY B CA 1
ATOM 2568 C C . GLY B 1 38 ? -1.193 -25.891 -14.391 1 98.38 38 GLY B C 1
ATOM 2569 O O . GLY B 1 38 ? -0.266 -25.359 -14.992 1 98.38 38 GLY B O 1
ATOM 2570 N N . VAL B 1 39 ? -2.477 -25.688 -14.641 1 97.62 39 VAL B N 1
ATOM 2571 C CA . VAL B 1 39 ? -2.883 -24.719 -15.648 1 97.62 39 VAL B CA 1
ATOM 2572 C C . VAL B 1 39 ? -3.352 -23.438 -14.977 1 97.62 39 VAL B C 1
ATOM 2574 O O . VAL B 1 39 ? -4.199 -23.469 -14.078 1 97.62 39 VAL B O 1
ATOM 2577 N N . GLY B 1 40 ? -2.748 -22.312 -15.312 1 94.12 40 GLY B N 1
ATOM 2578 C CA . GLY B 1 40 ? -3.137 -21.016 -14.789 1 94.12 40 GLY B CA 1
ATOM 2579 C C . GLY B 1 40 ? -3.354 -19.984 -15.875 1 94.12 40 GLY B C 1
ATOM 2580 O O . GLY B 1 40 ? -3.043 -20.219 -17.047 1 94.12 40 GLY B O 1
ATOM 2581 N N . TYR B 1 41 ? -3.881 -18.906 -15.469 1 92 41 TYR B N 1
ATOM 2582 C CA . TYR B 1 41 ? -4.168 -17.859 -16.438 1 92 41 TYR B CA 1
ATOM 2583 C C . TYR B 1 41 ? -2.885 -17.328 -17.062 1 92 41 TYR B C 1
ATOM 2585 O O . TYR B 1 41 ? -2.898 -16.812 -18.188 1 92 41 TYR B O 1
ATOM 2593 N N . VAL B 1 42 ? -1.814 -17.406 -16.344 1 91.19 42 VAL B N 1
ATOM 2594 C CA . VAL B 1 42 ? -0.522 -17 -16.891 1 91.19 42 VAL B CA 1
ATOM 2595 C C . VAL B 1 42 ? -0.207 -17.828 -18.141 1 91.19 42 VAL B C 1
ATOM 2597 O O . VAL B 1 42 ? 0.416 -17.344 -19.078 1 91.19 42 VAL B O 1
ATOM 2600 N N . ASP B 1 43 ? -0.637 -19.031 -18.188 1 95.12 43 ASP B N 1
ATOM 2601 C CA . ASP B 1 43 ? -0.456 -19.875 -19.359 1 95.12 43 ASP B CA 1
ATOM 2602 C C . ASP B 1 43 ? -1.29 -19.375 -20.531 1 95.12 43 ASP B C 1
ATOM 2604 O O . ASP B 1 43 ? -0.854 -19.438 -21.688 1 95.12 43 ASP B O 1
ATOM 2608 N N . VAL B 1 44 ? -2.498 -18.953 -20.188 1 94.25 44 VAL B N 1
ATOM 2609 C CA . VAL B 1 44 ? -3.377 -18.391 -21.203 1 94.25 44 VAL B CA 1
ATOM 2610 C C . VAL B 1 44 ? -2.736 -17.141 -21.797 1 94.25 44 VAL B C 1
ATOM 2612 O O . VAL B 1 44 ? -2.699 -16.969 -23.031 1 94.25 44 VAL B O 1
ATOM 2615 N N . MET B 1 45 ? -2.195 -16.312 -20.938 1 90.81 45 MET B N 1
ATOM 2616 C CA . MET B 1 45 ? -1.524 -15.102 -21.391 1 90.81 45 MET B CA 1
ATOM 2617 C C . MET B 1 45 ? -0.33 -15.445 -22.281 1 90.81 45 MET B C 1
ATOM 2619 O O . MET B 1 45 ? -0.085 -14.773 -23.281 1 90.81 45 MET B O 1
ATOM 2623 N N . ALA B 1 46 ? 0.386 -16.422 -21.922 1 92.94 46 ALA B N 1
ATOM 2624 C CA . ALA B 1 46 ? 1.533 -16.875 -22.703 1 92.94 46 ALA B CA 1
ATOM 2625 C C . ALA B 1 46 ? 1.1 -17.344 -24.094 1 92.94 46 ALA B C 1
ATOM 2627 O O . ALA B 1 46 ? 1.666 -16.922 -25.109 1 92.94 46 ALA B O 1
ATOM 2628 N N . ARG B 1 47 ? 0.111 -18.109 -24.078 1 95.56 47 ARG B N 1
ATOM 2629 C CA . ARG B 1 47 ? -0.398 -18.672 -25.328 1 95.56 47 ARG B CA 1
ATOM 2630 C C . ARG B 1 47 ? -0.891 -17.562 -26.266 1 95.56 47 ARG B C 1
ATOM 2632 O O . ARG B 1 47 ? -0.71 -17.641 -27.469 1 95.56 47 ARG B O 1
ATOM 2639 N N . GLU B 1 48 ? -1.418 -16.531 -25.656 1 95.06 48 GLU B N 1
ATOM 2640 C CA . GLU B 1 48 ? -1.98 -15.422 -26.422 1 95.06 48 GLU B CA 1
ATOM 2641 C C . GLU B 1 48 ? -0.897 -14.43 -26.828 1 95.06 48 GLU B C 1
ATOM 2643 O O . GLU B 1 48 ? -1.147 -13.523 -27.625 1 95.06 48 GLU B O 1
ATOM 2648 N N . GLY B 1 49 ? 0.231 -14.508 -26.281 1 91.31 49 GLY B N 1
ATOM 2649 C CA . GLY B 1 49 ? 1.327 -13.609 -26.594 1 91.31 49 GLY B CA 1
ATOM 2650 C C . GLY B 1 49 ? 1.361 -12.375 -25.719 1 91.31 49 GLY B C 1
ATOM 2651 O O . GLY B 1 49 ? 1.896 -11.336 -26.109 1 91.31 49 GLY B O 1
ATOM 2652 N N . HIS B 1 50 ? 0.762 -12.469 -24.547 1 85.62 50 HIS B N 1
ATOM 2653 C CA . HIS B 1 50 ? 0.656 -11.305 -23.688 1 85.62 50 HIS B CA 1
ATOM 2654 C C . HIS B 1 50 ? 1.541 -11.453 -22.453 1 85.62 50 HIS B C 1
ATOM 2656 O O . HIS B 1 50 ? 1.505 -10.617 -21.547 1 85.62 50 HIS B O 1
ATOM 2662 N N . TYR B 1 51 ? 2.238 -12.477 -22.328 1 82.88 51 TYR B N 1
ATOM 2663 C CA . TYR B 1 51 ? 3.15 -12.695 -21.219 1 82.88 51 TYR B CA 1
ATOM 2664 C C . TYR B 1 51 ? 4.574 -12.305 -21.594 1 82.88 51 TYR B C 1
ATOM 2666 O O . TYR B 1 51 ? 5.086 -12.734 -22.625 1 82.88 51 TYR B O 1
ATOM 2674 N N . HIS B 1 52 ? 5.23 -11.578 -20.781 1 78.5 52 HIS B N 1
ATOM 2675 C CA . HIS B 1 52 ? 6.48 -10.906 -21.109 1 78.5 52 HIS B CA 1
ATOM 2676 C C . HIS B 1 52 ? 7.594 -11.914 -21.391 1 78.5 52 HIS B C 1
ATOM 2678 O O . HIS B 1 52 ? 8.523 -11.625 -22.141 1 78.5 52 HIS B O 1
ATOM 2684 N N . ALA B 1 53 ? 7.488 -13.094 -20.812 1 78.12 53 ALA B N 1
ATOM 2685 C CA . ALA B 1 53 ? 8.562 -14.07 -20.969 1 78.12 53 ALA B CA 1
ATOM 2686 C C . ALA B 1 53 ? 8.445 -14.805 -22.312 1 78.12 53 ALA B C 1
ATOM 2688 O O . ALA B 1 53 ? 9.383 -15.477 -22.734 1 78.12 53 ALA B O 1
ATOM 2689 N N . PHE B 1 54 ? 7.281 -14.68 -22.938 1 85.31 54 PHE B N 1
ATOM 2690 C CA . PHE B 1 54 ? 7.055 -15.352 -24.219 1 85.31 54 PHE B CA 1
ATOM 2691 C C . PHE B 1 54 ? 6.773 -14.336 -25.328 1 85.31 54 PHE B C 1
ATOM 2693 O O . PHE B 1 54 ? 5.617 -14.008 -25.578 1 85.31 54 PHE B O 1
ATOM 2700 N N . THR B 1 55 ? 7.785 -13.953 -25.969 1 83.44 55 THR B N 1
ATOM 2701 C CA . THR B 1 55 ? 7.66 -12.891 -26.953 1 83.44 55 THR B CA 1
ATOM 2702 C C . THR B 1 55 ? 7.531 -13.469 -28.359 1 83.44 55 THR B C 1
ATOM 2704 O O . THR B 1 55 ? 7.117 -12.773 -29.297 1 83.44 55 THR B O 1
ATOM 2707 N N . GLU B 1 56 ? 7.918 -14.703 -28.516 1 90.25 56 GLU B N 1
ATOM 2708 C CA . GLU B 1 56 ? 7.812 -15.383 -29.812 1 90.25 56 GLU B CA 1
ATOM 2709 C C . GLU B 1 56 ? 7.156 -16.75 -29.656 1 90.25 56 GLU B C 1
ATOM 2711 O O . GLU B 1 56 ? 7.293 -17.406 -28.625 1 90.25 56 GLU B O 1
ATOM 2716 N N . ALA B 1 57 ? 6.469 -17.109 -30.75 1 93.12 57 ALA B N 1
ATOM 2717 C CA . ALA B 1 57 ? 5.895 -18.453 -30.766 1 93.12 57 ALA B CA 1
ATOM 2718 C C . ALA B 1 57 ? 6.984 -19.516 -30.906 1 93.12 57 ALA B C 1
ATOM 2720 O O . ALA B 1 57 ? 8.172 -19.188 -30.984 1 93.12 57 ALA B O 1
ATOM 2721 N N . GLY B 1 58 ? 6.484 -20.719 -30.766 1 93.25 58 GLY B N 1
ATOM 2722 C CA . GLY B 1 58 ? 7.438 -21.828 -30.844 1 93.25 58 GLY B CA 1
ATOM 2723 C C . GLY B 1 58 ? 7.98 -22.234 -29.5 1 93.25 58 GLY B C 1
ATOM 2724 O O . GLY B 1 58 ? 9.195 -22.312 -29.297 1 93.25 58 GLY B O 1
ATOM 2725 N N . PHE B 1 59 ? 7.102 -22.406 -28.609 1 95 59 PHE B N 1
ATOM 2726 C CA . PHE B 1 59 ? 7.527 -22.781 -27.266 1 95 59 PHE B CA 1
ATOM 2727 C C . PHE B 1 59 ? 6.582 -23.828 -26.688 1 95 59 PHE B C 1
ATOM 2729 O O . PHE B 1 59 ? 5.516 -24.094 -27.234 1 95 59 PHE B O 1
ATOM 2736 N N . VAL B 1 60 ? 7.023 -24.484 -25.641 1 96.88 60 VAL B N 1
ATOM 2737 C CA . VAL B 1 60 ? 6.199 -25.359 -24.828 1 96.88 60 VAL B CA 1
ATOM 2738 C C . VAL B 1 60 ? 5.719 -24.609 -23.578 1 96.88 60 VAL B C 1
ATOM 2740 O O . VAL B 1 60 ? 6.527 -24.172 -22.766 1 96.88 60 VAL B O 1
ATOM 2743 N N . PRO B 1 61 ? 4.402 -24.438 -23.422 1 97 61 PRO B N 1
ATOM 2744 C CA . PRO B 1 61 ? 3.891 -23.719 -22.25 1 97 61 PRO B CA 1
ATOM 2745 C C . PRO B 1 61 ? 3.939 -24.547 -20.969 1 97 61 PRO B C 1
ATOM 2747 O O . PRO B 1 61 ? 4.461 -25.656 -20.984 1 97 61 PRO B O 1
ATOM 2750 N N . GLY B 1 62 ? 3.381 -23.938 -19.906 1 97.25 62 GLY B N 1
ATOM 2751 C CA . GLY B 1 62 ? 3.365 -24.578 -18.609 1 97.25 62 GLY B CA 1
ATOM 2752 C C . GLY B 1 62 ? 4.391 -24.016 -17.641 1 97.25 62 GLY B C 1
ATOM 2753 O O . GLY B 1 62 ? 5.594 -24.172 -17.844 1 97.25 62 GLY B O 1
ATOM 2754 N N . LEU B 1 63 ? 3.926 -23.469 -16.578 1 96.69 63 LEU B N 1
ATOM 2755 C CA . LEU B 1 63 ? 4.824 -22.734 -15.703 1 96.69 63 LEU B CA 1
ATOM 2756 C C . LEU B 1 63 ? 4.812 -23.312 -14.297 1 96.69 63 LEU B C 1
ATOM 2758 O O . LEU B 1 63 ? 5.426 -22.766 -13.383 1 96.69 63 LEU B O 1
ATOM 2762 N N . GLU B 1 64 ? 4.184 -24.391 -14.109 1 97.38 64 GLU B N 1
ATOM 2763 C CA . GLU B 1 64 ? 4.043 -25.031 -12.805 1 97.38 64 GLU B CA 1
ATOM 2764 C C . GLU B 1 64 ? 3.986 -26.547 -12.938 1 97.38 64 GLU B C 1
ATOM 2766 O O . GLU B 1 64 ? 3.09 -27.094 -13.586 1 97.38 64 GLU B O 1
ATOM 2771 N N . ILE B 1 65 ? 4.938 -27.203 -12.234 1 98.69 65 ILE B N 1
ATOM 2772 C CA . ILE B 1 65 ? 4.992 -28.656 -12.414 1 98.69 65 ILE B CA 1
ATOM 2773 C C . ILE B 1 65 ? 5.359 -29.328 -11.094 1 98.69 65 ILE B C 1
ATOM 2775 O O . ILE B 1 65 ? 5.906 -28.672 -10.195 1 98.69 65 ILE B O 1
ATOM 2779 N N . ALA B 1 66 ? 5.008 -30.562 -11.008 1 98.88 66 ALA B N 1
ATOM 2780 C CA . ALA B 1 66 ? 5.484 -31.484 -9.977 1 98.88 66 ALA B CA 1
ATOM 2781 C C . ALA B 1 66 ? 5.879 -32.844 -10.586 1 98.88 66 ALA B C 1
ATOM 2783 O O . ALA B 1 66 ? 5.254 -33.281 -11.539 1 98.88 66 ALA B O 1
ATOM 2784 N N . GLY B 1 67 ? 6.895 -33.375 -10.078 1 98.75 67 GLY B N 1
ATOM 2785 C CA . GLY B 1 67 ? 7.375 -34.656 -10.586 1 98.75 67 GLY B CA 1
ATOM 2786 C C . GLY B 1 67 ? 8.594 -35.156 -9.844 1 98.75 67 GLY B C 1
ATOM 2787 O O . GLY B 1 67 ? 8.758 -34.906 -8.648 1 98.75 67 GLY B O 1
ATOM 2788 N N . VAL B 1 68 ? 9.359 -35.969 -10.602 1 98.81 68 VAL B N 1
ATOM 2789 C CA . VAL B 1 68 ? 10.508 -36.625 -9.992 1 98.81 68 VAL B CA 1
ATOM 2790 C C . VAL B 1 68 ? 11.781 -36.25 -10.75 1 98.81 68 VAL B C 1
ATOM 2792 O O . VAL B 1 68 ? 11.797 -36.25 -11.984 1 98.81 68 VAL B O 1
ATOM 2795 N N . VAL B 1 69 ? 12.797 -35.969 -9.984 1 98.88 69 VAL B N 1
ATOM 2796 C CA . VAL B 1 69 ? 14.086 -35.688 -10.617 1 98.88 69 VAL B CA 1
ATOM 2797 C C . VAL B 1 69 ? 14.648 -37 -11.211 1 98.88 69 VAL B C 1
ATOM 2799 O O . VAL B 1 69 ? 14.883 -37.969 -10.484 1 98.88 69 VAL B O 1
ATOM 2802 N N . SER B 1 70 ? 14.922 -36.969 -12.484 1 98.69 70 SER B N 1
ATOM 2803 C CA . SER B 1 70 ? 15.297 -38.188 -13.156 1 98.69 70 SER B CA 1
ATOM 2804 C C . SER B 1 70 ? 16.75 -38.156 -13.625 1 98.69 70 SER B C 1
ATOM 2806 O O . SER B 1 70 ? 17.375 -39.188 -13.844 1 98.69 70 SER B O 1
ATOM 2808 N N . GLU B 1 71 ? 17.25 -36.969 -13.875 1 98.56 71 GLU B N 1
ATOM 2809 C CA . GLU B 1 71 ? 18.625 -36.781 -14.289 1 98.56 71 GLU B CA 1
ATOM 2810 C C . GLU B 1 71 ? 19.234 -35.531 -13.68 1 98.56 71 GLU B C 1
ATOM 2812 O O . GLU B 1 71 ? 18.516 -34.562 -13.406 1 98.56 71 GLU B O 1
ATOM 2817 N N . LEU B 1 72 ? 20.547 -35.562 -13.461 1 98.56 72 LEU B N 1
ATOM 2818 C CA . LEU B 1 72 ? 21.266 -34.438 -12.891 1 98.56 72 LEU B CA 1
ATOM 2819 C C . LEU B 1 72 ? 22.266 -33.875 -13.891 1 98.56 72 LEU B C 1
ATOM 2821 O O . LEU B 1 72 ? 22.938 -34.625 -14.609 1 98.56 72 LEU B O 1
ATOM 2825 N N . GLY B 1 73 ? 22.25 -32.594 -13.984 1 98.38 73 GLY B N 1
ATOM 2826 C CA . GLY B 1 73 ? 23.359 -31.953 -14.68 1 98.38 73 GLY B CA 1
ATOM 2827 C C . GLY B 1 73 ? 24.625 -31.859 -13.836 1 98.38 73 GLY B C 1
ATOM 2828 O O . GLY B 1 73 ? 24.594 -32.156 -12.648 1 98.38 73 GLY B O 1
ATOM 2829 N N . ASP B 1 74 ? 25.656 -31.359 -14.516 1 97.94 74 ASP B N 1
ATOM 2830 C CA . ASP B 1 74 ? 26.938 -31.25 -13.828 1 97.94 74 ASP B CA 1
ATOM 2831 C C . ASP B 1 74 ? 26.844 -30.297 -12.641 1 97.94 74 ASP B C 1
ATOM 2833 O O . ASP B 1 74 ? 26.219 -29.25 -12.727 1 97.94 74 ASP B O 1
ATOM 2837 N N . GLY B 1 75 ? 27.391 -30.75 -11.523 1 98 75 GLY B N 1
ATOM 2838 C CA . GLY B 1 75 ? 27.516 -29.875 -10.367 1 98 75 GLY B CA 1
ATOM 2839 C C . GLY B 1 75 ? 26.312 -29.906 -9.453 1 98 75 GLY B C 1
ATOM 2840 O O . GLY B 1 75 ? 26.297 -29.25 -8.406 1 98 75 GLY B O 1
ATOM 2841 N N . VAL B 1 76 ? 25.281 -30.594 -9.805 1 98.31 76 VAL B N 1
ATOM 2842 C CA . VAL B 1 76 ? 24.078 -30.656 -8.992 1 98.31 76 VAL B CA 1
ATOM 2843 C C . VAL B 1 76 ? 24.234 -31.703 -7.891 1 98.31 76 VAL B C 1
ATOM 2845 O O . VAL B 1 76 ? 24.812 -32.781 -8.117 1 98.31 76 VAL B O 1
ATOM 2848 N N . ASP B 1 77 ? 23.812 -31.422 -6.695 1 98 77 ASP B N 1
ATOM 2849 C CA . ASP B 1 77 ? 23.828 -32.344 -5.555 1 98 77 ASP B CA 1
ATOM 2850 C C . ASP B 1 77 ? 23.141 -33.656 -5.906 1 98 77 ASP B C 1
ATOM 2852 O O . ASP B 1 77 ? 21.984 -33.656 -6.324 1 98 77 ASP B O 1
ATOM 2856 N N . ALA B 1 78 ? 23.734 -34.781 -5.703 1 97.94 78 ALA B N 1
ATOM 2857 C CA . ALA B 1 78 ? 23.234 -36.094 -6.051 1 97.94 78 ALA B CA 1
ATOM 2858 C C . ALA B 1 78 ? 21.984 -36.438 -5.242 1 97.94 78 ALA B C 1
ATOM 2860 O O . ALA B 1 78 ? 21.203 -37.312 -5.637 1 97.94 78 ALA B O 1
ATOM 2861 N N . GLY B 1 79 ? 21.781 -35.781 -4.141 1 98 79 GLY B N 1
ATOM 2862 C CA . GLY B 1 79 ? 20.641 -36.031 -3.283 1 98 79 GLY B CA 1
ATOM 2863 C C . GLY B 1 79 ? 19.312 -35.688 -3.947 1 98 79 GLY B C 1
ATOM 2864 O O . GLY B 1 79 ? 18.25 -36.094 -3.471 1 98 79 GLY B O 1
ATOM 2865 N N . TRP B 1 80 ? 19.359 -35 -5.039 1 98.5 80 TRP B N 1
ATOM 2866 C CA . TRP B 1 80 ? 18.125 -34.594 -5.734 1 98.5 80 TRP B CA 1
ATOM 2867 C C . TRP B 1 80 ? 17.594 -35.75 -6.586 1 98.5 80 TRP B C 1
ATOM 2869 O O . TRP B 1 80 ? 16.422 -35.781 -6.941 1 98.5 80 TRP B O 1
ATOM 2879 N N . LEU B 1 81 ? 18.469 -36.688 -6.969 1 98.69 81 LEU B N 1
ATOM 2880 C CA . LEU B 1 81 ? 18.047 -37.781 -7.859 1 98.69 81 LEU B CA 1
ATOM 2881 C C . LEU B 1 81 ? 16.969 -38.625 -7.207 1 98.69 81 LEU B C 1
ATOM 2883 O O . LEU B 1 81 ? 17.125 -39.094 -6.078 1 98.69 81 LEU B O 1
ATOM 2887 N N . GLY B 1 82 ? 15.852 -38.719 -7.895 1 98.56 82 GLY B N 1
ATOM 2888 C CA . GLY B 1 82 ? 14.766 -39.562 -7.414 1 98.56 82 GLY B CA 1
ATOM 2889 C C . GLY B 1 82 ? 13.82 -38.844 -6.477 1 98.56 82 GLY B C 1
ATOM 2890 O O . GLY B 1 82 ? 12.781 -39.375 -6.094 1 98.56 82 GLY B O 1
ATOM 2891 N N . ARG B 1 83 ? 14.102 -37.625 -6.156 1 98.44 83 ARG B N 1
ATOM 2892 C CA . ARG B 1 83 ? 13.266 -36.875 -5.23 1 98.44 83 ARG B CA 1
ATOM 2893 C C . ARG B 1 83 ? 12.039 -36.281 -5.938 1 98.44 83 ARG B C 1
ATOM 2895 O O . ARG B 1 83 ? 12.125 -35.844 -7.086 1 98.44 83 ARG B O 1
ATOM 2902 N N . ARG B 1 84 ? 10.914 -36.281 -5.254 1 98.75 84 ARG B N 1
ATOM 2903 C CA . ARG B 1 84 ? 9.727 -35.594 -5.719 1 98.75 84 ARG B CA 1
ATOM 2904 C C . ARG B 1 84 ? 9.836 -34.094 -5.465 1 98.75 84 ARG B C 1
ATOM 2906 O O . ARG B 1 84 ? 10.188 -33.656 -4.359 1 98.75 84 ARG B O 1
ATOM 2913 N N . VAL B 1 85 ? 9.555 -33.281 -6.523 1 98.88 85 VAL B N 1
ATOM 2914 C CA . VAL B 1 85 ? 9.781 -31.859 -6.391 1 98.88 85 VAL B CA 1
ATOM 2915 C C . VAL B 1 85 ? 8.648 -31.094 -7.066 1 98.88 85 VAL B C 1
ATOM 2917 O O . VAL B 1 85 ? 7.922 -31.641 -7.891 1 98.88 85 VAL B O 1
ATOM 2920 N N . PHE B 1 86 ? 8.406 -29.969 -6.586 1 98.81 86 PHE B N 1
ATOM 2921 C CA . PHE B 1 86 ? 7.645 -28.906 -7.25 1 98.81 86 PHE B CA 1
ATOM 2922 C C . PHE B 1 86 ? 8.578 -27.859 -7.844 1 98.81 86 PHE B C 1
ATOM 2924 O O . PHE B 1 86 ? 9.609 -27.531 -7.25 1 98.81 86 PHE B O 1
ATOM 2931 N N . ALA B 1 87 ? 8.242 -27.391 -8.992 1 98.5 87 ALA B N 1
ATOM 2932 C CA . ALA B 1 87 ? 9.039 -26.344 -9.625 1 98.5 87 ALA B CA 1
ATOM 2933 C C . ALA B 1 87 ? 8.156 -25.438 -10.492 1 98.5 87 ALA B C 1
ATOM 2935 O O . ALA B 1 87 ? 7.07 -25.828 -10.906 1 98.5 87 ALA B O 1
ATOM 2936 N N . MET B 1 88 ? 8.617 -24.234 -10.68 1 97.56 88 MET B N 1
ATOM 2937 C CA . MET B 1 88 ? 7.945 -23.25 -11.531 1 97.56 88 MET B CA 1
ATOM 2938 C C . MET B 1 88 ? 8.859 -22.812 -12.68 1 97.56 88 MET B C 1
ATOM 2940 O O . MET B 1 88 ? 9.555 -21.812 -12.57 1 97.56 88 MET B O 1
ATOM 2944 N N . PRO B 1 89 ? 8.859 -23.609 -13.727 1 94.25 89 PRO B N 1
ATOM 2945 C CA . PRO B 1 89 ? 9.648 -23.188 -14.883 1 94.25 89 PRO B CA 1
ATOM 2946 C C . PRO B 1 89 ? 9.094 -21.922 -15.547 1 94.25 89 PRO B C 1
ATOM 2948 O O . PRO B 1 89 ? 8.32 -22.016 -16.5 1 94.25 89 PRO B O 1
ATOM 2951 N N . MET B 1 90 ? 9.562 -20.812 -15.227 1 86.75 90 MET B N 1
ATOM 2952 C CA . MET B 1 90 ? 8.977 -19.531 -15.617 1 86.75 90 MET B CA 1
ATOM 2953 C C . MET B 1 90 ? 9.258 -19.219 -17.078 1 86.75 90 MET B C 1
ATOM 2955 O O . MET B 1 90 ? 8.656 -18.312 -17.656 1 86.75 90 MET B O 1
ATOM 2959 N N . THR B 1 91 ? 10.078 -20.031 -17.766 1 86.62 91 THR B N 1
ATOM 2960 C CA . THR B 1 91 ? 10.305 -19.891 -19.188 1 86.62 91 THR B CA 1
ATOM 2961 C C . THR B 1 91 ? 9.57 -20.969 -19.969 1 86.62 91 THR B C 1
ATOM 2963 O O . THR B 1 91 ? 9.812 -21.156 -21.172 1 86.62 91 THR B O 1
ATOM 2966 N N . GLY B 1 92 ? 8.773 -21.688 -19.281 1 93.56 92 GLY B N 1
ATOM 2967 C CA . GLY B 1 92 ? 7.949 -22.688 -19.953 1 93.56 92 GLY B CA 1
ATOM 2968 C C . GLY B 1 92 ? 8.531 -24.078 -19.875 1 93.56 92 GLY B C 1
ATOM 2969 O O . GLY B 1 92 ? 9.445 -24.344 -19.078 1 93.56 92 GLY B O 1
ATOM 2970 N N . GLY B 1 93 ? 7.832 -25 -20.594 1 96.25 93 GLY B N 1
ATOM 2971 C CA . GLY B 1 93 ? 8.289 -26.375 -20.703 1 96.25 93 GLY B CA 1
ATOM 2972 C C . GLY B 1 93 ? 7.48 -27.344 -19.844 1 96.25 93 GLY B C 1
ATOM 2973 O O . GLY B 1 93 ? 7.688 -28.562 -19.906 1 96.25 93 GLY B O 1
ATOM 2974 N N . GLY B 1 94 ? 6.543 -26.844 -19.156 1 98.12 94 GLY B N 1
ATOM 2975 C CA . GLY B 1 94 ? 5.836 -27.656 -18.188 1 98.12 94 GLY B CA 1
ATOM 2976 C C . GLY B 1 94 ? 4.793 -28.562 -18.812 1 98.12 94 GLY B C 1
ATOM 2977 O O . GLY B 1 94 ? 4.383 -29.562 -18.219 1 98.12 94 GLY B O 1
ATOM 2978 N N . TYR B 1 95 ? 4.273 -28.172 -19.953 1 98.62 95 TYR B N 1
ATOM 2979 C CA . TYR B 1 95 ? 3.324 -29.016 -20.672 1 98.62 95 TYR B CA 1
ATOM 2980 C C . TYR B 1 95 ? 4.051 -30.094 -21.484 1 98.62 95 TYR B C 1
ATOM 2982 O O . TYR B 1 95 ? 3.963 -30.109 -22.703 1 98.62 95 TYR B O 1
ATOM 2990 N N . ALA B 1 96 ? 4.723 -30.969 -20.797 1 98.75 96 ALA B N 1
ATOM 2991 C CA . ALA B 1 96 ? 5.551 -32 -21.422 1 98.75 96 ALA B CA 1
ATOM 2992 C C . ALA B 1 96 ? 5.773 -33.188 -20.469 1 98.75 96 ALA B C 1
ATOM 2994 O O . ALA B 1 96 ? 5.305 -33.156 -19.328 1 98.75 96 ALA B O 1
ATOM 2995 N N . GLU B 1 97 ? 6.406 -34.188 -21 1 98.81 97 GLU B N 1
ATOM 2996 C CA . GLU B 1 97 ? 6.746 -35.344 -20.172 1 98.81 97 GLU B CA 1
ATOM 2997 C C . GLU B 1 97 ? 7.949 -35.062 -19.281 1 98.81 97 GLU B C 1
ATOM 2999 O O . GLU B 1 97 ? 8.055 -35.594 -18.172 1 98.81 97 GLU B O 1
ATOM 3004 N N . TYR B 1 98 ? 8.883 -34.219 -19.812 1 98.56 98 TYR B N 1
ATOM 3005 C CA . TYR B 1 98 ? 10.094 -33.844 -19.094 1 98.56 98 TYR B CA 1
ATOM 3006 C C . TYR B 1 98 ? 10.391 -32.375 -19.234 1 98.56 98 TYR B C 1
ATOM 3008 O O . TYR B 1 98 ? 10.023 -31.75 -20.234 1 98.56 98 TYR B O 1
ATOM 3016 N N . VAL B 1 99 ? 11.117 -31.828 -18.266 1 98.38 99 VAL B N 1
ATOM 3017 C CA . VAL B 1 99 ? 11.578 -30.438 -18.375 1 98.38 99 VAL B CA 1
ATOM 3018 C C . VAL B 1 99 ? 12.891 -30.281 -17.609 1 98.38 99 VAL B C 1
ATOM 3020 O O . VAL B 1 99 ? 13.078 -30.891 -16.547 1 98.38 99 VAL B O 1
ATOM 3023 N N . ALA B 1 100 ? 13.805 -29.578 -18.156 1 98.25 100 ALA B N 1
ATOM 3024 C CA . ALA B 1 100 ? 15.031 -29.203 -17.453 1 98.25 100 ALA B CA 1
ATOM 3025 C C . ALA B 1 100 ? 14.867 -27.891 -16.719 1 98.25 100 ALA B C 1
ATOM 3027 O O . ALA B 1 100 ? 14.391 -26.906 -17.297 1 98.25 100 ALA B O 1
ATOM 3028 N N . VAL B 1 101 ? 15.211 -27.891 -15.438 1 97.75 101 VAL B N 1
ATOM 3029 C CA . VAL B 1 101 ? 15.109 -26.656 -14.656 1 97.75 101 VAL B CA 1
ATOM 3030 C C . VAL B 1 101 ? 16.328 -26.516 -13.766 1 97.75 101 VAL B C 1
ATOM 3032 O O . VAL B 1 101 ? 17.031 -27.5 -13.484 1 97.75 101 VAL B O 1
ATOM 3035 N N . SER B 1 102 ? 16.562 -25.281 -13.344 1 97.75 102 SER B N 1
ATOM 3036 C CA . SER B 1 102 ? 17.672 -25.031 -12.414 1 97.75 102 SER B CA 1
ATOM 3037 C C . SER B 1 102 ? 17.422 -25.719 -11.078 1 97.75 102 SER B C 1
ATOM 3039 O O . SER B 1 102 ? 16.312 -25.734 -10.57 1 97.75 102 SER B O 1
ATOM 3041 N N . SER B 1 103 ? 18.5 -26.219 -10.5 1 97.81 103 SER B N 1
ATOM 3042 C CA . SER B 1 103 ? 18.375 -26.953 -9.242 1 97.81 103 SER B CA 1
ATOM 3043 C C . SER B 1 103 ? 18.047 -26 -8.086 1 97.81 103 SER B C 1
ATOM 3045 O O . SER B 1 103 ? 17.547 -26.438 -7.051 1 97.81 103 SER B O 1
ATOM 3047 N N . ASP B 1 104 ? 18.281 -24.719 -8.266 1 96 104 ASP B N 1
ATOM 3048 C CA . ASP B 1 104 ? 18.062 -23.75 -7.191 1 96 104 ASP B CA 1
ATOM 3049 C C . ASP B 1 104 ? 16.594 -23.391 -7.051 1 96 104 ASP B C 1
ATOM 3051 O O . ASP B 1 104 ? 16.203 -22.703 -6.109 1 96 104 ASP B O 1
ATOM 3055 N N . GLN B 1 105 ? 15.742 -23.953 -7.891 1 95.44 105 GLN B N 1
ATOM 3056 C CA . GLN B 1 105 ? 14.32 -23.609 -7.832 1 95.44 105 GLN B CA 1
ATOM 3057 C C . GLN B 1 105 ? 13.5 -24.797 -7.324 1 95.44 105 GLN B C 1
ATOM 3059 O O . GLN B 1 105 ? 12.273 -24.703 -7.238 1 95.44 105 GLN B O 1
ATOM 3064 N N . LEU B 1 106 ? 14.156 -25.859 -7.023 1 98.38 106 LEU B N 1
ATOM 3065 C CA . LEU B 1 106 ? 13.461 -27.078 -6.633 1 98.38 106 LEU B CA 1
ATOM 3066 C C . LEU B 1 106 ? 12.891 -26.953 -5.223 1 98.38 106 LEU B C 1
ATOM 3068 O O . LEU B 1 106 ? 13.602 -26.547 -4.297 1 98.38 106 LEU B O 1
ATOM 3072 N N . ILE B 1 107 ? 11.688 -27.281 -5.062 1 98.69 107 ILE B N 1
ATOM 3073 C CA . ILE B 1 107 ? 11.039 -27.391 -3.758 1 98.69 107 ILE B CA 1
ATOM 3074 C C . ILE B 1 107 ? 10.68 -28.844 -3.479 1 98.69 107 ILE B C 1
ATOM 3076 O O . ILE B 1 107 ? 9.859 -29.438 -4.184 1 98.69 107 ILE B O 1
ATOM 3080 N N . PRO B 1 108 ? 11.273 -29.422 -2.502 1 98.62 108 PRO B N 1
ATOM 3081 C CA . PRO B 1 108 ? 10.969 -30.828 -2.213 1 98.62 108 PRO B CA 1
ATOM 3082 C C . PRO B 1 108 ? 9.539 -31.031 -1.734 1 98.62 108 PRO B C 1
ATOM 3084 O O . PRO B 1 108 ? 9 -30.203 -1.007 1 98.62 108 PRO B O 1
ATOM 3087 N N . LEU B 1 109 ? 8.961 -32.125 -2.119 1 98.69 109 LEU B N 1
ATOM 3088 C CA . LEU B 1 109 ? 7.605 -32.438 -1.71 1 98.69 109 LEU B CA 1
ATOM 3089 C C . LEU B 1 109 ? 7.613 -33.5 -0.608 1 98.69 109 LEU B C 1
ATOM 3091 O O . LEU B 1 109 ? 8.328 -34.5 -0.702 1 98.69 109 LEU B O 1
ATOM 3095 N N . PRO B 1 110 ? 6.836 -33.281 0.419 1 98.19 110 PRO B N 1
ATOM 3096 C CA . PRO B 1 110 ? 6.645 -34.375 1.39 1 98.19 110 PRO B CA 1
ATOM 3097 C C . PRO B 1 110 ? 5.902 -35.562 0.802 1 98.19 110 PRO B C 1
ATOM 3099 O O . PRO B 1 110 ? 5.219 -35.438 -0.214 1 98.19 110 PRO B O 1
ATOM 3102 N N . ASP B 1 111 ? 5.961 -36.656 1.45 1 96.19 111 ASP B N 1
ATOM 3103 C CA . ASP B 1 111 ? 5.422 -37.906 0.943 1 96.19 111 ASP B CA 1
ATOM 3104 C C . ASP B 1 111 ? 3.9 -37.844 0.821 1 96.19 111 ASP B C 1
ATOM 3106 O O . ASP B 1 111 ? 3.318 -38.469 -0.072 1 96.19 111 ASP B O 1
ATOM 3110 N N . GLY B 1 112 ? 3.332 -37.062 1.65 1 97.19 112 GLY B N 1
ATOM 3111 C CA . GLY B 1 112 ? 1.879 -37.062 1.694 1 97.19 112 GLY B CA 1
ATOM 3112 C C . GLY B 1 112 ? 1.258 -36.094 0.693 1 97.19 112 GLY B C 1
ATOM 3113 O O . GLY B 1 112 ? 0.033 -36.031 0.573 1 97.19 112 GLY B O 1
ATOM 3114 N N . VAL B 1 113 ? 2.037 -35.438 -0.09 1 98.25 113 VAL B N 1
ATOM 3115 C CA . VAL B 1 113 ? 1.517 -34.469 -1.066 1 98.25 113 VAL B CA 1
ATOM 3116 C C . VAL B 1 113 ? 1.71 -35.031 -2.479 1 98.25 113 VAL B C 1
ATOM 3118 O O . VAL B 1 113 ? 2.838 -35.094 -2.975 1 98.25 113 VAL B O 1
ATOM 3121 N N . SER B 1 114 ? 0.649 -35.406 -3.119 1 98.5 114 SER B N 1
ATOM 3122 C CA . SER B 1 114 ? 0.709 -35.938 -4.484 1 98.5 114 SER B CA 1
ATOM 3123 C C . SER B 1 114 ? 1.114 -34.844 -5.469 1 98.5 114 SER B C 1
ATOM 3125 O O . SER B 1 114 ? 1.073 -33.656 -5.145 1 98.5 114 SER B O 1
ATOM 3127 N N . ALA B 1 115 ? 1.501 -35.219 -6.629 1 98.62 115 ALA B N 1
ATOM 3128 C CA . ALA B 1 115 ? 1.877 -34.281 -7.668 1 98.62 115 ALA B CA 1
ATOM 3129 C C . ALA B 1 115 ? 0.703 -33.375 -8.031 1 98.62 115 ALA B C 1
ATOM 3131 O O . ALA B 1 115 ? 0.869 -32.156 -8.188 1 98.62 115 ALA B O 1
ATOM 3132 N N . ARG B 1 116 ? -0.483 -34 -8.18 1 98.06 116 ARG B N 1
ATOM 3133 C CA . ARG B 1 116 ? -1.653 -33.188 -8.508 1 98.06 116 ARG B CA 1
ATOM 3134 C C . ARG B 1 116 ? -1.952 -32.188 -7.398 1 98.06 116 ARG B C 1
ATOM 3136 O O . ARG B 1 116 ? -2.324 -31.031 -7.676 1 98.06 116 ARG B O 1
ATOM 3143 N N . SER B 1 117 ? -1.81 -32.625 -6.129 1 98.25 117 SER B N 1
ATOM 3144 C CA . SER B 1 117 ? -2.021 -31.719 -5.004 1 98.25 117 SER B CA 1
ATOM 3145 C C . SER B 1 117 ? -0.983 -30.594 -4.992 1 98.25 117 SER B C 1
ATOM 3147 O O . SER B 1 117 ? -1.301 -29.453 -4.672 1 98.25 117 SER B O 1
ATOM 3149 N N . ALA B 1 118 ? 0.224 -30.938 -5.363 1 98.75 118 ALA B N 1
ATOM 3150 C CA . ALA B 1 118 ? 1.316 -29.969 -5.355 1 98.75 118 ALA B CA 1
ATOM 3151 C C . ALA B 1 118 ? 1.046 -28.828 -6.336 1 98.75 118 ALA B C 1
ATOM 3153 O O . ALA B 1 118 ? 1.21 -27.656 -5.992 1 98.75 118 ALA B O 1
ATOM 3154 N N . VAL B 1 119 ? 0.56 -29.125 -7.527 1 98.62 119 VAL B N 1
ATOM 3155 C CA . VAL B 1 119 ? 0.346 -28.078 -8.508 1 98.62 119 VAL B CA 1
ATOM 3156 C C . VAL B 1 119 ? -0.955 -27.328 -8.203 1 98.62 119 VAL B C 1
ATOM 3158 O O . VAL B 1 119 ? -1.13 -26.172 -8.602 1 98.62 119 VAL B O 1
ATOM 3161 N N . ALA B 1 120 ? -1.879 -28 -7.492 1 98 120 ALA B N 1
ATOM 3162 C CA . ALA B 1 120 ? -3.109 -27.344 -7.07 1 98 120 ALA B CA 1
ATOM 3163 C C . ALA B 1 120 ? -2.828 -26.312 -5.98 1 98 120 ALA B C 1
ATOM 3165 O O . ALA B 1 120 ? -3.551 -25.312 -5.852 1 98 120 ALA B O 1
ATOM 3166 N N . LEU B 1 121 ? -1.781 -26.484 -5.168 1 97.44 121 LEU B N 1
ATOM 3167 C CA . LEU B 1 121 ? -1.407 -25.609 -4.066 1 97.44 121 LEU B CA 1
ATOM 3168 C C . LEU B 1 121 ? -0.345 -24.609 -4.504 1 97.44 121 LEU B C 1
ATOM 3170 O O . LEU B 1 121 ? -0.495 -23.406 -4.285 1 97.44 121 LEU B O 1
ATOM 3174 N N . GLY B 1 122 ? 0.755 -25.062 -5.074 1 95.88 122 GLY B N 1
ATOM 3175 C CA . GLY B 1 122 ? 2.066 -24.484 -5.309 1 95.88 122 GLY B CA 1
ATOM 3176 C C . GLY B 1 122 ? 2.021 -22.984 -5.512 1 95.88 122 GLY B C 1
ATOM 3177 O O . GLY B 1 122 ? 2.047 -22.219 -4.547 1 95.88 122 GLY B O 1
ATOM 3178 N N . MET B 1 123 ? 1.996 -22.609 -6.762 1 96.81 123 MET B N 1
ATOM 3179 C CA . MET B 1 123 ? 2.096 -21.203 -7.121 1 96.81 123 MET B CA 1
ATOM 3180 C C . MET B 1 123 ? 0.989 -20.391 -6.453 1 96.81 123 MET B C 1
ATOM 3182 O O . MET B 1 123 ? 1.242 -19.297 -5.918 1 96.81 123 MET B O 1
ATOM 3186 N N . ASN B 1 124 ? -0.228 -20.922 -6.406 1 97.81 124 ASN B N 1
ATOM 3187 C CA . ASN B 1 124 ? -1.383 -20.219 -5.859 1 97.81 124 ASN B CA 1
ATOM 3188 C C . ASN B 1 124 ? -1.215 -19.938 -4.371 1 97.81 124 ASN B C 1
ATOM 3190 O O . ASN B 1 124 ? -1.443 -18.812 -3.914 1 97.81 124 ASN B O 1
ATOM 3194 N N . ALA B 1 125 ? -0.778 -20.922 -3.646 1 98.25 125 ALA B N 1
ATOM 3195 C CA . ALA B 1 125 ? -0.586 -20.766 -2.209 1 98.25 125 ALA B CA 1
ATOM 3196 C C . ALA B 1 125 ? 0.576 -19.812 -1.914 1 98.25 125 ALA B C 1
ATOM 3198 O O . ALA B 1 125 ? 0.521 -19.031 -0.961 1 98.25 125 ALA B O 1
ATOM 3199 N N . LEU B 1 126 ? 1.618 -19.953 -2.719 1 98.19 126 LEU B N 1
ATOM 3200 C CA . LEU B 1 126 ? 2.762 -19.062 -2.566 1 98.19 126 LEU B CA 1
ATOM 3201 C C . LEU B 1 126 ? 2.34 -17.609 -2.73 1 98.19 126 LEU B C 1
ATOM 3203 O O . LEU B 1 126 ? 2.646 -16.766 -1.882 1 98.19 126 LEU B O 1
ATOM 3207 N N . VAL B 1 127 ? 1.595 -17.312 -3.773 1 97.81 127 VAL B N 1
ATOM 3208 C CA . VAL B 1 127 ? 1.139 -15.953 -4.055 1 97.81 127 VAL B CA 1
ATOM 3209 C C . VAL B 1 127 ? 0.242 -15.461 -2.922 1 97.81 127 VAL B C 1
ATOM 3211 O O . VAL B 1 127 ? 0.472 -14.391 -2.361 1 97.81 127 VAL B O 1
ATOM 3214 N N . ALA B 1 128 ? -0.714 -16.25 -2.553 1 98.19 128 ALA B N 1
ATOM 3215 C CA . ALA B 1 128 ? -1.669 -15.859 -1.521 1 98.19 128 ALA B CA 1
ATOM 3216 C C . ALA B 1 128 ? -0.965 -15.609 -0.189 1 98.19 128 ALA B C 1
ATOM 3218 O O . ALA B 1 128 ? -1.204 -14.594 0.465 1 98.19 128 ALA B O 1
ATOM 3219 N N . LYS B 1 129 ? -0.109 -16.531 0.185 1 98.25 129 LYS B N 1
ATOM 3220 C CA . LYS B 1 129 ? 0.553 -16.438 1.482 1 98.25 129 LYS B CA 1
ATOM 3221 C C . LYS B 1 129 ? 1.43 -15.188 1.56 1 98.25 129 LYS B C 1
ATOM 3223 O O . LYS B 1 129 ? 1.331 -14.414 2.512 1 98.25 129 LYS B O 1
ATOM 3228 N N . ILE B 1 130 ? 2.271 -15.023 0.557 1 97.94 130 ILE B N 1
ATOM 3229 C CA . ILE B 1 130 ? 3.201 -13.906 0.59 1 97.94 130 ILE B CA 1
ATOM 3230 C C . ILE B 1 130 ? 2.426 -12.586 0.514 1 97.94 130 ILE B C 1
ATOM 3232 O O . ILE B 1 130 ? 2.748 -11.633 1.218 1 97.94 130 ILE B O 1
ATOM 3236 N N . ALA B 1 131 ? 1.401 -12.539 -0.299 1 97.88 131 ALA B N 1
ATOM 3237 C CA . ALA B 1 131 ? 0.575 -11.336 -0.428 1 97.88 131 ALA B CA 1
ATOM 3238 C C . ALA B 1 131 ? -0.08 -10.977 0.902 1 97.88 131 ALA B C 1
ATOM 3240 O O . ALA B 1 131 ? -0.013 -9.828 1.343 1 97.88 131 ALA B O 1
ATOM 3241 N N . VAL B 1 132 ? -0.688 -11.945 1.552 1 97.5 132 VAL B N 1
ATOM 3242 C CA . VAL B 1 132 ? -1.401 -11.727 2.805 1 97.5 132 VAL B CA 1
ATOM 3243 C C . VAL B 1 132 ? -0.415 -11.312 3.895 1 97.5 132 VAL B C 1
ATOM 3245 O O . VAL B 1 132 ? -0.698 -10.406 4.688 1 97.5 132 VAL B O 1
ATOM 3248 N N . GLU B 1 133 ? 0.711 -11.93 3.904 1 96.19 133 GLU B N 1
ATOM 3249 C CA . GLU B 1 133 ? 1.734 -11.594 4.887 1 96.19 133 GLU B CA 1
ATOM 3250 C C . GLU B 1 133 ? 2.254 -10.172 4.676 1 96.19 133 GLU B C 1
ATOM 3252 O O . GLU B 1 133 ? 2.475 -9.438 5.641 1 96.19 133 GLU B O 1
ATOM 3257 N N . ARG B 1 134 ? 2.439 -9.836 3.443 1 94.94 134 ARG B N 1
ATOM 3258 C CA . ARG B 1 134 ? 2.9 -8.492 3.098 1 94.94 134 ARG B CA 1
ATOM 3259 C C . ARG B 1 134 ? 1.938 -7.434 3.619 1 94.94 134 ARG B C 1
ATOM 3261 O O . ARG B 1 134 ? 2.359 -6.332 3.988 1 94.94 134 ARG B O 1
ATOM 3268 N N . MET B 1 135 ? 0.654 -7.742 3.674 1 96 135 MET B N 1
ATOM 3269 C CA . MET B 1 135 ? -0.366 -6.781 4.082 1 96 135 MET B CA 1
ATOM 3270 C C . MET B 1 135 ? -0.576 -6.812 5.59 1 96 135 MET B C 1
ATOM 3272 O O . MET B 1 135 ? -1.327 -6.004 6.137 1 96 135 MET B O 1
ATOM 3276 N N . GLY B 1 136 ? 0.045 -7.738 6.32 1 91.5 136 GLY B N 1
ATOM 3277 C CA . GLY B 1 136 ? -0.011 -7.805 7.773 1 91.5 136 GLY B CA 1
ATOM 3278 C C . GLY B 1 136 ? -1.357 -8.266 8.297 1 91.5 136 GLY B C 1
ATOM 3279 O O . GLY B 1 136 ? -1.867 -7.723 9.281 1 91.5 136 GLY B O 1
ATOM 3280 N N . SER B 1 137 ? -1.982 -9.133 7.668 1 86.5 137 SER B N 1
ATOM 3281 C CA . SER B 1 137 ? -3.246 -9.672 8.164 1 86.5 137 SER B CA 1
ATOM 3282 C C . SER B 1 137 ? -3.109 -10.18 9.594 1 86.5 137 SER B C 1
ATOM 3284 O O . SER B 1 137 ? -2.123 -10.836 9.93 1 86.5 137 SER B O 1
ATOM 3286 N N . ALA B 1 138 ? -4.062 -9.867 10.398 1 90.69 138 ALA B N 1
ATOM 3287 C CA . ALA B 1 138 ? -4.027 -10.195 11.82 1 90.69 138 ALA B CA 1
ATOM 3288 C C . ALA B 1 138 ? -5.324 -10.867 12.266 1 90.69 138 ALA B C 1
ATOM 3290 O O . ALA B 1 138 ? -6.359 -10.711 11.609 1 90.69 138 ALA B O 1
ATOM 3291 N N . PRO B 1 139 ? -5.137 -11.625 13.352 1 96.69 139 PRO B N 1
ATOM 3292 C CA . PRO B 1 139 ? -6.363 -12.227 13.883 1 96.69 139 PRO B CA 1
ATOM 3293 C C . PRO B 1 139 ? -7.445 -11.195 14.18 1 96.69 139 PRO B C 1
ATOM 3295 O O . PRO B 1 139 ? -7.145 -10.094 14.656 1 96.69 139 PRO B O 1
ATOM 3298 N N . GLY B 1 140 ? -8.648 -11.578 13.852 1 97.62 140 GLY B N 1
ATOM 3299 C CA . GLY B 1 140 ? -9.781 -10.727 14.172 1 97.62 140 GLY B CA 1
ATOM 3300 C C . GLY B 1 140 ? -10.125 -9.75 13.07 1 97.62 140 GLY B C 1
ATOM 3301 O O . GLY B 1 140 ? -11.211 -9.156 13.07 1 97.62 140 GLY B O 1
ATOM 3302 N N . GLU B 1 141 ? -9.305 -9.539 12.055 1 97.75 141 GLU B N 1
ATOM 3303 C CA . GLU B 1 141 ? -9.57 -8.602 10.969 1 97.75 141 GLU B CA 1
ATOM 3304 C C . GLU B 1 141 ? -10.641 -9.148 10.023 1 97.75 141 GLU B C 1
ATOM 3306 O O . GLU B 1 141 ? -10.758 -10.359 9.852 1 97.75 141 GLU B O 1
ATOM 3311 N N . SER B 1 142 ? -11.398 -8.242 9.484 1 97.81 142 SER B N 1
ATOM 3312 C CA . SER B 1 142 ? -12.32 -8.57 8.406 1 97.81 142 SER B CA 1
ATOM 3313 C C . SER B 1 142 ? -11.617 -8.562 7.051 1 97.81 142 SER B C 1
ATOM 3315 O O . SER B 1 142 ? -10.992 -7.566 6.68 1 97.81 142 SER B O 1
ATOM 3317 N N . VAL B 1 143 ? -11.711 -9.711 6.355 1 98.06 143 VAL B N 1
ATOM 3318 C CA . VAL B 1 143 ? -11.031 -9.852 5.07 1 98.06 143 VAL B CA 1
ATOM 3319 C C . VAL B 1 143 ? -12.055 -10.203 3.988 1 98.06 143 VAL B C 1
ATOM 3321 O O . VAL B 1 143 ? -12.922 -11.055 4.195 1 98.06 143 VAL B O 1
ATOM 3324 N N . TYR B 1 144 ? -12.016 -9.492 2.871 1 97 144 TYR B N 1
ATOM 3325 C CA . TYR B 1 144 ? -12.805 -9.82 1.69 1 97 144 TYR B CA 1
ATOM 3326 C C . TYR B 1 144 ? -11.93 -10.43 0.601 1 97 144 TYR B C 1
ATOM 3328 O O . TYR B 1 144 ? -10.891 -9.875 0.247 1 97 144 TYR B O 1
ATOM 3336 N N . VAL B 1 145 ? -12.336 -11.555 0.082 1 97.06 145 VAL B N 1
ATOM 3337 C CA . VAL B 1 145 ? -11.609 -12.195 -1.011 1 97.06 145 VAL B CA 1
ATOM 3338 C C . VAL B 1 145 ? -12.453 -12.156 -2.283 1 97.06 145 VAL B C 1
ATOM 3340 O O . VAL B 1 145 ? -13.469 -12.844 -2.381 1 97.06 145 VAL B O 1
ATOM 3343 N N . ARG B 1 146 ? -11.992 -11.398 -3.232 1 94.31 146 ARG B N 1
ATOM 3344 C CA . ARG B 1 146 ? -12.602 -11.367 -4.562 1 94.31 146 ARG B CA 1
ATOM 3345 C C . ARG B 1 146 ? -11.992 -12.438 -5.465 1 94.31 146 ARG B C 1
ATOM 3347 O O . ARG B 1 146 ? -10.766 -12.586 -5.52 1 94.31 146 ARG B O 1
ATOM 3354 N N . GLY B 1 147 ? -12.867 -13.117 -6.207 1 93.62 147 GLY B N 1
ATOM 3355 C CA . GLY B 1 147 ? -12.375 -14.25 -6.984 1 93.62 147 GLY B CA 1
ATOM 3356 C C . GLY B 1 147 ? -12.008 -15.445 -6.133 1 93.62 147 GLY B C 1
ATOM 3357 O O . GLY B 1 147 ? -11.008 -16.109 -6.387 1 93.62 147 GLY B O 1
ATOM 3358 N N . ALA B 1 148 ? -12.797 -15.781 -5.152 1 95.31 148 ALA B N 1
ATOM 3359 C CA . ALA B 1 148 ? -12.484 -16.75 -4.105 1 95.31 148 ALA B CA 1
ATOM 3360 C C . ALA B 1 148 ? -12.492 -18.172 -4.652 1 95.31 148 ALA B C 1
ATOM 3362 O O . ALA B 1 148 ? -11.938 -19.094 -4.043 1 95.31 148 ALA B O 1
ATOM 3363 N N . GLY B 1 149 ? -13.094 -18.375 -5.762 1 94.31 149 GLY B N 1
ATOM 3364 C CA . GLY B 1 149 ? -13.195 -19.719 -6.309 1 94.31 149 GLY B CA 1
ATOM 3365 C C . GLY B 1 149 ? -12.008 -20.109 -7.168 1 94.31 149 GLY B C 1
ATOM 3366 O O . GLY B 1 149 ? -11.828 -21.281 -7.492 1 94.31 149 GLY B O 1
ATOM 3367 N N . GLY B 1 150 ? -11.227 -19.109 -7.547 1 94.25 150 GLY B N 1
ATOM 3368 C CA . GLY B 1 150 ? -10.031 -19.391 -8.328 1 94.25 150 GLY B CA 1
ATOM 3369 C C . GLY B 1 150 ? -8.891 -19.953 -7.496 1 94.25 150 GLY B C 1
ATOM 3370 O O . GLY B 1 150 ? -9.031 -20.109 -6.281 1 94.25 150 GLY B O 1
ATOM 3371 N N . GLY B 1 151 ? -7.809 -20.297 -8.133 1 95.25 151 GLY B N 1
ATOM 3372 C CA . GLY B 1 151 ? -6.672 -20.922 -7.469 1 95.25 151 GLY B CA 1
ATOM 3373 C C . GLY B 1 151 ? -6.117 -20.078 -6.336 1 95.25 151 GLY B C 1
ATOM 3374 O O . GLY B 1 151 ? -6.051 -20.531 -5.191 1 95.25 151 GLY B O 1
ATOM 3375 N N . ILE B 1 152 ? -5.805 -18.844 -6.621 1 97 152 ILE B N 1
ATOM 3376 C CA . ILE B 1 152 ? -5.238 -17.953 -5.605 1 97 152 ILE B CA 1
ATOM 3377 C C . ILE B 1 152 ? -6.301 -17.625 -4.566 1 97 152 ILE B C 1
ATOM 3379 O O . ILE B 1 152 ? -6.012 -17.562 -3.367 1 97 152 ILE B O 1
ATOM 3383 N N . GLY B 1 153 ? -7.531 -17.406 -5.016 1 96.88 153 GLY B N 1
ATOM 3384 C CA . GLY B 1 153 ? -8.617 -17.047 -4.117 1 96.88 153 GLY B CA 1
ATOM 3385 C C . GLY B 1 153 ? -8.898 -18.109 -3.062 1 96.88 153 GLY B C 1
ATOM 3386 O O . GLY B 1 153 ? -9.039 -17.781 -1.882 1 96.88 153 GLY B O 1
ATOM 3387 N N . ILE B 1 154 ? -8.945 -19.328 -3.475 1 97.5 154 ILE B N 1
ATOM 3388 C CA . ILE B 1 154 ? -9.203 -20.438 -2.564 1 97.5 154 ILE B CA 1
ATOM 3389 C C . ILE B 1 154 ? -8.109 -20.5 -1.502 1 97.5 154 ILE B C 1
ATOM 3391 O O . ILE B 1 154 ? -8.391 -20.734 -0.325 1 97.5 154 ILE B O 1
ATOM 3395 N N . MET B 1 155 ? -6.883 -20.281 -1.933 1 98.19 155 MET B N 1
ATOM 3396 C CA . MET B 1 155 ? -5.766 -20.281 -0.991 1 98.19 155 MET B CA 1
ATOM 3397 C C . MET B 1 155 ? -5.844 -19.094 -0.042 1 98.19 155 MET B C 1
ATOM 3399 O O . MET B 1 155 ? -5.57 -19.234 1.151 1 98.19 155 MET B O 1
ATOM 3403 N N . ALA B 1 156 ? -6.227 -17.953 -0.544 1 98 156 ALA B N 1
ATOM 3404 C CA . ALA B 1 156 ? -6.363 -16.75 0.284 1 98 156 ALA B CA 1
ATOM 3405 C C . ALA B 1 156 ? -7.406 -16.953 1.376 1 98 156 ALA B C 1
ATOM 3407 O O . ALA B 1 156 ? -7.199 -16.562 2.525 1 98 156 ALA B O 1
ATOM 3408 N N . VAL B 1 157 ? -8.547 -17.578 1.02 1 98.12 157 VAL B N 1
ATOM 3409 C CA . VAL B 1 157 ? -9.594 -17.875 1.991 1 98.12 157 VAL B CA 1
ATOM 3410 C C . VAL B 1 157 ? -9.031 -18.734 3.123 1 98.12 157 VAL B C 1
ATOM 3412 O O . VAL B 1 157 ? -9.18 -18.391 4.301 1 98.12 157 VAL B O 1
ATOM 3415 N N . GLN B 1 158 ? -8.367 -19.75 2.76 1 98.38 158 GLN B N 1
ATOM 3416 C CA . GLN B 1 158 ? -7.848 -20.688 3.754 1 98.38 158 GLN B CA 1
ATOM 3417 C C . GLN B 1 158 ? -6.777 -20.031 4.617 1 98.38 158 GLN B C 1
ATOM 3419 O O . GLN B 1 158 ? -6.781 -20.172 5.844 1 98.38 158 GLN B O 1
ATOM 3424 N N . ILE B 1 159 ? -5.859 -19.312 3.996 1 98.06 159 ILE B N 1
ATOM 3425 C CA . ILE B 1 159 ? -4.723 -18.719 4.691 1 98.06 159 ILE B CA 1
ATOM 3426 C C . ILE B 1 159 ? -5.215 -17.641 5.648 1 98.06 159 ILE B C 1
ATOM 3428 O O . ILE B 1 159 ? -4.781 -17.578 6.801 1 98.06 159 ILE B O 1
ATOM 3432 N N . CYS B 1 160 ? -6.125 -16.766 5.195 1 98.12 160 CYS B N 1
ATOM 3433 C CA . CYS B 1 160 ? -6.672 -15.719 6.059 1 98.12 160 CYS B CA 1
ATOM 3434 C C . CYS B 1 160 ? -7.441 -16.328 7.223 1 98.12 160 CYS B C 1
ATOM 3436 O O . CYS B 1 160 ? -7.332 -15.852 8.359 1 98.12 160 CYS B O 1
ATOM 3438 N N . ASN B 1 161 ? -8.219 -17.359 6.926 1 98 161 ASN B N 1
ATOM 3439 C CA . ASN B 1 161 ? -8.922 -18.062 7.996 1 98 161 ASN B CA 1
ATOM 3440 C C . ASN B 1 161 ? -7.961 -18.641 9.023 1 98 161 ASN B C 1
ATOM 3442 O O . ASN B 1 161 ? -8.164 -18.5 10.227 1 98 161 ASN B O 1
ATOM 3446 N N . ALA B 1 162 ? -6.945 -19.297 8.578 1 97.06 162 ALA B N 1
ATOM 3447 C CA . ALA B 1 162 ? -5.957 -19.906 9.453 1 97.06 162 ALA B CA 1
ATOM 3448 C C . ALA B 1 162 ? -5.277 -18.859 10.336 1 97.06 162 ALA B C 1
ATOM 3450 O O . ALA B 1 162 ? -4.828 -19.172 11.438 1 97.06 162 ALA B O 1
ATOM 3451 N N . ARG B 1 163 ? -5.227 -17.656 9.875 1 96.81 163 ARG B N 1
ATOM 3452 C CA . ARG B 1 163 ? -4.602 -16.562 10.609 1 96.81 163 ARG B CA 1
ATOM 3453 C C . ARG B 1 163 ? -5.586 -15.938 11.586 1 96.81 163 ARG B C 1
ATOM 3455 O O . ARG B 1 163 ? -5.254 -14.961 12.266 1 96.81 163 ARG B O 1
ATOM 3462 N N . GLY B 1 164 ? -6.785 -16.422 11.578 1 97.62 164 GLY B N 1
ATOM 3463 C CA . GLY B 1 164 ? -7.77 -15.984 12.547 1 97.62 164 GLY B CA 1
ATOM 3464 C C . GLY B 1 164 ? -8.625 -14.828 12.055 1 97.62 164 GLY B C 1
ATOM 3465 O O . GLY B 1 164 ? -9.281 -14.156 12.844 1 97.62 164 GLY B O 1
ATOM 3466 N N . ALA B 1 165 ? -8.633 -14.539 10.766 1 97.88 165 ALA B N 1
ATOM 3467 C CA . ALA B 1 165 ? -9.438 -13.453 10.195 1 97.88 165 ALA B CA 1
ATOM 3468 C C . ALA B 1 165 ? -10.867 -13.914 9.938 1 97.88 165 ALA B C 1
ATOM 3470 O O . ALA B 1 165 ? -11.141 -15.117 9.852 1 97.88 165 ALA B O 1
ATOM 3471 N N . HIS B 1 166 ? -11.781 -12.969 9.875 1 97.62 166 HIS B N 1
ATOM 3472 C CA . HIS B 1 166 ? -13.148 -13.195 9.406 1 97.62 166 HIS B CA 1
ATOM 3473 C C . HIS B 1 166 ? -13.258 -12.969 7.906 1 97.62 166 HIS B C 1
ATOM 3475 O O . HIS B 1 166 ? -13.234 -11.828 7.438 1 97.62 166 HIS B O 1
ATOM 3481 N N . VAL B 1 167 ? -13.445 -14.055 7.184 1 97.94 167 VAL B N 1
ATOM 3482 C CA . VAL B 1 167 ? -13.305 -13.992 5.734 1 97.94 167 VAL B CA 1
ATOM 3483 C C . VAL B 1 167 ? -14.68 -13.938 5.082 1 97.94 167 VAL B C 1
ATOM 3485 O O . VAL B 1 167 ? -15.547 -14.766 5.375 1 97.94 167 VAL B O 1
ATOM 3488 N N . THR B 1 168 ? -14.914 -12.969 4.262 1 96.75 168 THR B N 1
ATOM 3489 C CA . THR B 1 168 ? -16.047 -12.867 3.354 1 96.75 168 THR B CA 1
ATOM 3490 C C . THR B 1 168 ? -15.625 -13.156 1.918 1 96.75 168 THR B C 1
ATOM 3492 O O . THR B 1 168 ? -14.617 -12.625 1.446 1 96.75 168 THR B O 1
ATOM 3495 N N . ALA B 1 169 ? -16.297 -14.039 1.27 1 94.94 169 ALA B N 1
ATOM 3496 C CA . ALA B 1 169 ? -16.016 -14.398 -0.117 1 94.94 169 ALA B CA 1
ATOM 3497 C C . ALA B 1 169 ? -17.234 -14.18 -1.005 1 94.94 169 ALA B C 1
ATOM 3499 O O . ALA B 1 169 ? -18.375 -14.273 -0.539 1 94.94 169 ALA B O 1
ATOM 3500 N N . THR B 1 170 ? -16.922 -13.875 -2.25 1 86.5 170 THR B N 1
ATOM 3501 C CA . THR B 1 170 ? -17.984 -13.773 -3.234 1 86.5 170 THR B CA 1
ATOM 3502 C C . THR B 1 170 ? -18.016 -15.008 -4.129 1 86.5 170 THR B C 1
ATOM 3504 O O . THR B 1 170 ? -16.969 -15.555 -4.473 1 86.5 170 THR B O 1
ATOM 3507 N N . THR B 1 171 ? -19.25 -15.43 -4.438 1 85.5 171 THR B N 1
ATOM 3508 C CA . THR B 1 171 ? -19.406 -16.625 -5.254 1 85.5 171 THR B CA 1
ATOM 3509 C C . THR B 1 171 ? -20.422 -16.391 -6.371 1 85.5 171 THR B C 1
ATOM 3511 O O . THR B 1 171 ? -21.125 -15.375 -6.375 1 85.5 171 THR B O 1
ATOM 3514 N N . SER B 1 172 ? -20.359 -17.25 -7.309 1 84.06 172 SER B N 1
ATOM 3515 C CA . SER B 1 172 ? -21.281 -17.156 -8.43 1 84.06 172 SER B CA 1
ATOM 3516 C C . SER B 1 172 ? -22.391 -18.203 -8.312 1 84.06 172 SER B C 1
ATOM 3518 O O . SER B 1 172 ? -23.281 -18.266 -9.172 1 84.06 172 SER B O 1
ATOM 3520 N N . SER B 1 173 ? -22.359 -19.109 -7.344 1 86.44 173 SER B N 1
ATOM 3521 C CA . SER B 1 173 ? -23.391 -20.125 -7.156 1 86.44 173 SER B CA 1
ATOM 3522 C C . SER B 1 173 ? -23.422 -20.609 -5.711 1 86.44 173 SER B C 1
ATOM 3524 O O . SER B 1 173 ? -22.438 -20.484 -4.98 1 86.44 173 SER B O 1
ATOM 3526 N N . ALA B 1 174 ? -24.531 -21.172 -5.391 1 87.5 174 ALA B N 1
ATOM 3527 C CA . ALA B 1 174 ? -24.703 -21.688 -4.035 1 87.5 174 ALA B CA 1
ATOM 3528 C C . ALA B 1 174 ? -23.734 -22.828 -3.754 1 87.5 174 ALA B C 1
ATOM 3530 O O . ALA B 1 174 ? -23.172 -22.922 -2.656 1 87.5 174 ALA B O 1
ATOM 3531 N N . LEU B 1 175 ? -23.578 -23.625 -4.727 1 91 175 LEU B N 1
ATOM 3532 C CA . LEU B 1 175 ? -22.672 -24.766 -4.559 1 91 175 LEU B CA 1
ATOM 3533 C C . LEU B 1 175 ? -21.25 -24.297 -4.293 1 91 175 LEU B C 1
ATOM 3535 O O . LEU B 1 175 ? -20.578 -24.812 -3.389 1 91 175 LEU B O 1
ATOM 3539 N N . ARG B 1 176 ? -20.781 -23.391 -5.02 1 92.69 176 ARG B N 1
ATOM 3540 C CA . ARG B 1 176 ? -19.453 -22.828 -4.809 1 92.69 176 ARG B CA 1
ATOM 3541 C C . ARG B 1 176 ? -19.344 -22.172 -3.438 1 92.69 176 ARG B C 1
ATOM 3543 O O . ARG B 1 176 ? -18.312 -22.234 -2.785 1 92.69 176 ARG B O 1
ATOM 3550 N N . GLY B 1 177 ? -20.469 -21.578 -3.066 1 93.94 177 GLY B N 1
ATOM 3551 C CA . GLY B 1 177 ? -20.516 -20.953 -1.752 1 93.94 177 GLY B CA 1
ATOM 3552 C C . GLY B 1 177 ? -20.328 -21.938 -0.618 1 93.94 177 GLY B C 1
ATOM 3553 O O . GLY B 1 177 ? -19.609 -21.672 0.344 1 93.94 177 GLY B O 1
ATOM 3554 N N . GLU B 1 178 ? -21 -23.031 -0.724 1 95.88 178 GLU B N 1
ATOM 3555 C CA . GLU B 1 178 ? -20.875 -24.078 0.283 1 95.88 178 GLU B CA 1
ATOM 3556 C C . GLU B 1 178 ? -19.438 -24.578 0.369 1 95.88 178 GLU B C 1
ATOM 3558 O O . GLU B 1 178 ? -18.906 -24.812 1.464 1 95.88 178 GLU B O 1
ATOM 3563 N N . ARG B 1 179 ? -18.844 -24.688 -0.756 1 96.5 179 ARG B N 1
ATOM 3564 C CA . ARG B 1 179 ? -17.469 -25.141 -0.78 1 96.5 179 ARG B CA 1
ATOM 3565 C C . ARG B 1 179 ? -16.531 -24.125 -0.139 1 96.5 179 ARG B C 1
ATOM 3567 O O . ARG B 1 179 ? -15.602 -24.484 0.58 1 96.5 179 ARG B O 1
ATOM 3574 N N . LEU B 1 180 ? -16.781 -22.906 -0.387 1 97.5 180 LEU B N 1
ATOM 3575 C CA . LEU B 1 180 ? -15.961 -21.844 0.186 1 97.5 180 LEU B CA 1
ATOM 3576 C C . LEU B 1 180 ? -16.125 -21.797 1.702 1 97.5 180 LEU B C 1
ATOM 3578 O O . LEU B 1 180 ? -15.148 -21.562 2.424 1 97.5 180 LEU B O 1
ATOM 3582 N N . ARG B 1 181 ? -17.344 -22 2.211 1 97.5 181 ARG B N 1
ATOM 3583 C CA . ARG B 1 181 ? -17.562 -22.062 3.652 1 97.5 181 ARG B CA 1
ATOM 3584 C C . ARG B 1 181 ? -16.75 -23.203 4.273 1 97.5 181 ARG B C 1
ATOM 3586 O O . ARG B 1 181 ? -16.141 -23.031 5.324 1 97.5 181 ARG B O 1
ATOM 3593 N N . ALA B 1 182 ? -16.75 -24.281 3.564 1 97.44 182 ALA B N 1
ATOM 3594 C CA . ALA B 1 182 ? -16.016 -25.438 4.051 1 97.44 182 ALA B CA 1
ATOM 3595 C C . ALA B 1 182 ? -14.516 -25.156 4.102 1 97.44 182 ALA B C 1
ATOM 3597 O O . ALA B 1 182 ? -13.789 -25.766 4.887 1 97.44 182 ALA B O 1
ATOM 3598 N N . LEU B 1 183 ? -14.102 -24.219 3.295 1 97.69 183 LEU B N 1
ATOM 3599 C CA . LEU B 1 183 ? -12.68 -23.891 3.221 1 97.69 183 LEU B CA 1
ATOM 3600 C C . LEU B 1 183 ? -12.336 -22.75 4.18 1 97.69 183 LEU B C 1
ATOM 3602 O O . LEU B 1 183 ? -11.164 -22.359 4.305 1 97.69 183 LEU B O 1
ATOM 3606 N N . GLY B 1 184 ? -13.352 -22.141 4.789 1 97.69 184 GLY B N 1
ATOM 3607 C CA . GLY B 1 184 ? -13.023 -21.188 5.848 1 97.69 184 GLY B CA 1
ATOM 3608 C C . GLY B 1 184 ? -13.688 -19.844 5.664 1 97.69 184 GLY B C 1
ATOM 3609 O O . GLY B 1 184 ? -13.516 -18.938 6.492 1 97.69 184 GLY B O 1
ATOM 3610 N N . ALA B 1 185 ? -14.422 -19.656 4.605 1 97.5 185 ALA B N 1
ATOM 3611 C CA . ALA B 1 185 ? -15.148 -18.391 4.445 1 97.5 185 ALA B CA 1
ATOM 3612 C C . ALA B 1 185 ? -16.312 -18.312 5.43 1 97.5 185 ALA B C 1
ATOM 3614 O O . ALA B 1 185 ? -17.25 -19.094 5.359 1 97.5 185 ALA B O 1
ATOM 3615 N N . GLU B 1 186 ? -16.25 -17.359 6.23 1 95.75 186 GLU B N 1
ATOM 3616 C CA . GLU B 1 186 ? -17.297 -17.172 7.223 1 95.75 186 GLU B CA 1
ATOM 3617 C C . GLU B 1 186 ? -18.578 -16.641 6.574 1 95.75 186 GLU B C 1
ATOM 3619 O O . GLU B 1 186 ? -19.672 -17.109 6.891 1 95.75 186 GLU B O 1
ATOM 3624 N N . HIS B 1 187 ? -18.406 -15.672 5.723 1 93.56 187 HIS B N 1
ATOM 3625 C CA . HIS B 1 187 ? -19.516 -15.086 4.988 1 93.56 187 HIS B CA 1
ATOM 3626 C C . HIS B 1 187 ? -19.344 -15.258 3.484 1 93.56 187 HIS B C 1
ATOM 3628 O O . HIS B 1 187 ? -18.234 -15.086 2.963 1 93.56 187 HIS B O 1
ATOM 3634 N N . VAL B 1 188 ? -20.422 -15.68 2.82 1 93 188 VAL B N 1
ATOM 3635 C CA . VAL B 1 188 ? -20.391 -15.852 1.371 1 93 188 VAL B CA 1
ATOM 3636 C C . VAL B 1 188 ? -21.5 -15.023 0.728 1 93 188 VAL B C 1
ATOM 3638 O O . VAL B 1 188 ? -22.672 -15.156 1.083 1 93 188 VAL B O 1
ATOM 3641 N N . VAL B 1 189 ? -21.031 -14.148 -0.154 1 86.06 189 VAL B N 1
ATOM 3642 C CA . VAL B 1 189 ? -21.969 -13.266 -0.845 1 86.06 189 VAL B CA 1
ATOM 3643 C C . VAL B 1 189 ? -22.141 -13.727 -2.289 1 86.06 189 VAL B C 1
ATOM 3645 O O . VAL B 1 189 ? -21.156 -13.977 -2.994 1 86.06 189 VAL B O 1
ATOM 3648 N N . ASP B 1 190 ? -23.344 -13.844 -2.689 1 80.25 190 ASP B N 1
ATOM 3649 C CA . ASP B 1 190 ? -23.641 -14.203 -4.07 1 80.25 190 ASP B CA 1
ATOM 3650 C C . ASP B 1 190 ? -23.641 -12.969 -4.973 1 80.25 190 ASP B C 1
ATOM 3652 O O . ASP B 1 190 ? -24.453 -12.062 -4.797 1 80.25 190 ASP B O 1
ATOM 3656 N N . ARG B 1 191 ? -22.812 -12.898 -5.938 1 73.69 191 ARG B N 1
ATOM 3657 C CA . ARG B 1 191 ? -22.625 -11.727 -6.777 1 73.69 191 ARG B CA 1
ATOM 3658 C C . ARG B 1 191 ? -23.859 -11.438 -7.617 1 73.69 191 ARG B C 1
ATOM 3660 O O . ARG B 1 191 ? -24.031 -10.32 -8.125 1 73.69 191 ARG B O 1
ATOM 3667 N N . HIS B 1 192 ? -24.672 -12.43 -7.977 1 66.94 192 HIS B N 1
ATOM 3668 C CA . HIS B 1 192 ? -25.859 -12.25 -8.797 1 66.94 192 HIS B CA 1
ATOM 3669 C C . HIS B 1 192 ? -27.062 -11.859 -7.941 1 66.94 192 HIS B C 1
ATOM 3671 O O . HIS B 1 192 ? -28.125 -11.508 -8.469 1 66.94 192 HIS B O 1
ATOM 3677 N N . ALA B 1 193 ? -26.984 -12.102 -6.734 1 56.41 193 ALA B N 1
ATOM 3678 C CA . ALA B 1 193 ? -28.125 -11.789 -5.891 1 56.41 193 ALA B CA 1
ATOM 3679 C C . ALA B 1 193 ? -28.359 -10.281 -5.805 1 56.41 193 ALA B C 1
ATOM 3681 O O . ALA B 1 193 ? -27.406 -9.516 -5.613 1 56.41 193 ALA B O 1
ATOM 3682 N N . SER B 1 194 ? -29.172 -9.742 -6.691 1 52.47 194 SER B N 1
ATOM 3683 C CA . SER B 1 194 ? -29.562 -8.352 -6.867 1 52.47 194 SER B CA 1
ATOM 3684 C C . SER B 1 194 ? -29.375 -7.551 -5.582 1 52.47 194 SER B C 1
ATOM 3686 O O . SER B 1 194 ? -29.344 -6.32 -5.609 1 52.47 194 SER B O 1
ATOM 3688 N N . GLY B 1 195 ? -29.719 -7.996 -4.422 1 47.62 195 GLY B N 1
ATOM 3689 C CA . GLY B 1 195 ? -30.172 -7.23 -3.271 1 47.62 195 GLY B CA 1
ATOM 3690 C C . GLY B 1 195 ? -29.031 -6.609 -2.479 1 47.62 195 GLY B C 1
ATOM 3691 O O . GLY B 1 195 ? -28.594 -5.5 -2.777 1 47.62 195 GLY B O 1
ATOM 3692 N N . GLU B 1 196 ? -28.578 -7.18 -1.355 1 50.75 196 GLU B N 1
ATOM 3693 C CA . GLU B 1 196 ? -28.031 -6.594 -0.136 1 50.75 196 GLU B CA 1
ATOM 3694 C C . GLU B 1 196 ? -26.562 -6.203 -0.321 1 50.75 196 GLU B C 1
ATOM 3696 O O . GLU B 1 196 ? -25.719 -7.055 -0.599 1 50.75 196 GLU B O 1
ATOM 3701 N N . SER B 1 197 ? -26.391 -5.066 -0.788 1 57.19 197 SER B N 1
ATOM 3702 C CA . SER B 1 197 ? -25.062 -4.453 -0.801 1 57.19 197 SER B CA 1
ATOM 3703 C C . SER B 1 197 ? -24.312 -4.719 0.503 1 57.19 197 SER B C 1
ATOM 3705 O O . SER B 1 197 ? -24.859 -4.508 1.589 1 57.19 197 SER B O 1
ATOM 3707 N N . ASP B 1 198 ? -23.422 -5.707 0.403 1 64.75 198 ASP B N 1
ATOM 3708 C CA . ASP B 1 198 ? -22.562 -5.875 1.577 1 64.75 198 ASP B CA 1
ATOM 3709 C C . ASP B 1 198 ? -22.094 -4.523 2.113 1 64.75 198 ASP B C 1
ATOM 3711 O O . ASP B 1 198 ? -21.359 -3.807 1.44 1 64.75 198 ASP B O 1
ATOM 3715 N N . SER B 1 199 ? -22.797 -4 3.027 1 76.75 199 SER B N 1
ATOM 3716 C CA . SER B 1 199 ? -22.484 -2.707 3.631 1 76.75 199 SER B CA 1
ATOM 3717 C C . SER B 1 199 ? -21.297 -2.811 4.574 1 76.75 199 SER B C 1
ATOM 3719 O O . SER B 1 199 ? -20.922 -1.836 5.234 1 76.75 199 SER B O 1
ATOM 3721 N N . ARG B 1 200 ? -20.672 -3.936 4.508 1 87.12 200 ARG B N 1
ATOM 3722 C CA . ARG B 1 200 ? -19.531 -4.125 5.398 1 87.12 200 ARG B CA 1
ATOM 3723 C C . ARG B 1 200 ? -18.297 -3.414 4.863 1 87.12 200 ARG B C 1
ATOM 3725 O O . ARG B 1 200 ? -18.172 -3.215 3.656 1 87.12 200 ARG B O 1
ATOM 3732 N N . SER B 1 201 ? -17.469 -3.068 5.75 1 95.44 201 SER B N 1
ATOM 3733 C CA . SER B 1 201 ? -16.125 -2.561 5.449 1 95.44 201 SER B CA 1
ATOM 3734 C C . SER B 1 201 ? -15.055 -3.551 5.887 1 95.44 201 SER B C 1
ATOM 3736 O O . SER B 1 201 ? -15.297 -4.395 6.75 1 95.44 201 SER B O 1
ATOM 3738 N N . TYR B 1 202 ? -14.008 -3.48 5.242 1 97.31 202 TYR B N 1
ATOM 3739 C CA . TYR B 1 202 ? -13.008 -4.527 5.434 1 97.31 202 TYR B CA 1
ATOM 3740 C C . TYR B 1 202 ? -11.648 -3.926 5.781 1 97.31 202 TYR B C 1
ATOM 3742 O O . TYR B 1 202 ? -11.297 -2.85 5.293 1 97.31 202 TYR B O 1
ATOM 3750 N N . ASP B 1 203 ? -10.891 -4.672 6.609 1 98.31 203 ASP B N 1
ATOM 3751 C CA . ASP B 1 203 ? -9.516 -4.309 6.91 1 98.31 203 ASP B CA 1
ATOM 3752 C C . ASP B 1 203 ? -8.594 -4.633 5.738 1 98.31 203 ASP B C 1
ATOM 3754 O O . ASP B 1 203 ? -7.617 -3.922 5.488 1 98.31 203 ASP B O 1
ATOM 3758 N N . LEU B 1 204 ? -8.914 -5.723 5.074 1 98.5 204 LEU B N 1
ATOM 3759 C CA . LEU B 1 204 ? -8.102 -6.223 3.975 1 98.5 204 LEU B CA 1
ATOM 3760 C C . LEU B 1 204 ? -8.977 -6.789 2.863 1 98.5 204 LEU B C 1
ATOM 3762 O O . LEU B 1 204 ? -9.945 -7.504 3.133 1 98.5 204 LEU B O 1
ATOM 3766 N N . ILE B 1 205 ? -8.695 -6.406 1.647 1 98.06 205 ILE B N 1
ATOM 3767 C CA . ILE B 1 205 ? -9.305 -7.012 0.469 1 98.06 205 ILE B CA 1
ATOM 3768 C C . ILE B 1 205 ? -8.227 -7.676 -0.384 1 98.06 205 ILE B C 1
ATOM 3770 O O . ILE B 1 205 ? -7.25 -7.031 -0.775 1 98.06 205 ILE B O 1
ATOM 3774 N N . VAL B 1 206 ? -8.32 -8.938 -0.598 1 98 206 VAL B N 1
ATOM 3775 C CA . VAL B 1 206 ? -7.488 -9.703 -1.522 1 98 206 VAL B CA 1
ATOM 3776 C C . VAL B 1 206 ? -8.227 -9.898 -2.844 1 98 206 VAL B C 1
ATOM 3778 O O . VAL B 1 206 ? -9.297 -10.508 -2.881 1 98 206 VAL B O 1
ATOM 3781 N N . ASP B 1 207 ? -7.629 -9.414 -3.898 1 97.06 207 ASP B N 1
ATOM 3782 C CA . ASP B 1 207 ? -8.336 -9.359 -5.172 1 97.06 207 ASP B CA 1
ATOM 3783 C C . ASP B 1 207 ? -7.543 -10.062 -6.273 1 97.06 207 ASP B C 1
ATOM 3785 O O . ASP B 1 207 ? -6.414 -9.672 -6.578 1 97.06 207 ASP B O 1
ATOM 3789 N N . THR B 1 208 ? -8.133 -11.055 -6.867 1 95.31 208 THR B N 1
ATOM 3790 C CA . THR B 1 208 ? -7.492 -11.75 -7.98 1 95.31 208 THR B CA 1
ATOM 3791 C C . THR B 1 208 ? -8.172 -11.398 -9.305 1 95.31 208 THR B C 1
ATOM 3793 O O . THR B 1 208 ? -7.828 -11.945 -10.352 1 95.31 208 THR B O 1
ATOM 3796 N N . VAL B 1 209 ? -9.055 -10.438 -9.305 1 92.69 209 VAL B N 1
ATOM 3797 C CA . VAL B 1 209 ? -9.93 -10.188 -10.453 1 92.69 209 VAL B CA 1
ATOM 3798 C C . VAL B 1 209 ? -9.539 -8.859 -11.109 1 92.69 209 VAL B C 1
ATOM 3800 O O . VAL B 1 209 ? -9.273 -8.812 -12.312 1 92.69 209 VAL B O 1
ATOM 3803 N N . ALA B 1 210 ? -9.422 -7.766 -10.273 1 93.81 210 ALA B N 1
ATOM 3804 C CA . ALA B 1 210 ? -9.266 -6.387 -10.734 1 93.81 210 ALA B CA 1
ATOM 3805 C C . ALA B 1 210 ? -10.484 -5.934 -11.531 1 93.81 210 ALA B C 1
ATOM 3807 O O . ALA B 1 210 ? -11.609 -5.949 -11.023 1 93.81 210 ALA B O 1
ATOM 3808 N N . GLY B 1 211 ? -10.266 -5.383 -12.766 1 92.56 211 GLY B N 1
ATOM 3809 C CA . GLY B 1 211 ? -11.375 -5.016 -13.633 1 92.56 211 GLY B CA 1
ATOM 3810 C C . GLY B 1 211 ? -11.953 -3.646 -13.32 1 92.56 211 GLY B C 1
ATOM 3811 O O . GLY B 1 211 ? -11.477 -2.965 -12.406 1 92.56 211 GLY B O 1
ATOM 3812 N N . PRO B 1 212 ? -12.984 -3.268 -14.016 1 92.56 212 PRO B N 1
ATOM 3813 C CA . PRO B 1 212 ? -13.539 -1.914 -13.93 1 92.56 212 PRO B CA 1
ATOM 3814 C C . PRO B 1 212 ? -14.188 -1.621 -12.578 1 92.56 212 PRO B C 1
ATOM 3816 O O . PRO B 1 212 ? -14.305 -0.458 -12.188 1 92.56 212 PRO B O 1
ATOM 3819 N N . GLN B 1 213 ? -14.602 -2.641 -11.852 1 91.06 213 GLN B N 1
ATOM 3820 C CA . GLN B 1 213 ? -15.305 -2.434 -10.594 1 91.06 213 GLN B CA 1
ATOM 3821 C C . GLN B 1 213 ? -14.32 -2.32 -9.43 1 91.06 213 GLN B C 1
ATOM 3823 O O . GLN B 1 213 ? -14.727 -2.141 -8.281 1 91.06 213 GLN B O 1
ATOM 3828 N N . LEU B 1 214 ? -13.078 -2.412 -9.68 1 93.75 214 LEU B N 1
ATOM 3829 C CA . LEU B 1 214 ? -12.039 -2.434 -8.656 1 93.75 214 LEU B CA 1
ATOM 3830 C C . LEU B 1 214 ? -12.211 -1.269 -7.688 1 93.75 214 LEU B C 1
ATOM 3832 O O . LEU B 1 214 ? -12.141 -1.453 -6.469 1 93.75 214 LEU B O 1
ATOM 3836 N N . GLY B 1 215 ? -12.516 -0.055 -8.172 1 92.56 215 GLY B N 1
ATOM 3837 C CA . GLY B 1 215 ? -12.656 1.137 -7.355 1 92.56 215 GLY B CA 1
ATOM 3838 C C . GLY B 1 215 ? -13.766 1.029 -6.328 1 92.56 215 GLY B C 1
ATOM 3839 O O . GLY B 1 215 ? -13.641 1.547 -5.215 1 92.56 215 GLY B O 1
ATOM 3840 N N . SER B 1 216 ? -14.859 0.365 -6.691 1 91.38 216 SER B N 1
ATOM 3841 C CA . SER B 1 216 ? -15.984 0.22 -5.77 1 91.38 216 SER B CA 1
ATOM 3842 C C . SER B 1 216 ? -15.602 -0.628 -4.562 1 91.38 216 SER B C 1
ATOM 3844 O O . SER B 1 216 ? -16.156 -0.453 -3.475 1 91.38 216 SER B O 1
ATOM 3846 N N . TYR B 1 217 ? -14.664 -1.535 -4.715 1 93 217 TYR B N 1
ATOM 3847 C CA . TYR B 1 217 ? -14.195 -2.352 -3.598 1 93 217 TYR B CA 1
ATOM 3848 C C . TYR B 1 217 ? -13.219 -1.572 -2.725 1 93 217 TYR B C 1
ATOM 3850 O O . TYR B 1 217 ? -13.188 -1.756 -1.505 1 93 217 TYR B O 1
ATOM 3858 N N . VAL B 1 218 ? -12.461 -0.688 -3.324 1 94.12 218 VAL B N 1
ATOM 3859 C CA . VAL B 1 218 ? -11.562 0.169 -2.553 1 94.12 218 VAL B CA 1
ATOM 3860 C C . VAL B 1 218 ? -12.375 1.021 -1.579 1 94.12 218 VAL B C 1
ATOM 3862 O O . VAL B 1 218 ? -11.961 1.233 -0.437 1 94.12 218 VAL B O 1
ATOM 3865 N N . ALA B 1 219 ? -13.508 1.448 -2.027 1 92.69 219 ALA B N 1
ATOM 3866 C CA . ALA B 1 219 ? -14.383 2.297 -1.22 1 92.69 219 ALA B CA 1
ATOM 3867 C C . ALA B 1 219 ? -14.922 1.534 -0.014 1 92.69 219 ALA B C 1
ATOM 3869 O O . ALA B 1 219 ? -15.469 2.137 0.916 1 92.69 219 ALA B O 1
ATOM 3870 N N . LYS B 1 220 ? -14.758 0.209 0.038 1 94.5 220 LYS B N 1
ATOM 3871 C CA . LYS B 1 220 ? -15.258 -0.624 1.129 1 94.5 220 LYS B CA 1
ATOM 3872 C C . LYS B 1 220 ? -14.188 -0.822 2.201 1 94.5 220 LYS B C 1
ATOM 3874 O O . LYS B 1 220 ? -14.43 -1.496 3.205 1 94.5 220 LYS B O 1
ATOM 3879 N N . LEU B 1 221 ? -13.055 -0.254 2.021 1 96.94 221 LEU B N 1
ATOM 3880 C CA . LEU B 1 221 ? -11.984 -0.394 3.002 1 96.94 221 LEU B CA 1
ATOM 3881 C C . LEU B 1 221 ? -12.273 0.438 4.246 1 96.94 221 LEU B C 1
ATOM 3883 O O . LEU B 1 221 ? -12.766 1.563 4.145 1 96.94 221 LEU B O 1
ATOM 3887 N N . LYS B 1 222 ? -12.039 -0.131 5.402 1 97.06 222 LYS B N 1
ATOM 3888 C CA . LYS B 1 222 ? -11.977 0.631 6.648 1 97.06 222 LYS B CA 1
ATOM 3889 C C . LYS B 1 222 ? -10.812 1.62 6.633 1 97.06 222 LYS B C 1
ATOM 3891 O O . LYS B 1 222 ? -9.93 1.529 5.785 1 97.06 222 LYS B O 1
ATOM 3896 N N . PRO B 1 223 ? -10.883 2.617 7.559 1 96.12 223 PRO B N 1
ATOM 3897 C CA . PRO B 1 223 ? -9.68 3.438 7.707 1 96.12 223 PRO B CA 1
ATOM 3898 C C . PRO B 1 223 ? -8.414 2.602 7.883 1 96.12 223 PRO B C 1
ATOM 3900 O O . PRO B 1 223 ? -8.422 1.602 8.602 1 96.12 223 PRO B O 1
ATOM 3903 N N . ASN B 1 224 ? -7.391 3.004 7.121 1 96.88 224 ASN B N 1
ATOM 3904 C CA . ASN B 1 224 ? -6.105 2.311 7.109 1 96.88 224 ASN B CA 1
ATOM 3905 C C . ASN B 1 224 ? -6.223 0.925 6.48 1 96.88 224 ASN B C 1
ATOM 3907 O O . ASN B 1 224 ? -5.379 0.059 6.715 1 96.88 224 ASN B O 1
ATOM 3911 N N . GLY B 1 225 ? -7.34 0.715 5.777 1 97.62 225 GLY B N 1
ATOM 3912 C CA . GLY B 1 225 ? -7.527 -0.557 5.098 1 97.62 225 GLY B CA 1
ATOM 3913 C C . GLY B 1 225 ? -6.52 -0.797 3.99 1 97.62 225 GLY B C 1
ATOM 3914 O O . GLY B 1 225 ? -5.91 0.147 3.484 1 97.62 225 GLY B O 1
ATOM 3915 N N . ARG B 1 226 ? -6.367 -2.064 3.623 1 97.94 226 ARG B N 1
ATOM 3916 C CA . ARG B 1 226 ? -5.395 -2.486 2.617 1 97.94 226 ARG B CA 1
ATOM 3917 C C . ARG B 1 226 ? -6.066 -3.295 1.514 1 97.94 226 ARG B C 1
ATOM 3919 O O . ARG B 1 226 ? -6.969 -4.094 1.782 1 97.94 226 ARG B O 1
ATOM 3926 N N . TYR B 1 227 ? -5.672 -2.996 0.344 1 97.69 227 TYR B N 1
ATOM 3927 C CA . TYR B 1 227 ? -6.121 -3.684 -0.862 1 97.69 227 TYR B CA 1
ATOM 3928 C C . TYR B 1 227 ? -4.941 -4.305 -1.603 1 97.69 227 TYR B C 1
ATOM 3930 O O . TYR B 1 227 ? -4.016 -3.602 -2.01 1 97.69 227 TYR B O 1
ATOM 3938 N N . ILE B 1 228 ? -4.957 -5.617 -1.842 1 98.12 228 ILE B N 1
ATOM 3939 C CA . ILE B 1 228 ? -3.84 -6.246 -2.539 1 98.12 228 ILE B CA 1
ATOM 3940 C C . ILE B 1 228 ? -4.352 -6.992 -3.77 1 98.12 228 ILE B C 1
ATOM 3942 O O . ILE B 1 228 ? -5.254 -7.828 -3.666 1 98.12 228 ILE B O 1
ATOM 3946 N N . LEU B 1 229 ? -3.768 -6.637 -4.852 1 97 229 LEU B N 1
ATOM 3947 C CA . LEU B 1 229 ? -4.062 -7.277 -6.129 1 97 229 LEU B CA 1
ATOM 3948 C C . LEU B 1 229 ? -3.092 -8.422 -6.402 1 97 229 LEU B C 1
ATOM 3950 O O . LEU B 1 229 ? -1.878 -8.211 -6.469 1 97 229 LEU B O 1
ATOM 3954 N N . CYS B 1 230 ? -3.6 -9.586 -6.582 1 96.19 230 CYS B N 1
ATOM 3955 C CA . CYS B 1 230 ? -2.785 -10.773 -6.812 1 96.19 230 CYS B CA 1
ATOM 3956 C C . CYS B 1 230 ? -3.053 -11.359 -8.195 1 96.19 230 CYS B C 1
ATOM 3958 O O . CYS B 1 230 ? -2.631 -12.477 -8.492 1 96.19 230 CYS B O 1
ATOM 3960 N N . GLY B 1 231 ? -3.736 -10.703 -8.984 1 91.56 231 GLY B N 1
ATOM 3961 C CA . GLY B 1 231 ? -4.133 -11.07 -10.336 1 91.56 231 GLY B CA 1
ATOM 3962 C C . GLY B 1 231 ? -4.887 -9.969 -11.055 1 91.56 231 GLY B C 1
ATOM 3963 O O . GLY B 1 231 ? -4.941 -8.828 -10.578 1 91.56 231 GLY B O 1
ATOM 3964 N N . GLY B 1 232 ? -5.422 -10.297 -12.266 1 88.44 232 GLY B N 1
ATOM 3965 C CA . GLY B 1 232 ? -6.09 -9.266 -13.055 1 88.44 232 GLY B CA 1
ATOM 3966 C C . GLY B 1 232 ? -6.863 -9.828 -14.234 1 88.44 232 GLY B C 1
ATOM 3967 O O . GLY B 1 232 ? -6.832 -9.258 -15.328 1 88.44 232 GLY B O 1
ATOM 3968 N N . VAL B 1 233 ? -7.484 -10.945 -13.93 1 84.12 233 VAL B N 1
ATOM 3969 C CA . VAL B 1 233 ? -8.172 -11.633 -15.023 1 84.12 233 VAL B CA 1
ATOM 3970 C C . VAL B 1 233 ? -9.305 -10.758 -15.547 1 84.12 233 VAL B C 1
ATOM 3972 O O . VAL B 1 233 ? -9.695 -10.875 -16.719 1 84.12 233 VAL B O 1
ATOM 3975 N N . GLY B 1 234 ? -9.773 -9.828 -14.703 1 86.06 234 GLY B N 1
ATOM 3976 C CA . GLY B 1 234 ? -10.867 -8.953 -15.086 1 86.06 234 GLY B CA 1
ATOM 3977 C C . GLY B 1 234 ? -10.422 -7.723 -15.844 1 86.06 234 GLY B C 1
ATOM 3978 O O . GLY B 1 234 ? -11.242 -6.902 -16.25 1 86.06 234 GLY B O 1
ATOM 3979 N N . GLY B 1 235 ? -9.109 -7.555 -15.977 1 86.38 235 GLY B N 1
ATOM 3980 C CA . GLY B 1 235 ? -8.586 -6.43 -16.734 1 86.38 235 GLY B CA 1
ATOM 3981 C C . GLY B 1 235 ? -8.312 -5.207 -15.875 1 86.38 235 GLY B C 1
ATOM 3982 O O . GLY B 1 235 ? -8.195 -5.312 -14.656 1 86.38 235 GLY B O 1
ATOM 3983 N N . ALA B 1 236 ? -8.227 -4.051 -16.594 1 87.38 236 ALA B N 1
ATOM 3984 C CA . ALA B 1 236 ? -7.812 -2.807 -15.953 1 87.38 236 ALA B CA 1
ATOM 3985 C C . ALA B 1 236 ? -8.969 -2.186 -15.172 1 87.38 236 ALA B C 1
ATOM 3987 O O . ALA B 1 236 ? -10.141 -2.4 -15.508 1 87.38 236 ALA B O 1
ATOM 3988 N N . PRO B 1 237 ? -8.594 -1.431 -14.141 1 91.12 237 PRO B N 1
ATOM 3989 C CA . PRO B 1 237 ? -9.641 -0.642 -13.484 1 91.12 237 PRO B CA 1
ATOM 3990 C C . PRO B 1 237 ? -10.219 0.442 -14.391 1 91.12 237 PRO B C 1
ATOM 3992 O O . PRO B 1 237 ? -9.641 0.748 -15.445 1 91.12 237 PRO B O 1
ATOM 3995 N N . ALA B 1 238 ? -11.305 0.989 -13.914 1 92.12 238 ALA B N 1
ATOM 3996 C CA . ALA B 1 238 ? -11.906 2.109 -14.633 1 92.12 238 ALA B CA 1
ATOM 3997 C C . ALA B 1 238 ? -11 3.336 -14.594 1 92.12 238 ALA B C 1
ATOM 3999 O O . ALA B 1 238 ? -10.109 3.43 -13.75 1 92.12 238 ALA B O 1
ATOM 4000 N N . GLU B 1 239 ? -11.219 4.277 -15.469 1 91.19 239 GLU B N 1
ATOM 4001 C CA . GLU B 1 239 ? -10.367 5.453 -15.633 1 91.19 239 GLU B CA 1
ATOM 4002 C C . GLU B 1 239 ? -10.398 6.336 -14.391 1 91.19 239 GLU B C 1
ATOM 4004 O O . GLU B 1 239 ? -9.445 7.082 -14.133 1 91.19 239 GLU B O 1
ATOM 4009 N N . ASP B 1 240 ? -11.391 6.258 -13.633 1 90 240 ASP B N 1
ATOM 4010 C CA . ASP B 1 240 ? -11.531 7.145 -12.477 1 90 240 ASP B CA 1
ATOM 4011 C C . ASP B 1 240 ? -10.906 6.531 -11.234 1 90 240 ASP B C 1
ATOM 4013 O O . ASP B 1 240 ? -11.055 7.059 -10.133 1 90 240 ASP B O 1
ATOM 4017 N N . PHE B 1 241 ? -10.156 5.445 -11.398 1 91.69 241 PHE B N 1
ATOM 4018 C CA . PHE B 1 241 ? -9.586 4.734 -10.266 1 91.69 241 PHE B CA 1
ATOM 4019 C C . PHE B 1 241 ? -8.734 5.668 -9.414 1 91.69 241 PHE B C 1
ATOM 4021 O O . PHE B 1 241 ? -8.844 5.672 -8.188 1 91.69 241 PHE B O 1
ATOM 4028 N N . GLY B 1 242 ? -7.902 6.473 -10.031 1 89 242 GLY B N 1
ATOM 4029 C CA . GLY B 1 242 ? -7.098 7.434 -9.297 1 89 242 GLY B CA 1
ATOM 4030 C C . GLY B 1 242 ? -7.926 8.391 -8.461 1 89 242 GLY B C 1
ATOM 4031 O O . GLY B 1 242 ? -7.562 8.711 -7.328 1 89 242 GLY B O 1
ATOM 4032 N N . ARG B 1 243 ? -8.992 8.844 -8.992 1 88.31 243 ARG B N 1
ATOM 4033 C CA . ARG B 1 243 ? -9.898 9.742 -8.281 1 88.31 243 ARG B CA 1
ATOM 4034 C C . ARG B 1 243 ? -10.508 9.047 -7.066 1 88.31 243 ARG B C 1
ATOM 4036 O O . ARG B 1 243 ? -10.664 9.664 -6.008 1 88.31 243 ARG B O 1
ATOM 4043 N N . VAL B 1 244 ? -10.82 7.82 -7.25 1 90.25 244 VAL B N 1
ATOM 4044 C CA . VAL B 1 244 ? -11.406 7.047 -6.164 1 90.25 244 VAL B CA 1
ATOM 4045 C C . VAL B 1 244 ? -10.422 6.957 -5.004 1 90.25 244 VAL B C 1
ATOM 4047 O O . VAL B 1 244 ? -10.797 7.129 -3.842 1 90.25 244 VAL B O 1
ATOM 4050 N N . LEU B 1 245 ? -9.188 6.734 -5.301 1 89.94 245 LEU B N 1
ATOM 4051 C CA . LEU B 1 245 ? -8.164 6.656 -4.258 1 89.94 245 LEU B CA 1
ATOM 4052 C C . LEU B 1 245 ? -8.047 7.984 -3.52 1 89.94 245 LEU B C 1
ATOM 4054 O O . LEU B 1 245 ? -7.973 8.008 -2.289 1 89.94 245 LEU B O 1
ATOM 4058 N N . LEU B 1 246 ? -8.148 9.07 -4.227 1 87.94 246 LEU B N 1
ATOM 4059 C CA . LEU B 1 246 ? -8.016 10.398 -3.623 1 87.94 246 LEU B CA 1
ATOM 4060 C C . LEU B 1 246 ? -9.25 10.742 -2.795 1 87.94 246 LEU B C 1
ATOM 4062 O O . LEU B 1 246 ? -9.148 11.398 -1.757 1 87.94 246 LEU B O 1
ATOM 4066 N N . GLU B 1 247 ? -10.375 10.328 -3.326 1 88.56 247 GLU B N 1
ATOM 4067 C CA . GLU B 1 247 ? -11.617 10.562 -2.59 1 88.56 247 GLU B CA 1
ATOM 4068 C C . GLU B 1 247 ? -11.594 9.859 -1.239 1 88.56 247 GLU B C 1
ATOM 4070 O O . GLU B 1 247 ? -12.281 10.273 -0.304 1 88.56 247 GLU B O 1
ATOM 4075 N N . ASN B 1 248 ? -10.836 8.836 -1.175 1 92.38 248 ASN B N 1
ATOM 4076 C CA . ASN B 1 248 ? -10.742 8.086 0.071 1 92.38 248 ASN B CA 1
ATOM 4077 C C . ASN B 1 248 ? -9.453 8.406 0.822 1 92.38 248 ASN B C 1
ATOM 4079 O O . ASN B 1 248 ? -9.102 7.723 1.786 1 92.38 248 ASN B O 1
ATOM 4083 N N . PHE B 1 249 ? -8.836 9.477 0.468 1 92.38 249 PHE B N 1
ATOM 4084 C CA . PHE B 1 249 ? -7.531 9.875 0.985 1 92.38 249 PHE B CA 1
ATOM 4085 C C . PHE B 1 249 ? -7.559 9.961 2.506 1 92.38 249 PHE B C 1
ATOM 4087 O O . PHE B 1 249 ? -6.664 9.438 3.178 1 92.38 249 PHE B O 1
ATOM 4094 N N . HIS B 1 250 ? -8.617 10.508 3.08 1 91.75 250 HIS B N 1
ATOM 4095 C CA . HIS B 1 250 ? -8.695 10.773 4.512 1 91.75 250 HIS B CA 1
ATOM 4096 C C . HIS B 1 250 ? -8.711 9.477 5.316 1 91.75 250 HIS B C 1
ATOM 4098 O O . HIS B 1 250 ? -8.453 9.484 6.52 1 91.75 250 HIS B O 1
ATOM 4104 N N . ARG B 1 251 ? -8.953 8.367 4.652 1 95.38 251 ARG B N 1
ATOM 4105 C CA . ARG B 1 251 ? -9.008 7.074 5.328 1 95.38 251 ARG B CA 1
ATOM 4106 C C . ARG B 1 251 ? -7.668 6.348 5.23 1 95.38 251 ARG B C 1
ATOM 4108 O O . ARG B 1 251 ? -7.512 5.25 5.766 1 95.38 251 ARG B O 1
ATOM 4115 N N . SER B 1 252 ? -6.762 6.879 4.543 1 97.25 252 SER B N 1
ATOM 4116 C CA . SER B 1 252 ? -5.398 6.371 4.426 1 97.25 252 SER B CA 1
ATOM 4117 C C . SER B 1 252 ? -5.387 4.957 3.848 1 97.25 252 SER B C 1
ATOM 4119 O O . SER B 1 252 ? -4.773 4.055 4.422 1 97.25 252 SER B O 1
ATOM 4121 N N . PRO B 1 253 ? -5.961 4.805 2.643 1 96.75 253 PRO B N 1
ATOM 4122 C CA . PRO B 1 253 ? -5.938 3.477 2.029 1 96.75 253 PRO B CA 1
ATOM 4123 C C . PRO B 1 253 ? -4.555 3.094 1.5 1 96.75 253 PRO B C 1
ATOM 4125 O O . PRO B 1 253 ? -3.773 3.969 1.121 1 96.75 253 PRO B O 1
ATOM 4128 N N . THR B 1 254 ? -4.273 1.809 1.511 1 96.88 254 THR B N 1
ATOM 4129 C CA . THR B 1 254 ? -3.105 1.24 0.846 1 96.88 254 THR B CA 1
ATOM 4130 C C . THR B 1 254 ? -3.529 0.272 -0.255 1 96.88 254 THR B C 1
ATOM 4132 O O . THR B 1 254 ? -4.387 -0.585 -0.039 1 96.88 254 THR B O 1
ATOM 4135 N N . PHE B 1 255 ? -3.018 0.496 -1.4 1 96.44 255 PHE B N 1
ATOM 4136 C CA . PHE B 1 255 ? -3.223 -0.383 -2.545 1 96.44 255 PHE B CA 1
ATOM 4137 C C . PHE B 1 255 ? -1.906 -1.004 -2.994 1 96.44 255 PHE B C 1
ATOM 4139 O O . PHE B 1 255 ? -0.925 -0.294 -3.225 1 96.44 255 PHE B O 1
ATOM 4146 N N . SER B 1 256 ? -1.894 -2.367 -3.148 1 96.62 256 SER B N 1
ATOM 4147 C CA . SER B 1 256 ? -0.68 -3.061 -3.568 1 96.62 256 SER B CA 1
ATOM 4148 C C . SER B 1 256 ? -0.979 -4.09 -4.652 1 96.62 256 SER B C 1
ATOM 4150 O O . SER B 1 256 ? -2.096 -4.609 -4.73 1 96.62 256 SER B O 1
ATOM 4152 N N . ALA B 1 257 ? -0.029 -4.25 -5.492 1 96.12 257 ALA B N 1
ATOM 4153 C CA . ALA B 1 257 ? 0.013 -5.414 -6.375 1 96.12 257 ALA B CA 1
ATOM 4154 C C . ALA B 1 257 ? 1.13 -6.371 -5.969 1 96.12 257 ALA B C 1
ATOM 4156 O O . ALA B 1 257 ? 2.184 -5.938 -5.492 1 96.12 257 ALA B O 1
ATOM 4157 N N . PHE B 1 258 ? 0.904 -7.645 -6.164 1 97.25 258 PHE B N 1
ATOM 4158 C CA . PHE B 1 258 ? 1.94 -8.609 -5.809 1 97.25 258 PHE B CA 1
ATOM 4159 C C . PHE B 1 258 ? 2.141 -9.625 -6.922 1 97.25 258 PHE B C 1
ATOM 4161 O O . PHE B 1 258 ? 1.177 -10.219 -7.414 1 97.25 258 PHE B O 1
ATOM 4168 N N . SER B 1 259 ? 3.352 -9.797 -7.266 1 95.56 259 SER B N 1
ATOM 4169 C CA . SER B 1 259 ? 3.809 -10.82 -8.203 1 95.56 259 SER B CA 1
ATOM 4170 C C . SER B 1 259 ? 4.988 -11.602 -7.641 1 95.56 259 SER B C 1
ATOM 4172 O O . SER B 1 259 ? 5.898 -11.023 -7.043 1 95.56 259 SER B O 1
ATOM 4174 N N . LEU B 1 260 ? 4.992 -12.82 -7.875 1 94.94 260 LEU B N 1
ATOM 4175 C CA . LEU B 1 260 ? 6.109 -13.648 -7.43 1 94.94 260 LEU B CA 1
ATOM 4176 C C . LEU B 1 260 ? 7.402 -13.234 -8.125 1 94.94 260 LEU B C 1
ATOM 4178 O O . LEU B 1 260 ? 8.492 -13.57 -7.66 1 94.94 260 LEU B O 1
ATOM 4182 N N . ASN B 1 261 ? 7.266 -12.539 -9.242 1 92.19 261 ASN B N 1
ATOM 4183 C CA . ASN B 1 261 ? 8.438 -12.055 -9.969 1 92.19 261 ASN B CA 1
ATOM 4184 C C . ASN B 1 261 ? 9.305 -11.148 -9.109 1 92.19 261 ASN B C 1
ATOM 4186 O O . ASN B 1 261 ? 10.484 -10.945 -9.398 1 92.19 261 ASN B O 1
ATOM 4190 N N . SER B 1 262 ? 8.711 -10.633 -8.102 1 95.12 262 SER B N 1
ATOM 4191 C CA . SER B 1 262 ? 9.422 -9.672 -7.262 1 95.12 262 SER B CA 1
ATOM 4192 C C . SER B 1 262 ? 10.047 -10.352 -6.051 1 95.12 262 SER B C 1
ATOM 4194 O O . SER B 1 262 ? 10.57 -9.68 -5.156 1 95.12 262 SER B O 1
ATOM 4196 N N . VAL B 1 263 ? 10 -11.664 -5.961 1 96 263 VAL B N 1
ATOM 4197 C CA . VAL B 1 263 ? 10.508 -12.414 -4.816 1 96 263 VAL B CA 1
ATOM 4198 C C . VAL B 1 263 ? 11.727 -13.234 -5.234 1 96 263 VAL B C 1
ATOM 4200 O O . VAL B 1 263 ? 11.711 -13.898 -6.27 1 96 263 VAL B O 1
ATOM 4203 N N . GLU B 1 264 ? 12.711 -13.195 -4.441 1 95.25 264 GLU B N 1
ATOM 4204 C CA . GLU B 1 264 ? 13.914 -13.961 -4.738 1 95.25 264 GLU B CA 1
ATOM 4205 C C . GLU B 1 264 ? 13.68 -15.461 -4.566 1 95.25 264 GLU B C 1
ATOM 4207 O O . GLU B 1 264 ? 12.969 -15.875 -3.65 1 95.25 264 GLU B O 1
ATOM 4212 N N . ASN B 1 265 ? 14.367 -16.234 -5.316 1 95.31 265 ASN B N 1
ATOM 4213 C CA . ASN B 1 265 ? 14.164 -17.672 -5.391 1 95.31 265 ASN B CA 1
ATOM 4214 C C . ASN B 1 265 ? 14.344 -18.344 -4.027 1 95.31 265 ASN B C 1
ATOM 4216 O O . ASN B 1 265 ? 13.539 -19.188 -3.639 1 95.31 265 ASN B O 1
ATOM 4220 N N . PRO B 1 266 ? 15.398 -17.969 -3.264 1 96.94 266 PRO B N 1
ATOM 4221 C CA . PRO B 1 266 ? 15.555 -18.641 -1.97 1 96.94 266 PRO B CA 1
ATOM 4222 C C . PRO B 1 266 ? 14.336 -18.469 -1.065 1 96.94 266 PRO B C 1
ATOM 4224 O O . PRO B 1 266 ? 13.953 -19.406 -0.351 1 96.94 266 PRO B O 1
ATOM 4227 N N . ALA B 1 267 ? 13.742 -17.312 -1.124 1 96.94 267 ALA B N 1
ATOM 4228 C CA . ALA B 1 267 ? 12.547 -17.062 -0.327 1 96.94 267 ALA B CA 1
ATOM 4229 C C . ALA B 1 267 ? 11.367 -17.891 -0.837 1 96.94 267 ALA B C 1
ATOM 4231 O O . ALA B 1 267 ? 10.57 -18.391 -0.047 1 96.94 267 ALA B O 1
ATOM 4232 N N . ILE B 1 268 ? 11.266 -18.031 -2.115 1 97.62 268 ILE B N 1
ATOM 4233 C CA . ILE B 1 268 ? 10.219 -18.844 -2.723 1 97.62 268 ILE B CA 1
ATOM 4234 C C . ILE B 1 268 ? 10.367 -20.297 -2.279 1 97.62 268 ILE B C 1
ATOM 4236 O O . ILE B 1 268 ? 9.398 -20.922 -1.853 1 97.62 268 ILE B O 1
ATOM 4240 N N . VAL B 1 269 ? 11.578 -20.797 -2.33 1 98 269 VAL B N 1
ATOM 4241 C CA . VAL B 1 269 ? 11.844 -22.188 -1.985 1 98 269 VAL B CA 1
ATOM 4242 C C . VAL B 1 269 ? 11.539 -22.422 -0.509 1 98 269 VAL B C 1
ATOM 4244 O O . VAL B 1 269 ? 10.867 -23.391 -0.157 1 98 269 VAL B O 1
ATOM 4247 N N . THR B 1 270 ? 11.961 -21.5 0.332 1 98.06 270 THR B N 1
ATOM 4248 C CA . THR B 1 270 ? 11.719 -21.625 1.766 1 98.06 270 THR B CA 1
ATOM 4249 C C . THR B 1 270 ? 10.219 -21.594 2.066 1 98.06 270 THR B C 1
ATOM 4251 O O . THR B 1 270 ? 9.711 -22.469 2.771 1 98.06 270 THR B O 1
ATOM 4254 N N . THR B 1 271 ? 9.555 -20.656 1.508 1 98.12 271 THR B N 1
ATOM 4255 C CA . THR B 1 271 ? 8.125 -20.516 1.743 1 98.12 271 THR B CA 1
ATOM 4256 C C . THR B 1 271 ? 7.359 -21.703 1.186 1 98.12 271 THR B C 1
ATOM 4258 O O . THR B 1 271 ? 6.441 -22.219 1.831 1 98.12 271 THR B O 1
ATOM 4261 N N . GLY B 1 272 ? 7.715 -22.125 -0.017 1 98.31 272 GLY B N 1
ATOM 4262 C CA . GLY B 1 272 ? 7.078 -23.281 -0.617 1 98.31 272 GLY B CA 1
ATOM 4263 C C . GLY B 1 272 ? 7.254 -24.547 0.201 1 98.31 272 GLY B C 1
ATOM 4264 O O . GLY B 1 272 ? 6.309 -25.328 0.368 1 98.31 272 GLY B O 1
ATOM 4265 N N . THR B 1 273 ? 8.445 -24.719 0.703 1 98.31 273 THR B N 1
ATOM 4266 C CA . THR B 1 273 ? 8.727 -25.891 1.534 1 98.31 273 THR B CA 1
ATOM 4267 C C . THR B 1 273 ? 7.828 -25.906 2.768 1 98.31 273 THR B C 1
ATOM 4269 O O . THR B 1 273 ? 7.262 -26.938 3.117 1 98.31 273 THR B O 1
ATOM 4272 N N . GLU B 1 274 ? 7.672 -24.766 3.332 1 97.75 274 GLU B N 1
ATOM 4273 C CA . GLU B 1 274 ? 6.805 -24.641 4.5 1 97.75 274 GLU B CA 1
ATOM 4274 C C . GLU B 1 274 ? 5.348 -24.922 4.141 1 97.75 274 GLU B C 1
ATOM 4276 O O . GLU B 1 274 ? 4.629 -25.578 4.895 1 97.75 274 GLU B O 1
ATOM 4281 N N . LEU B 1 275 ? 4.922 -24.438 3.068 1 98 275 LEU B N 1
ATOM 4282 C CA . LEU B 1 275 ? 3.543 -24.594 2.627 1 98 275 LEU B CA 1
ATOM 4283 C C . LEU B 1 275 ? 3.223 -26.062 2.379 1 98 275 LEU B C 1
ATOM 4285 O O . LEU B 1 275 ? 2.18 -26.562 2.811 1 98 275 LEU B O 1
ATOM 4289 N N . PHE B 1 276 ? 4.129 -26.75 1.737 1 98.5 276 PHE B N 1
ATOM 4290 C CA . PHE B 1 276 ? 3.885 -28.156 1.438 1 98.5 276 PHE B CA 1
ATOM 4291 C C . PHE B 1 276 ? 3.947 -29 2.705 1 98.5 276 PHE B C 1
ATOM 4293 O O . PHE B 1 276 ? 3.209 -29.969 2.844 1 98.5 276 PHE B O 1
ATOM 4300 N N . ALA B 1 277 ? 4.836 -28.641 3.598 1 97.94 277 ALA B N 1
ATOM 4301 C CA . ALA B 1 277 ? 4.844 -29.312 4.895 1 97.94 277 ALA B CA 1
ATOM 4302 C C . ALA B 1 277 ? 3.51 -29.125 5.613 1 97.94 277 ALA B C 1
ATOM 4304 O O . ALA B 1 277 ? 2.99 -30.062 6.227 1 97.94 277 ALA B O 1
ATOM 4305 N N . GLY B 1 278 ? 2.994 -27.938 5.566 1 97.06 278 GLY B N 1
ATOM 4306 C CA . GLY B 1 278 ? 1.684 -27.672 6.137 1 97.06 278 GLY B CA 1
ATOM 4307 C C . GLY B 1 278 ? 0.571 -28.453 5.477 1 97.06 278 GLY B C 1
ATOM 4308 O O . GLY B 1 278 ? -0.324 -28.969 6.156 1 97.06 278 GLY B O 1
ATOM 4309 N N . ALA B 1 279 ? 0.641 -28.516 4.211 1 97.25 279 ALA B N 1
ATOM 4310 C CA . ALA B 1 279 ? -0.36 -29.281 3.48 1 97.25 279 ALA B CA 1
ATOM 4311 C C . ALA B 1 279 ? -0.319 -30.75 3.883 1 97.25 279 ALA B C 1
ATOM 4313 O O . ALA B 1 279 ? -1.362 -31.406 4.016 1 97.25 279 ALA B O 1
ATOM 4314 N N . ASP B 1 280 ? 0.853 -31.203 4.047 1 97.44 280 ASP B N 1
ATOM 4315 C CA . ASP B 1 280 ? 1.046 -32.594 4.453 1 97.44 280 ASP B CA 1
ATOM 4316 C C . ASP B 1 280 ? 0.395 -32.875 5.809 1 97.44 280 ASP B C 1
ATOM 4318 O O . ASP B 1 280 ? -0.072 -33.969 6.066 1 97.44 280 ASP B O 1
ATOM 4322 N N . ARG B 1 281 ? 0.296 -31.844 6.621 1 97 281 ARG B N 1
ATOM 4323 C CA . ARG B 1 281 ? -0.298 -31.969 7.949 1 97 281 ARG B CA 1
ATOM 4324 C C . ARG B 1 281 ? -1.769 -31.562 7.934 1 97 281 ARG B C 1
ATOM 4326 O O . ARG B 1 281 ? -2.412 -31.5 8.984 1 97 281 ARG B O 1
ATOM 4333 N N . GLY B 1 282 ? -2.254 -31.188 6.836 1 95.94 282 GLY B N 1
ATOM 4334 C CA . GLY B 1 282 ? -3.67 -30.891 6.68 1 95.94 282 GLY B CA 1
ATOM 4335 C C . GLY B 1 282 ? -4.02 -29.438 6.973 1 95.94 282 GLY B C 1
ATOM 4336 O O . GLY B 1 282 ? -5.191 -29.094 7.121 1 95.94 282 GLY B O 1
ATOM 4337 N N . ALA B 1 283 ? -3.025 -28.547 6.988 1 96 283 ALA B N 1
ATOM 4338 C CA . ALA B 1 283 ? -3.256 -27.156 7.336 1 96 283 ALA B CA 1
ATOM 4339 C C . ALA B 1 283 ? -3.842 -26.375 6.156 1 96 283 ALA B C 1
ATOM 4341 O O . ALA B 1 283 ? -4.453 -25.328 6.34 1 96 283 ALA B O 1
ATOM 4342 N N . ILE B 1 284 ? -3.592 -26.859 4.969 1 97.06 284 ILE B N 1
ATOM 4343 C CA . ILE B 1 284 ? -4.113 -26.25 3.75 1 97.06 284 ILE B CA 1
ATOM 4344 C C . ILE B 1 284 ? -4.551 -27.344 2.773 1 97.06 284 ILE B C 1
ATOM 4346 O O . ILE B 1 284 ? -3.846 -28.344 2.586 1 97.06 284 ILE B O 1
ATOM 4350 N N . THR B 1 285 ? -5.688 -27.125 2.203 1 97.44 285 THR B N 1
ATOM 4351 C CA . THR B 1 285 ? -6.309 -28.141 1.361 1 97.44 285 THR B CA 1
ATOM 4352 C C . THR B 1 285 ? -6.16 -27.781 -0.115 1 97.44 285 THR B C 1
ATOM 4354 O O . THR B 1 285 ? -6.586 -26.719 -0.548 1 97.44 285 THR B O 1
ATOM 4357 N N . PRO B 1 286 ? -5.512 -28.656 -0.846 1 97.81 286 PRO B N 1
ATOM 4358 C CA . PRO B 1 286 ? -5.535 -28.453 -2.297 1 97.81 286 PRO B CA 1
ATOM 4359 C C . PRO B 1 286 ? -6.914 -28.688 -2.906 1 97.81 286 PRO B C 1
ATOM 4361 O O . PRO B 1 286 ? -7.648 -29.578 -2.443 1 97.81 286 PRO B O 1
ATOM 4364 N N . VAL B 1 287 ? -7.301 -27.938 -3.912 1 98.06 287 VAL B N 1
ATOM 4365 C CA . VAL B 1 287 ? -8.57 -28.109 -4.602 1 98.06 287 VAL B CA 1
ATOM 4366 C C . VAL B 1 287 ? -8.328 -28.297 -6.098 1 98.06 287 VAL B C 1
ATOM 4368 O O . VAL B 1 287 ? -7.891 -27.359 -6.781 1 98.06 287 VAL B O 1
ATOM 4371 N N . VAL B 1 288 ? -8.562 -29.438 -6.559 1 98.12 288 VAL B N 1
ATOM 4372 C CA . VAL B 1 288 ? -8.438 -29.781 -7.973 1 98.12 288 VAL B CA 1
ATOM 4373 C C . VAL B 1 288 ? -9.805 -29.75 -8.641 1 98.12 288 VAL B C 1
ATOM 4375 O O . VAL B 1 288 ? -10.734 -30.438 -8.18 1 98.12 288 VAL B O 1
ATOM 4378 N N . HIS B 1 289 ? -9.914 -28.906 -9.648 1 97.62 289 HIS B N 1
ATOM 4379 C CA . HIS B 1 289 ? -11.164 -28.859 -10.398 1 97.62 289 HIS B CA 1
ATOM 4380 C C . HIS B 1 289 ? -11.32 -30.109 -11.273 1 97.62 289 HIS B C 1
ATOM 4382 O O . HIS B 1 289 ? -12.352 -30.781 -11.211 1 97.62 289 HIS B O 1
ATOM 4388 N N . CYS B 1 290 ? -10.312 -30.406 -12.047 1 97.38 290 CYS B N 1
ATOM 4389 C CA . CYS B 1 290 ? -10.305 -31.594 -12.875 1 97.38 290 CYS B CA 1
ATOM 4390 C C . CYS B 1 290 ? -8.891 -31.953 -13.32 1 97.38 290 CYS B C 1
ATOM 4392 O O . CYS B 1 290 ? -7.98 -31.125 -13.203 1 97.38 290 CYS B O 1
ATOM 4394 N N . GLU B 1 291 ? -8.734 -33.219 -13.695 1 98.31 291 GLU B N 1
ATOM 4395 C CA . GLU B 1 291 ? -7.516 -33.75 -14.312 1 98.31 291 GLU B CA 1
ATOM 4396 C C . GLU B 1 291 ? -7.754 -34.125 -15.773 1 98.31 291 GLU B C 1
ATOM 4398 O O . GLU B 1 291 ? -8.75 -34.781 -16.094 1 98.31 291 GLU B O 1
ATOM 4403 N N . LEU B 1 292 ? -6.902 -33.625 -16.609 1 98.5 292 LEU B N 1
ATOM 4404 C CA . LEU B 1 292 ? -6.973 -33.969 -18.031 1 98.5 292 LEU B CA 1
ATOM 4405 C C . LEU B 1 292 ? -5.625 -34.469 -18.531 1 98.5 292 LEU B C 1
ATOM 4407 O O . LEU B 1 292 ? -4.578 -34.094 -18.016 1 98.5 292 LEU B O 1
ATOM 4411 N N . PRO B 1 293 ? -5.691 -35.344 -19.562 1 98.5 293 PRO B N 1
ATOM 4412 C CA . PRO B 1 293 ? -4.41 -35.688 -20.172 1 98.5 293 PRO B CA 1
ATOM 4413 C C . PRO B 1 293 ? -3.727 -34.5 -20.859 1 98.5 293 PRO B C 1
ATOM 4415 O O . PRO B 1 293 ? -4.398 -33.562 -21.281 1 98.5 293 PRO B O 1
ATOM 4418 N N . LEU B 1 294 ? -2.469 -34.562 -20.922 1 98.31 294 LEU B N 1
ATOM 4419 C CA . LEU B 1 294 ? -1.66 -33.531 -21.562 1 98.31 294 LEU B CA 1
ATOM 4420 C C . LEU B 1 294 ? -2.219 -33.188 -22.938 1 98.31 294 LEU B C 1
ATOM 4422 O O . LEU B 1 294 ? -2.256 -32.031 -23.312 1 98.31 294 LEU B O 1
ATOM 4426 N N . ALA B 1 295 ? -2.709 -34.125 -23.656 1 97.94 295 ALA B N 1
ATOM 4427 C CA . ALA B 1 295 ? -3.23 -33.969 -25 1 97.94 295 ALA B CA 1
ATOM 4428 C C . ALA B 1 295 ? -4.445 -33.062 -25.016 1 97.94 295 ALA B C 1
ATOM 4430 O O . ALA B 1 295 ? -4.805 -32.5 -26.062 1 97.94 295 ALA B O 1
ATOM 4431 N N . ASP B 1 296 ? -5.066 -32.875 -23.891 1 98.31 296 ASP B N 1
ATOM 4432 C CA . ASP B 1 296 ? -6.273 -32.062 -23.797 1 98.31 296 ASP B CA 1
ATOM 4433 C C . ASP B 1 296 ? -5.965 -30.672 -23.234 1 98.31 296 ASP B C 1
ATOM 4435 O O . ASP B 1 296 ? -6.801 -30.062 -22.562 1 98.31 296 ASP B O 1
ATOM 4439 N N . ALA B 1 297 ? -4.746 -30.219 -23.453 1 98.56 297 ALA B N 1
ATOM 4440 C CA . ALA B 1 297 ? -4.34 -28.906 -22.969 1 98.56 297 ALA B CA 1
ATOM 4441 C C . ALA B 1 297 ? -5.27 -27.812 -23.5 1 98.56 297 ALA B C 1
ATOM 4443 O O . ALA B 1 297 ? -5.582 -26.859 -22.797 1 98.56 297 ALA B O 1
ATOM 4444 N N . ALA B 1 298 ? -5.711 -27.938 -24.719 1 98.31 298 ALA B N 1
ATOM 4445 C CA . ALA B 1 298 ? -6.637 -26.984 -25.297 1 98.31 298 ALA B CA 1
ATOM 4446 C C . ALA B 1 298 ? -7.938 -26.906 -24.5 1 98.31 298 ALA B C 1
ATOM 4448 O O . ALA B 1 298 ? -8.438 -25.828 -24.203 1 98.31 298 ALA B O 1
ATOM 4449 N N . SER B 1 299 ? -8.453 -28.031 -24.203 1 97.56 299 SER B N 1
ATOM 4450 C CA . SER B 1 299 ? -9.664 -28.094 -23.391 1 97.56 299 SER B CA 1
ATOM 4451 C C . SER B 1 299 ? -9.461 -27.484 -22.016 1 97.56 299 SER B C 1
ATOM 4453 O O . SER B 1 299 ? -10.344 -26.828 -21.484 1 97.56 299 SER B O 1
ATOM 4455 N N . ALA B 1 300 ? -8.312 -27.719 -21.453 1 97.81 300 ALA B N 1
ATOM 4456 C CA . ALA B 1 300 ? -7.988 -27.172 -20.141 1 97.81 300 ALA B CA 1
ATOM 4457 C C . ALA B 1 300 ? -8.016 -25.641 -20.172 1 97.81 300 ALA B C 1
ATOM 4459 O O . ALA B 1 300 ? -8.602 -25 -19.297 1 97.81 300 ALA B O 1
ATOM 4460 N N . HIS B 1 301 ? -7.391 -25.062 -21.203 1 97.94 301 HIS B N 1
ATOM 4461 C CA . HIS B 1 301 ? -7.387 -23.609 -21.344 1 97.94 301 HIS B CA 1
ATOM 4462 C C . HIS B 1 301 ? -8.805 -23.078 -21.547 1 97.94 301 HIS B C 1
ATOM 4464 O O . HIS B 1 301 ? -9.172 -22.047 -20.969 1 97.94 301 HIS B O 1
ATOM 4470 N N . ALA B 1 302 ? -9.562 -23.781 -22.344 1 96.56 302 ALA B N 1
ATOM 4471 C CA . ALA B 1 302 ? -10.938 -23.359 -22.609 1 96.56 302 ALA B CA 1
ATOM 4472 C C . ALA B 1 302 ? -11.766 -23.359 -21.328 1 96.56 302 ALA B C 1
ATOM 4474 O O . ALA B 1 302 ? -12.578 -22.453 -21.109 1 96.56 302 ALA B O 1
ATOM 4475 N N . GLU B 1 303 ? -11.547 -24.344 -20.562 1 94.38 303 GLU B N 1
ATOM 4476 C CA . GLU B 1 303 ? -12.242 -24.438 -19.281 1 94.38 303 GLU B CA 1
ATOM 4477 C C . GLU B 1 303 ? -11.898 -23.25 -18.391 1 94.38 303 GLU B C 1
ATOM 4479 O O . GLU B 1 303 ? -12.781 -22.656 -17.75 1 94.38 303 GLU B O 1
ATOM 4484 N N . LEU B 1 304 ? -10.672 -22.969 -18.297 1 94.12 304 LEU B N 1
ATOM 4485 C CA . LEU B 1 304 ? -10.203 -21.844 -17.5 1 94.12 304 LEU B CA 1
ATOM 4486 C C . LEU B 1 304 ? -10.797 -20.531 -17.984 1 94.12 304 LEU B C 1
ATOM 4488 O O . LEU B 1 304 ? -11.305 -19.734 -17.188 1 94.12 304 LEU B O 1
ATOM 4492 N N . GLU B 1 305 ? -10.805 -20.312 -19.234 1 93.19 305 GLU B N 1
ATOM 4493 C CA . GLU B 1 305 ? -11.258 -19.062 -19.844 1 93.19 305 GLU B CA 1
ATOM 4494 C C . GLU B 1 305 ? -12.773 -18.906 -19.734 1 93.19 305 GLU B C 1
ATOM 4496 O O . GLU B 1 305 ? -13.297 -17.797 -19.797 1 93.19 305 GLU B O 1
ATOM 4501 N N . ALA B 1 306 ? -13.461 -20.047 -19.609 1 90.06 306 ALA B N 1
ATOM 4502 C CA . ALA B 1 306 ? -14.914 -20.031 -19.484 1 90.06 306 ALA B CA 1
ATOM 4503 C C . ALA B 1 306 ? -15.336 -19.562 -18.094 1 90.06 306 ALA B C 1
ATOM 4505 O O . ALA B 1 306 ? -16.5 -19.234 -17.875 1 90.06 306 ALA B O 1
ATOM 4506 N N . GLY B 1 307 ? -14.414 -19.5 -17.141 1 85.44 307 GLY B N 1
ATOM 4507 C CA . GLY B 1 307 ? -14.688 -18.969 -15.812 1 85.44 307 GLY B CA 1
ATOM 4508 C C . GLY B 1 307 ? -15.453 -19.938 -14.93 1 85.44 307 GLY B C 1
ATOM 4509 O O . GLY B 1 307 ? -16.109 -19.531 -13.969 1 85.44 307 GLY B O 1
ATOM 4510 N N . ARG B 1 308 ? -15.398 -21.219 -15.188 1 85.44 308 ARG B N 1
ATOM 4511 C CA . ARG B 1 308 ? -16.188 -22.219 -14.453 1 85.44 308 ARG B CA 1
ATOM 4512 C C . ARG B 1 308 ? -15.305 -23.016 -13.5 1 85.44 308 ARG B C 1
ATOM 4514 O O . ARG B 1 308 ? -15.797 -23.844 -12.742 1 85.44 308 ARG B O 1
ATOM 4521 N N . VAL B 1 309 ? -14.133 -22.734 -13.523 1 93.75 309 VAL B N 1
ATOM 4522 C CA . VAL B 1 309 ? -13.18 -23.562 -12.781 1 93.75 309 VAL B CA 1
ATOM 4523 C C . VAL B 1 309 ? -13.227 -23.203 -11.297 1 93.75 309 VAL B C 1
ATOM 4525 O O . VAL B 1 309 ? -13.234 -22.016 -10.938 1 93.75 309 VAL B O 1
ATOM 4528 N N . PHE B 1 310 ? -13.375 -24.156 -10.406 1 96.44 310 PHE B N 1
ATOM 4529 C CA . PHE B 1 310 ? -13.195 -24.031 -8.961 1 96.44 310 PHE B CA 1
ATOM 4530 C C . PHE B 1 310 ? -11.93 -24.75 -8.508 1 96.44 310 PHE B C 1
ATOM 4532 O O . PHE B 1 310 ? -11.914 -25.984 -8.391 1 96.44 310 PHE B O 1
ATOM 4539 N N . GLY B 1 311 ? -10.906 -24.016 -8.281 1 96.69 311 GLY B N 1
ATOM 4540 C CA . GLY B 1 311 ? -9.609 -24.578 -7.969 1 96.69 311 GLY B CA 1
ATOM 4541 C C . GLY B 1 311 ? -8.68 -24.656 -9.164 1 96.69 311 GLY B C 1
ATOM 4542 O O . GLY B 1 311 ? -8.531 -23.672 -9.898 1 96.69 311 GLY B O 1
ATOM 4543 N N . LYS B 1 312 ? -8.016 -25.734 -9.32 1 97.94 312 LYS B N 1
ATOM 4544 C CA . LYS B 1 312 ? -6.961 -25.859 -10.32 1 97.94 312 LYS B CA 1
ATOM 4545 C C . LYS B 1 312 ? -7.316 -26.922 -11.367 1 97.94 312 LYS B C 1
ATOM 4547 O O . LYS B 1 312 ? -7.82 -27.984 -11.023 1 97.94 312 LYS B O 1
ATOM 4552 N N . VAL B 1 313 ? -7.07 -26.609 -12.617 1 98.19 313 VAL B N 1
ATOM 4553 C CA . VAL B 1 313 ? -7.043 -27.625 -13.672 1 98.19 313 VAL B CA 1
ATOM 4554 C C . VAL B 1 313 ? -5.641 -28.219 -13.773 1 98.19 313 VAL B C 1
ATOM 4556 O O . VAL B 1 313 ? -4.648 -27.484 -13.773 1 98.19 313 VAL B O 1
ATOM 4559 N N . VAL B 1 314 ? -5.57 -29.531 -13.82 1 98.69 314 VAL B N 1
ATOM 4560 C CA . VAL B 1 314 ? -4.293 -30.234 -13.797 1 98.69 314 VAL B CA 1
ATOM 4561 C C . VAL B 1 314 ? -4.137 -31.062 -15.062 1 98.69 314 VAL B C 1
ATOM 4563 O O . VAL B 1 314 ? -5.07 -31.766 -15.477 1 98.69 314 VAL B O 1
ATOM 4566 N N . LEU B 1 315 ? -3.014 -30.953 -15.688 1 98.75 315 LEU B N 1
ATOM 4567 C CA . LEU B 1 315 ? -2.666 -31.797 -16.828 1 98.75 315 LEU B CA 1
ATOM 4568 C C . LEU B 1 315 ? -1.75 -32.938 -16.391 1 98.75 315 LEU B C 1
ATOM 4570 O O . LEU B 1 315 ? -0.789 -32.719 -15.656 1 98.75 315 LEU B O 1
ATOM 4574 N N . ILE B 1 316 ? -2.053 -34.062 -16.859 1 98.5 316 ILE B N 1
ATOM 4575 C CA . ILE B 1 316 ? -1.262 -35.25 -16.594 1 98.5 316 ILE B CA 1
ATOM 4576 C C . ILE B 1 316 ? -0.561 -35.719 -17.859 1 98.5 316 ILE B C 1
ATOM 4578 O O . ILE B 1 316 ? -1.217 -36.094 -18.844 1 98.5 316 ILE B O 1
ATOM 4582 N N . PRO B 1 317 ? 0.721 -35.688 -17.828 1 96.62 317 PRO B N 1
ATOM 4583 C CA . PRO B 1 317 ? 1.442 -36.094 -19.031 1 96.62 317 PRO B CA 1
ATOM 4584 C C . PRO B 1 317 ? 1.203 -37.562 -19.391 1 96.62 317 PRO B C 1
ATOM 4586 O O . PRO B 1 317 ? 0.9 -38.375 -18.516 1 96.62 317 PRO B O 1
#

pLDDT: mean 94.59, std 7.11, range [47.62, 98.88]

InterPro domains:
  IPR011032 GroES-like superfamily [SSF50129] (1-149)
  IPR013154 Alcohol dehydrogenase-like, N-terminal [PF08240] (27-111)
  IPR020843 Enoylreductase domain [SM00829] (10-315)
  IPR036291 NAD(P)-binding domain superfamily [SSF51735] (114-240)
  IPR051603 Zinc-Containing ADH Family: Quinone Oxidoreductase/CCCR [PTHR44154] (1-317)